Protein AF-A0A1I6INI8-F1 (afdb_monomer_lite)

InterPro domains:
  IPR036265 HIT-like superfamily [G3DSA:3.30.428.10] (242-374)
  IPR036265 HIT-like superfamily [SSF54197] (246-363)

Sequence (438 aa):
MTNEIIFDGGDMAGKSTIIKFLREFGFNIKDREPEFICKYMLTSYSQEDRVEKLKINFKTKLDGRLIIFIYNDDEAIINKRIKERKLDGTLSKFDDDAVMYNKMYRDTGENILKDNTIKNFYLYNTSGKFLFDNIINMIQIFTEYGIRTDKLIYTTSEDVNFEEIKANKILFETLVSGINLDKNKALKDAVKLVMRNEEFAKIPLVYNTISYYENMVIKYKYFIDYDFVDTIKNDITDFELNQLCPCRFCSQFVNESSELNEAGNVIIKKYKNFVLGVGIGQICDRYLILTPIRHISSFSMINTEEQEELKKIMNDLIKFNQSKFNSKTAFVEHGANFINNFSKTIEHAHLHVISTTFELDDFTLPFRKIEFNEIFNISGVYNLYFDEEKTLVHESNTKISQYWRKLIASTNGREWDWRKAKETKPDLEKIKNMYHEL

Secondary structure (DSSP, 8-state):
---PEEEEE-TTSSHHHHHHHHHHTT--EEE--IIIIITTSSTTS-HHHHHHHHHHHHHHTSTT-EEEEEE---HHHHHHHHHHHHHHT---TTTTTHHHHHHHHHHHHHHHHT-TT--SEEEEE-TT--HHHHHHHHHHHHHHTT---GGGG--S-S---HHHHHHHHHHHHHHH--SSS-HHHHHHHHHHHHHT-TTGGG-HHHHHHHHHHHHHHHHHGGG--HHHHHHHTTT--HHHHHHT---TTTHHHH-TT-SS-TT--EEEEE-SSEEEEEPSS-SSTT-EEEEESS--SSGGG--HHHHHHHHHHHHHHHHHHHHHH--EEEEEEEEESS--TT--S--S--EEEEEESS------S--EEE-GGGGGG--SEEEEEE-SS-EEEEEESS--TTHHHHHHHHHHT----HHHHTTT---HHHHHHHTTT-

Radius of gyration: 28.29 Å; chains: 1; bounding box: 63×51×77 Å

Foldseek 3Di:
DLQEEEEEEFPLLCRVVLVVVVVVLVRNYDDDDVPQQVVLLDPVHDLVRNLVSNLVCLVPVVDSHAYEYGAEQPPVSLVVVQVVCVVVVNDDPRSVCRNVSRVSSVSSLVSNVVPPVRDRYYYDYCYPHDSVVVNLVVVLSCVVSVNPSCSSLDDDDDDDDPVSSVLVVLLCCLSNVPPDDDNVVSVVVNVVVQVVDVVSCPDVSSVVVLVVVLVVCVVCVVVPPVVVVVVCVVPDDLQNVLVSDPFQLSQVLNDPPDCAGPQRWGWLDDDPFWTKTHGFQDLAPLKIKIFGNHFAQEPLADDPVVVVVVVVVQVVVQVLLCVLPVWFKKKKWWGFRDDDPPDPDRRGYMIIIDTHPDDDDPDPADKDWDDPNCSNVDHGTWIWMDTPPTTIIDHDNDRPPQSVLVSSNVVRVHDSPSVVSNVVPDPRVVSSVSSNVD

pLDDT: mean 71.2, std 21.76, range [26.22, 96.81]

Structure (mmCIF, N/CA/C/O backbone):
data_AF-A0A1I6INI8-F1
#
_entry.id   AF-A0A1I6INI8-F1
#
loop_
_atom_site.group_PDB
_atom_site.id
_atom_site.type_symbol
_atom_site.label_atom_id
_atom_site.label_alt_id
_atom_site.label_comp_id
_atom_site.label_asym_id
_atom_site.label_entity_id
_atom_site.label_seq_id
_atom_site.pdbx_PDB_ins_code
_atom_site.Cartn_x
_atom_site.Cartn_y
_atom_site.Cartn_z
_atom_site.occupancy
_atom_site.B_iso_or_equiv
_atom_site.auth_seq_id
_atom_site.auth_comp_id
_atom_site.auth_asym_id
_atom_site.auth_atom_id
_atom_site.pdbx_PDB_model_num
ATOM 1 N N . MET A 1 1 ? 10.113 12.873 -40.657 1.00 42.06 1 MET A N 1
ATOM 2 C CA . MET A 1 1 ? 10.409 11.450 -40.917 1.00 42.06 1 MET A CA 1
ATOM 3 C C . MET A 1 1 ? 9.967 10.680 -39.690 1.00 42.06 1 MET A C 1
ATOM 5 O O . MET A 1 1 ? 10.323 11.081 -38.590 1.00 42.06 1 MET A O 1
ATOM 9 N N . THR A 1 2 ? 9.108 9.677 -39.835 1.00 45.34 2 THR A N 1
ATOM 10 C CA . THR A 1 2 ? 8.761 8.785 -38.721 1.00 45.34 2 THR A CA 1
ATOM 11 C C . THR A 1 2 ? 9.936 7.841 -38.508 1.00 45.34 2 THR A C 1
ATOM 13 O O . THR A 1 2 ? 10.055 6.848 -39.221 1.00 45.34 2 THR A O 1
ATOM 16 N N . ASN A 1 3 ? 10.833 8.184 -37.585 1.00 66.25 3 ASN A N 1
ATOM 17 C CA . ASN A 1 3 ? 11.943 7.313 -37.212 1.00 66.25 3 ASN A CA 1
ATOM 18 C C . ASN A 1 3 ? 11.348 6.117 -36.460 1.00 66.25 3 ASN A C 1
ATOM 20 O O . ASN A 1 3 ? 10.934 6.251 -35.311 1.00 66.25 3 ASN A O 1
ATOM 24 N N . GLU A 1 4 ? 11.208 4.980 -37.144 1.00 83.12 4 GLU A N 1
ATOM 25 C CA . GLU A 1 4 ? 10.824 3.718 -36.510 1.00 83.12 4 GLU A CA 1
ATOM 26 C C . GLU A 1 4 ? 11.893 3.349 -35.475 1.00 83.12 4 GLU A C 1
ATOM 28 O O . GLU A 1 4 ? 13.092 3.361 -35.771 1.00 83.12 4 GLU A O 1
ATOM 33 N N . ILE A 1 5 ? 11.447 3.059 -34.255 1.00 89.38 5 ILE A N 1
ATOM 34 C CA . ILE A 1 5 ? 12.309 2.672 -33.143 1.00 89.38 5 ILE A CA 1
ATOM 35 C C . ILE A 1 5 ? 12.201 1.159 -32.990 1.00 89.38 5 ILE A C 1
ATOM 37 O O . ILE A 1 5 ? 11.104 0.628 -32.815 1.00 89.38 5 ILE A O 1
ATOM 41 N N . ILE A 1 6 ? 13.321 0.450 -33.039 1.00 91.75 6 ILE A N 1
ATOM 42 C CA . ILE A 1 6 ? 13.363 -1.001 -32.874 1.00 91.75 6 ILE A CA 1
ATOM 43 C C . ILE A 1 6 ? 13.864 -1.312 -31.472 1.00 91.75 6 ILE A C 1
ATOM 45 O O . ILE A 1 6 ? 15.001 -0.996 -31.128 1.00 91.75 6 ILE A O 1
ATOM 49 N N . PHE A 1 7 ? 13.019 -1.963 -30.678 1.00 92.19 7 PHE A N 1
ATOM 50 C CA . PHE A 1 7 ? 13.401 -2.517 -29.385 1.00 92.19 7 PHE A CA 1
ATOM 51 C C . PHE A 1 7 ? 13.638 -4.013 -29.543 1.00 92.19 7 PHE A C 1
ATOM 53 O O . PHE A 1 7 ? 12.692 -4.776 -29.766 1.00 92.19 7 PHE A O 1
ATOM 60 N N . ASP A 1 8 ? 14.887 -4.441 -29.387 1.00 92.81 8 ASP A N 1
ATOM 61 C CA . ASP A 1 8 ? 15.239 -5.858 -29.363 1.00 92.81 8 ASP A CA 1
ATOM 62 C C . ASP A 1 8 ? 16.002 -6.219 -28.087 1.00 92.81 8 ASP A C 1
ATOM 64 O O . ASP A 1 8 ? 16.570 -5.354 -27.426 1.00 92.81 8 ASP A O 1
ATOM 68 N N . GLY A 1 9 ? 15.944 -7.476 -27.666 1.00 90.19 9 GLY A N 1
ATOM 69 C CA . GLY A 1 9 ? 16.488 -7.865 -26.367 1.00 90.19 9 GLY A CA 1
ATOM 70 C C . GLY A 1 9 ? 16.128 -9.275 -25.934 1.00 90.19 9 GLY A C 1
ATOM 71 O O . GLY A 1 9 ? 15.238 -9.910 -26.507 1.00 90.19 9 GLY A O 1
ATOM 72 N N . GLY A 1 10 ? 16.819 -9.742 -24.894 1.00 83.75 10 GLY A N 1
ATOM 73 C CA . GLY A 1 10 ? 16.535 -11.023 -24.256 1.00 83.75 10 GLY A CA 1
ATOM 74 C C . GLY A 1 10 ? 15.187 -11.016 -23.535 1.00 83.75 10 GLY A C 1
ATOM 75 O O . GLY A 1 10 ? 14.689 -9.969 -23.102 1.00 83.75 10 GLY A O 1
ATOM 76 N N . ASP A 1 11 ? 14.593 -12.198 -23.372 1.00 82.88 11 ASP A N 1
ATOM 77 C CA . ASP A 1 11 ? 13.432 -12.343 -22.498 1.00 82.88 11 ASP A CA 1
ATOM 78 C C . ASP A 1 11 ? 13.808 -11.976 -21.055 1.00 82.88 11 ASP A C 1
ATOM 80 O O . ASP A 1 11 ? 14.976 -11.953 -20.673 1.00 82.88 11 ASP A O 1
ATOM 84 N N . MET A 1 12 ? 12.816 -11.594 -20.252 1.00 81.62 12 MET A N 1
ATOM 85 C CA . MET A 1 12 ? 13.011 -11.097 -18.881 1.00 81.62 12 MET A CA 1
ATOM 86 C C . MET A 1 12 ? 13.798 -9.786 -18.737 1.00 81.62 12 MET A C 1
ATOM 88 O O . MET A 1 12 ? 13.954 -9.321 -17.610 1.00 81.62 12 MET A O 1
ATOM 92 N N . ALA A 1 13 ? 14.167 -9.102 -19.825 1.00 82.88 13 ALA A N 1
ATOM 93 C CA . ALA A 1 13 ? 14.804 -7.782 -19.761 1.00 82.88 13 ALA A CA 1
ATOM 94 C C . ALA A 1 13 ? 13.829 -6.619 -19.459 1.00 82.88 13 ALA A C 1
ATOM 96 O O . ALA A 1 13 ? 14.227 -5.465 -19.381 1.00 82.88 13 ALA A O 1
ATOM 97 N N . GLY A 1 14 ? 12.525 -6.886 -19.302 1.00 77.62 14 GLY A N 1
ATOM 98 C CA . GLY A 1 14 ? 11.507 -5.847 -19.059 1.00 77.62 14 GLY A CA 1
ATOM 99 C C . GLY A 1 14 ? 11.036 -5.099 -20.314 1.00 77.62 14 GLY A C 1
ATOM 100 O O . GLY A 1 14 ? 10.293 -4.124 -20.210 1.00 77.62 14 GLY A O 1
ATOM 101 N N . LYS A 1 15 ? 11.419 -5.581 -21.503 1.00 86.06 15 LYS A N 1
ATOM 102 C CA . LYS A 1 15 ? 11.118 -4.968 -22.802 1.00 86.06 15 LYS A CA 1
ATOM 103 C C . LYS A 1 15 ? 9.624 -4.711 -23.033 1.00 86.06 15 LYS A C 1
ATOM 105 O O . LYS A 1 15 ? 9.250 -3.582 -23.326 1.00 86.06 15 LYS A O 1
ATOM 110 N N . SER A 1 16 ? 8.765 -5.722 -22.878 1.00 79.88 16 SER A N 1
ATOM 111 C CA . SER A 1 16 ? 7.329 -5.598 -23.188 1.00 79.88 16 SER A CA 1
ATOM 112 C C . SER A 1 16 ? 6.640 -4.495 -22.381 1.00 79.88 16 SER A C 1
ATOM 114 O O . SER A 1 16 ? 5.797 -3.779 -22.915 1.00 79.88 16 SER A O 1
ATOM 116 N N . THR A 1 17 ? 7.037 -4.313 -21.119 1.00 72.69 17 THR A N 1
ATOM 117 C CA . THR A 1 17 ? 6.508 -3.253 -20.254 1.00 72.69 17 THR A CA 1
ATOM 118 C C . THR A 1 17 ? 6.927 -1.868 -20.745 1.00 72.69 17 THR A C 1
ATOM 120 O O . THR A 1 17 ? 6.087 -0.976 -20.827 1.00 72.69 17 THR A O 1
ATOM 123 N N . ILE A 1 18 ? 8.198 -1.696 -21.127 1.00 73.50 18 ILE A N 1
ATOM 124 C CA . ILE A 1 18 ? 8.714 -0.422 -21.653 1.00 73.50 18 ILE A CA 1
ATOM 125 C C . ILE A 1 18 ? 8.051 -0.086 -22.996 1.00 73.50 18 ILE A C 1
ATOM 127 O O . ILE A 1 18 ? 7.588 1.034 -23.192 1.00 73.50 18 ILE A O 1
ATOM 131 N N . ILE A 1 19 ? 7.943 -1.062 -23.905 1.00 80.81 19 ILE A N 1
ATOM 132 C CA . ILE A 1 19 ? 7.302 -0.873 -25.215 1.00 80.81 19 ILE A CA 1
ATOM 133 C C . ILE A 1 19 ? 5.839 -0.473 -25.053 1.00 80.81 19 ILE A C 1
ATOM 135 O O . ILE A 1 19 ? 5.392 0.454 -25.726 1.00 80.81 19 ILE A O 1
ATOM 139 N N . LYS A 1 20 ? 5.090 -1.164 -24.182 1.00 74.06 20 LYS A N 1
ATOM 140 C CA . LYS A 1 20 ? 3.680 -0.846 -23.930 1.00 74.06 20 LYS A CA 1
ATOM 141 C C . LYS A 1 20 ? 3.530 0.611 -23.496 1.00 74.06 20 LYS A C 1
ATOM 143 O O . LYS A 1 20 ? 2.761 1.335 -24.115 1.00 74.06 20 LYS A O 1
ATOM 148 N N . PHE A 1 21 ? 4.317 1.029 -22.505 1.00 66.81 21 PHE A N 1
ATOM 149 C CA . PHE A 1 21 ? 4.297 2.398 -22.002 1.00 66.81 21 PHE A CA 1
ATOM 150 C C . PHE A 1 21 ? 4.592 3.406 -23.115 1.00 66.81 21 PHE A C 1
ATOM 152 O O . PHE A 1 21 ? 3.800 4.296 -23.379 1.00 66.81 21 PHE A O 1
ATOM 159 N N . LEU A 1 22 ? 5.700 3.245 -23.837 1.00 71.06 22 LEU A N 1
ATOM 160 C CA . LEU A 1 22 ? 6.084 4.203 -24.872 1.00 71.06 22 LEU A CA 1
ATOM 161 C C . LEU A 1 22 ? 5.078 4.246 -26.044 1.00 71.06 22 LEU A C 1
ATOM 163 O O . LEU A 1 22 ? 4.831 5.309 -26.610 1.00 71.06 22 LEU A O 1
ATOM 167 N N . ARG A 1 23 ? 4.432 3.128 -26.392 1.00 76.81 23 ARG A N 1
ATOM 168 C CA . ARG A 1 23 ? 3.356 3.127 -27.399 1.00 76.81 23 ARG A CA 1
ATOM 169 C C . ARG A 1 23 ? 2.138 3.941 -26.963 1.00 76.81 23 ARG A C 1
ATOM 171 O O . ARG A 1 23 ? 1.536 4.588 -27.816 1.00 76.81 23 ARG A O 1
ATOM 178 N N . GLU A 1 24 ? 1.799 3.948 -25.674 1.00 63.03 24 GLU A N 1
ATOM 179 C CA . GLU A 1 24 ? 0.714 4.787 -25.133 1.00 63.03 24 GLU A CA 1
ATOM 180 C C . GLU A 1 24 ? 1.002 6.289 -25.328 1.00 63.03 24 GLU A C 1
ATOM 182 O O . GLU A 1 24 ? 0.073 7.063 -25.528 1.00 63.03 24 GLU A O 1
ATOM 187 N N . PHE A 1 25 ? 2.277 6.690 -25.412 1.00 60.22 25 PHE A N 1
ATOM 188 C CA . PHE A 1 25 ? 2.709 8.060 -25.744 1.00 60.22 25 PHE A CA 1
ATOM 189 C C . PHE A 1 25 ? 2.901 8.310 -27.248 1.00 60.22 25 PHE A C 1
ATOM 191 O O . PHE A 1 25 ? 3.503 9.303 -27.660 1.00 60.22 25 PHE A O 1
ATOM 198 N N . GLY A 1 26 ? 2.413 7.403 -28.096 1.00 66.94 26 GLY A N 1
ATOM 199 C CA . GLY A 1 26 ? 2.443 7.567 -29.547 1.00 66.94 26 GLY A CA 1
ATOM 200 C C . GLY A 1 26 ? 3.814 7.343 -30.190 1.00 66.94 26 GLY A C 1
ATOM 201 O O . GLY A 1 26 ? 3.995 7.703 -31.359 1.00 66.94 26 GLY A O 1
ATOM 202 N N . PHE A 1 27 ? 4.777 6.744 -29.478 1.00 76.06 27 PHE A N 1
ATOM 203 C CA . PHE A 1 27 ? 6.040 6.328 -30.085 1.00 76.06 27 PHE A CA 1
ATOM 204 C C . PHE A 1 27 ? 5.822 5.134 -31.021 1.00 76.06 27 PHE A C 1
ATOM 206 O O . PHE A 1 27 ? 5.255 4.107 -30.642 1.00 76.06 27 PHE A O 1
ATOM 213 N N . ASN A 1 28 ? 6.325 5.251 -32.253 1.00 83.94 28 ASN A N 1
ATOM 214 C CA . ASN A 1 28 ? 6.287 4.167 -33.230 1.00 83.94 28 ASN A CA 1
ATOM 215 C C . ASN A 1 28 ? 7.400 3.148 -32.940 1.00 83.94 28 ASN A C 1
ATOM 217 O O . ASN A 1 28 ? 8.506 3.252 -33.477 1.00 83.94 28 ASN A O 1
ATOM 221 N N . ILE A 1 29 ? 7.104 2.197 -32.049 1.00 88.50 29 ILE A N 1
ATOM 222 C CA . ILE A 1 29 ? 8.055 1.174 -31.604 1.00 88.50 29 ILE A CA 1
ATOM 223 C C . ILE A 1 29 ? 7.705 -0.190 -32.181 1.00 88.50 29 ILE A C 1
ATOM 225 O O . ILE A 1 29 ? 6.628 -0.746 -31.916 1.00 88.50 29 ILE A O 1
ATOM 229 N N . LYS A 1 30 ? 8.674 -0.776 -32.878 1.00 90.25 30 LYS A N 1
ATOM 230 C CA . LYS A 1 30 ? 8.668 -2.162 -33.322 1.00 90.25 30 LYS A CA 1
ATOM 231 C C . LYS A 1 30 ? 9.272 -3.056 -32.232 1.00 90.25 30 LYS A C 1
ATOM 233 O O . LYS A 1 30 ? 10.404 -2.849 -31.799 1.00 90.25 30 LYS A O 1
ATOM 238 N N . ASP A 1 31 ? 8.490 -4.035 -31.775 1.00 89.94 31 ASP A N 1
ATOM 239 C CA . ASP A 1 31 ? 8.952 -5.062 -30.833 1.00 89.94 31 ASP A CA 1
ATOM 240 C C . ASP A 1 31 ? 9.613 -6.186 -31.631 1.00 89.94 31 ASP A C 1
ATOM 242 O O . ASP A 1 31 ? 8.910 -6.999 -32.232 1.00 89.94 31 ASP A O 1
ATOM 246 N N . ARG A 1 32 ? 10.951 -6.212 -31.615 1.00 88.81 32 ARG A N 1
ATOM 247 C CA . ARG A 1 32 ? 11.833 -7.101 -32.393 1.00 88.81 32 ARG A CA 1
ATOM 248 C C . ARG A 1 32 ? 11.925 -6.790 -33.886 1.00 88.81 32 ARG A C 1
ATOM 250 O O . ARG A 1 32 ? 10.972 -6.347 -34.523 1.00 88.81 32 ARG A O 1
ATOM 257 N N . GLU A 1 33 ? 13.072 -7.123 -34.472 1.00 91.12 33 GLU A N 1
ATOM 258 C CA . GLU A 1 33 ? 13.240 -7.205 -35.929 1.00 91.12 33 GLU A CA 1
ATOM 259 C C . GLU A 1 33 ? 13.587 -8.647 -36.335 1.00 91.12 33 GLU A C 1
ATOM 261 O O . GLU A 1 33 ? 14.763 -9.033 -36.309 1.00 91.12 33 GLU A O 1
ATOM 266 N N . PRO A 1 34 ? 12.580 -9.470 -36.692 1.00 87.69 34 PRO A N 1
ATOM 267 C CA . PRO A 1 34 ? 12.772 -10.896 -36.926 1.00 87.69 34 PRO A CA 1
ATOM 268 C C . PRO A 1 34 ? 13.793 -11.218 -38.019 1.00 87.69 34 PRO A C 1
ATOM 270 O O . PRO A 1 34 ? 14.633 -12.099 -37.839 1.00 87.69 34 PRO A O 1
ATOM 273 N N . GLU A 1 35 ? 13.749 -10.487 -39.133 1.00 86.50 35 GLU A N 1
ATOM 274 C CA . GLU A 1 35 ? 14.531 -10.805 -40.334 1.00 86.50 35 GLU A CA 1
ATOM 275 C C . GLU A 1 35 ? 16.010 -10.427 -40.209 1.00 86.50 35 GLU A C 1
ATOM 277 O O . GLU A 1 35 ? 16.880 -11.105 -40.767 1.00 86.50 35 GLU A O 1
ATOM 282 N N . PHE A 1 36 ? 16.300 -9.354 -39.467 1.00 87.75 36 PHE A N 1
ATOM 283 C CA . PHE A 1 36 ? 17.618 -8.720 -39.465 1.00 87.75 36 PHE A CA 1
ATOM 284 C C . PHE A 1 36 ? 18.320 -8.734 -38.111 1.00 87.75 36 PHE A C 1
ATOM 286 O O . PHE A 1 36 ? 19.546 -8.632 -38.111 1.00 87.75 36 PHE A O 1
ATOM 293 N N . ILE A 1 37 ? 17.591 -8.874 -36.995 1.00 90.31 37 ILE A N 1
ATOM 294 C CA . ILE A 1 37 ? 18.162 -8.936 -35.641 1.00 90.31 37 ILE A CA 1
ATOM 295 C C . ILE A 1 37 ? 17.931 -10.313 -35.022 1.00 90.31 37 ILE A C 1
ATOM 297 O O . ILE A 1 37 ? 18.894 -11.057 -34.831 1.00 90.31 37 ILE A O 1
ATOM 301 N N . CYS A 1 38 ? 16.677 -10.701 -34.767 1.00 88.19 38 CYS A N 1
ATOM 302 C CA . CYS A 1 38 ? 16.388 -11.951 -34.052 1.00 88.19 38 CYS A CA 1
ATOM 303 C C . CYS A 1 38 ? 16.938 -13.186 -34.770 1.00 88.19 38 CYS A C 1
ATOM 305 O O . CYS A 1 38 ? 17.418 -14.098 -34.105 1.00 88.19 38 CYS A O 1
ATOM 307 N N . LYS A 1 39 ? 16.923 -13.202 -36.112 1.00 89.56 39 LYS A N 1
ATOM 308 C CA . LYS A 1 39 ? 17.517 -14.275 -36.925 1.00 89.56 39 LYS A CA 1
ATOM 309 C C . LYS A 1 39 ? 18.958 -14.591 -36.527 1.00 89.56 39 LYS A C 1
ATOM 311 O O . LYS A 1 39 ? 19.336 -15.758 -36.507 1.00 89.56 39 LYS A O 1
ATOM 316 N N . TYR A 1 40 ? 19.757 -13.563 -36.250 1.00 91.19 40 TYR A N 1
ATOM 317 C CA . TYR A 1 40 ? 21.162 -13.735 -35.892 1.00 91.19 40 TYR A CA 1
ATOM 318 C C . TYR A 1 40 ? 21.344 -13.885 -34.385 1.00 91.19 40 TYR A C 1
ATOM 320 O O . TYR A 1 40 ? 22.305 -14.507 -33.965 1.00 91.19 40 TYR A O 1
ATOM 328 N N . MET A 1 41 ? 20.397 -13.438 -33.560 1.00 88.94 41 MET A N 1
ATOM 329 C CA . MET A 1 41 ? 20.401 -13.661 -32.110 1.00 88.94 41 MET A CA 1
ATOM 330 C C . MET A 1 41 ? 19.950 -15.084 -31.726 1.00 88.94 41 MET A C 1
ATOM 332 O O . MET A 1 41 ? 19.155 -15.269 -30.808 1.00 88.94 41 MET A O 1
ATOM 336 N N . LEU A 1 42 ? 20.481 -16.096 -32.418 1.00 87.31 42 LEU A N 1
ATOM 337 C CA . LEU A 1 42 ? 20.302 -17.523 -32.147 1.00 87.31 42 LEU A CA 1
ATOM 338 C C . LEU A 1 42 ? 21.647 -18.159 -31.775 1.00 87.31 42 LEU A C 1
ATOM 340 O O . LEU A 1 42 ? 22.689 -17.779 -32.305 1.00 87.31 42 LEU A O 1
ATOM 344 N N . THR A 1 43 ? 21.618 -19.182 -30.920 1.00 84.50 43 THR A N 1
ATOM 345 C CA . THR A 1 43 ? 22.818 -19.900 -30.447 1.00 84.50 43 THR A CA 1
ATOM 346 C C . THR A 1 43 ? 23.585 -20.632 -31.549 1.00 84.50 43 THR A C 1
ATOM 348 O O . THR A 1 43 ? 24.743 -20.986 -31.357 1.00 84.50 43 THR A O 1
ATOM 351 N N . SER A 1 44 ? 22.968 -20.834 -32.717 1.00 88.94 44 SER A N 1
ATOM 352 C CA . SER A 1 44 ? 23.610 -21.414 -33.899 1.00 88.94 44 SER A CA 1
ATOM 353 C C . SER A 1 44 ? 24.621 -20.484 -34.578 1.00 88.94 44 SER A C 1
ATOM 355 O O . SER A 1 44 ? 25.338 -20.938 -35.465 1.00 88.94 44 SER A O 1
ATOM 357 N N . TYR A 1 45 ? 24.664 -19.197 -34.214 1.00 91.19 45 TYR A N 1
ATOM 358 C CA . TYR A 1 45 ? 25.618 -18.228 -34.753 1.00 91.19 45 TYR A CA 1
ATOM 359 C C . TYR A 1 45 ? 26.697 -17.881 -33.720 1.00 91.19 45 TYR A C 1
ATOM 361 O O . TYR A 1 45 ? 26.394 -17.544 -32.568 1.00 91.19 45 TYR A O 1
ATOM 369 N N . SER A 1 46 ? 27.961 -17.901 -34.154 1.00 93.25 46 SER A N 1
ATOM 370 C CA . SER A 1 46 ? 29.089 -17.447 -33.333 1.00 93.25 46 SER A CA 1
ATOM 371 C C . SER A 1 46 ? 28.963 -15.958 -32.983 1.00 93.25 46 SER A C 1
ATOM 373 O O . SER A 1 46 ? 28.197 -15.215 -33.601 1.00 93.25 46 SER A O 1
ATOM 375 N N . GLN A 1 47 ? 29.693 -15.504 -31.964 1.00 92.31 47 GLN A N 1
ATOM 376 C CA . GLN A 1 47 ? 29.691 -14.093 -31.566 1.00 92.31 47 GLN A CA 1
ATOM 377 C C . GLN A 1 47 ? 30.185 -13.201 -32.715 1.00 92.31 47 GLN A C 1
ATOM 379 O O . GLN A 1 47 ? 29.600 -12.150 -32.982 1.00 92.31 47 GLN A O 1
ATOM 384 N N . GLU A 1 48 ? 31.225 -13.648 -33.413 1.00 92.62 48 GLU A N 1
ATOM 385 C CA . GLU A 1 48 ? 31.826 -12.985 -34.564 1.00 92.62 48 GLU A CA 1
ATOM 386 C C . GLU A 1 48 ? 30.828 -12.886 -35.724 1.00 92.62 48 GLU A C 1
ATOM 388 O O . GLU A 1 48 ? 30.573 -11.781 -36.211 1.00 92.62 48 GLU A O 1
ATOM 393 N N . ASP A 1 49 ? 30.185 -14.003 -36.090 1.00 93.19 49 ASP A N 1
ATOM 394 C CA . ASP A 1 49 ? 29.179 -14.033 -37.160 1.00 93.19 49 ASP A CA 1
ATOM 395 C C . ASP A 1 49 ? 27.999 -13.111 -36.841 1.00 93.19 49 ASP A C 1
ATOM 397 O O . ASP A 1 49 ? 27.525 -12.370 -37.707 1.00 93.19 49 ASP A O 1
ATOM 401 N N . ARG A 1 50 ? 27.524 -13.122 -35.586 1.00 94.12 50 ARG A N 1
ATOM 402 C CA . ARG A 1 50 ? 26.431 -12.249 -35.132 1.00 94.12 50 ARG A CA 1
ATOM 403 C C . ARG A 1 50 ? 26.777 -10.786 -35.339 1.00 94.12 50 ARG A C 1
ATOM 405 O O . ARG A 1 50 ? 26.007 -10.054 -35.961 1.00 94.12 50 ARG A O 1
ATOM 412 N N . VAL A 1 51 ? 27.936 -10.365 -34.844 1.00 93.69 51 VAL A N 1
ATOM 413 C CA . VAL A 1 51 ? 28.384 -8.973 -34.939 1.00 93.69 51 VAL A CA 1
ATOM 414 C C . VAL A 1 51 ? 28.569 -8.562 -36.398 1.00 93.69 51 VAL A C 1
ATOM 416 O O . VAL A 1 51 ? 28.092 -7.495 -36.782 1.00 93.69 51 VAL A O 1
ATOM 419 N N . GLU A 1 52 ? 29.206 -9.387 -37.230 1.00 94.25 52 GLU A N 1
ATOM 420 C CA . GLU A 1 52 ? 29.432 -9.070 -38.644 1.00 94.25 52 GLU A CA 1
ATOM 421 C C . GLU A 1 52 ? 28.108 -8.883 -39.402 1.00 94.25 52 GLU A C 1
ATOM 423 O O . GLU A 1 52 ? 27.891 -7.850 -40.046 1.00 94.25 52 GLU A O 1
ATOM 428 N N . LYS A 1 53 ? 27.181 -9.842 -39.281 1.00 94.06 53 LYS A N 1
ATOM 429 C CA . LYS A 1 53 ? 25.884 -9.785 -39.975 1.00 94.06 53 LYS A CA 1
ATOM 430 C C . LYS A 1 53 ? 25.031 -8.613 -39.496 1.00 94.06 53 LYS A C 1
ATOM 432 O O . LYS A 1 53 ? 24.417 -7.936 -40.324 1.00 94.06 53 LYS A O 1
ATOM 437 N N . LEU A 1 54 ? 25.018 -8.332 -38.192 1.00 93.56 54 LEU A N 1
ATOM 438 C CA . LEU A 1 54 ? 24.281 -7.196 -37.637 1.00 93.56 54 LEU A CA 1
ATOM 439 C C . LEU A 1 54 ? 24.869 -5.859 -38.090 1.00 93.56 54 LEU A C 1
ATOM 441 O O . LEU A 1 54 ? 24.108 -4.989 -38.504 1.00 93.56 54 LEU A O 1
ATOM 445 N N . LYS A 1 55 ? 26.200 -5.708 -38.117 1.00 92.81 55 LYS A N 1
ATOM 446 C CA . LYS A 1 55 ? 26.852 -4.491 -38.633 1.00 92.81 55 LYS A CA 1
ATOM 447 C C . LYS A 1 55 ? 26.473 -4.214 -40.088 1.00 92.81 55 LYS A C 1
ATOM 449 O O . LYS A 1 55 ? 26.174 -3.070 -40.428 1.00 92.81 55 LYS A O 1
ATOM 454 N N . ILE A 1 56 ? 26.439 -5.245 -40.936 1.00 92.19 56 ILE A N 1
ATOM 455 C CA . ILE A 1 56 ? 25.995 -5.114 -42.334 1.00 92.19 56 ILE A CA 1
ATOM 456 C C . ILE A 1 56 ? 24.532 -4.662 -42.390 1.00 92.19 56 ILE A C 1
ATOM 458 O O . ILE A 1 56 ? 24.213 -3.702 -43.095 1.00 92.19 56 ILE A O 1
ATOM 462 N N . ASN A 1 57 ? 23.640 -5.305 -41.632 1.00 91.75 57 ASN A N 1
ATOM 463 C CA . ASN A 1 57 ? 22.218 -4.954 -41.631 1.00 91.75 57 ASN A CA 1
ATOM 464 C C . ASN A 1 57 ? 21.967 -3.544 -41.085 1.00 91.75 57 ASN A C 1
ATOM 466 O O . ASN A 1 57 ? 21.128 -2.835 -41.635 1.00 91.75 57 ASN A O 1
ATOM 470 N N . PHE A 1 58 ? 22.711 -3.106 -40.068 1.00 89.19 58 PHE A N 1
ATOM 471 C CA . PHE A 1 58 ? 22.573 -1.769 -39.479 1.00 89.19 58 PHE A CA 1
ATOM 472 C C . PHE A 1 58 ? 22.941 -0.673 -40.478 1.00 89.19 58 PHE A C 1
ATOM 474 O O . PHE A 1 58 ? 22.267 0.347 -40.532 1.00 89.19 58 PHE A O 1
ATOM 481 N N . LYS A 1 59 ? 23.947 -0.917 -41.326 1.00 87.00 59 LYS A N 1
ATOM 482 C CA . LYS A 1 59 ? 24.386 0.035 -42.360 1.00 87.00 59 LYS A CA 1
ATOM 483 C C . LYS A 1 59 ? 23.541 0.010 -43.634 1.00 87.00 59 LYS A C 1
ATOM 485 O O . LYS A 1 59 ? 23.625 0.942 -44.421 1.00 87.00 59 LYS A O 1
ATOM 490 N N . THR A 1 60 ? 22.795 -1.067 -43.893 1.00 88.06 60 THR A N 1
ATOM 491 C CA . THR A 1 60 ? 22.148 -1.278 -45.206 1.00 88.06 60 THR A CA 1
ATOM 492 C C . THR A 1 60 ? 20.632 -1.423 -45.148 1.00 88.06 60 THR A C 1
ATOM 494 O O . THR A 1 60 ? 19.938 -0.915 -46.022 1.00 88.06 60 THR A O 1
ATOM 497 N N . LYS A 1 61 ? 20.100 -2.149 -44.162 1.00 87.44 61 LYS A N 1
ATOM 498 C CA . LYS A 1 61 ? 18.672 -2.502 -44.061 1.00 87.44 61 LYS A CA 1
ATOM 499 C C . LYS A 1 61 ? 17.948 -1.736 -42.961 1.00 87.44 61 LYS A C 1
ATOM 501 O O . LYS A 1 61 ? 16.747 -1.506 -43.078 1.00 87.44 61 LYS A O 1
ATOM 506 N N . LEU A 1 62 ? 18.674 -1.349 -41.916 1.00 83.81 62 LEU A N 1
ATOM 507 C CA . LEU A 1 62 ? 18.150 -0.645 -40.746 1.00 83.81 62 LEU A CA 1
ATOM 508 C C . LEU A 1 62 ? 18.699 0.784 -40.625 1.00 83.81 62 LEU A C 1
ATOM 510 O O . LEU A 1 62 ? 18.548 1.407 -39.578 1.00 83.81 62 LEU A O 1
ATOM 514 N N . ASP A 1 63 ? 19.307 1.307 -41.694 1.00 83.56 63 ASP A N 1
ATOM 515 C CA . ASP A 1 63 ? 19.822 2.674 -41.709 1.00 83.56 63 ASP A CA 1
ATOM 516 C C . ASP A 1 63 ? 18.698 3.694 -41.453 1.00 83.56 63 ASP A C 1
ATOM 518 O O . ASP A 1 63 ? 17.545 3.508 -41.855 1.00 83.56 63 ASP A O 1
ATOM 522 N N . GLY A 1 64 ? 19.030 4.749 -40.710 1.00 82.50 64 GLY A N 1
ATOM 523 C CA . GLY A 1 64 ? 18.086 5.772 -40.251 1.00 82.50 64 GLY A CA 1
ATOM 524 C C . GLY A 1 64 ? 17.126 5.352 -39.125 1.00 82.50 64 GLY A C 1
ATOM 525 O O . GLY A 1 64 ? 16.462 6.223 -38.557 1.00 82.50 64 GLY A O 1
ATOM 526 N N . ARG A 1 65 ? 17.060 4.068 -38.744 1.00 88.19 65 ARG A N 1
ATOM 527 C CA . ARG A 1 65 ? 16.238 3.598 -37.613 1.00 88.19 65 ARG A CA 1
ATOM 528 C C . ARG A 1 65 ? 17.007 3.697 -36.301 1.00 88.19 65 ARG A C 1
ATOM 530 O O . ARG A 1 65 ? 18.209 3.449 -36.273 1.00 88.19 65 ARG A O 1
ATOM 537 N N . LEU A 1 66 ? 16.302 4.013 -35.216 1.00 89.50 66 LEU A N 1
ATOM 538 C CA . LEU A 1 66 ? 16.875 3.952 -33.872 1.00 89.50 66 LEU A CA 1
ATOM 539 C C . LEU A 1 66 ? 16.753 2.523 -33.347 1.00 89.50 66 LEU A C 1
ATOM 541 O O . LEU A 1 66 ? 15.644 2.009 -33.211 1.00 89.50 66 LEU A O 1
ATOM 545 N N . ILE A 1 67 ? 17.877 1.888 -33.041 1.00 92.00 67 ILE A N 1
ATOM 546 C CA . ILE A 1 67 ? 17.928 0.500 -32.584 1.00 92.00 67 ILE A CA 1
ATOM 547 C C . ILE A 1 67 ? 18.367 0.484 -31.125 1.00 92.00 67 ILE A C 1
ATOM 549 O O . ILE A 1 67 ? 19.434 0.994 -30.790 1.00 92.00 67 ILE A O 1
ATOM 553 N N . ILE A 1 68 ? 17.561 -0.129 -30.263 1.00 92.44 68 ILE A N 1
ATOM 554 C CA . ILE A 1 68 ? 17.854 -0.258 -28.837 1.00 92.44 68 ILE A CA 1
ATOM 555 C C . ILE A 1 68 ? 17.921 -1.734 -28.474 1.00 92.44 68 ILE A C 1
ATOM 557 O O . ILE A 1 68 ? 16.920 -2.451 -28.541 1.00 92.44 68 ILE A O 1
ATOM 561 N N . PHE A 1 69 ? 19.112 -2.179 -28.078 1.00 94.44 69 PHE A N 1
ATOM 562 C CA . PHE A 1 69 ? 19.314 -3.480 -27.455 1.00 94.44 69 PHE A CA 1
ATOM 563 C C . PHE A 1 69 ? 19.100 -3.356 -25.958 1.00 94.44 69 PHE A C 1
ATOM 565 O O . PHE A 1 69 ? 19.851 -2.669 -25.271 1.00 94.44 69 PHE A O 1
ATOM 572 N N . ILE A 1 70 ? 18.087 -4.046 -25.452 1.00 92.56 70 ILE A N 1
ATOM 573 C CA . ILE A 1 70 ? 17.767 -4.092 -24.032 1.00 92.56 70 ILE A CA 1
ATOM 574 C C . ILE A 1 70 ? 18.222 -5.422 -23.455 1.00 92.56 70 ILE A C 1
ATOM 576 O O . ILE A 1 70 ? 17.894 -6.491 -23.974 1.00 92.56 70 ILE A O 1
ATOM 580 N N . TYR A 1 71 ? 18.944 -5.347 -22.344 1.00 93.19 71 TYR A N 1
ATOM 581 C CA . TYR A 1 71 ? 19.348 -6.516 -21.580 1.00 93.19 71 TYR A CA 1
ATOM 582 C C . TYR A 1 71 ? 19.233 -6.267 -20.075 1.00 93.19 71 TYR A C 1
ATOM 584 O O . TYR A 1 71 ? 19.047 -5.140 -19.601 1.00 93.19 71 TYR A O 1
ATOM 592 N N . ASN A 1 72 ? 19.304 -7.354 -19.323 1.00 87.69 72 ASN A N 1
ATOM 593 C CA . ASN A 1 72 ? 19.406 -7.371 -17.877 1.00 87.69 72 ASN A CA 1
ATOM 594 C C . ASN A 1 72 ? 20.541 -8.332 -17.508 1.00 87.69 72 ASN A C 1
ATOM 596 O O . ASN A 1 72 ? 20.508 -9.499 -17.881 1.00 87.69 72 ASN A O 1
ATOM 600 N N . ASP A 1 73 ? 21.585 -7.834 -16.863 1.00 89.38 73 ASP A N 1
ATOM 601 C CA . ASP A 1 73 ? 22.697 -8.645 -16.353 1.00 89.38 73 ASP A CA 1
ATOM 602 C C . ASP A 1 73 ? 22.533 -9.084 -14.887 1.00 89.38 73 ASP A C 1
ATOM 604 O O . ASP A 1 73 ? 23.408 -9.768 -14.358 1.00 89.38 73 ASP A O 1
ATOM 608 N N . ASP A 1 74 ? 21.410 -8.761 -14.240 1.00 86.69 74 ASP A N 1
ATOM 609 C CA . ASP A 1 74 ? 21.074 -9.264 -12.911 1.00 86.69 74 ASP A CA 1
ATOM 610 C C . ASP A 1 74 ? 20.429 -10.654 -13.019 1.00 86.69 74 ASP A C 1
ATOM 612 O O . ASP A 1 74 ? 19.208 -10.829 -13.138 1.00 86.69 74 ASP A O 1
ATOM 616 N N . GLU A 1 75 ? 21.282 -11.677 -12.966 1.00 87.88 75 GLU A N 1
ATOM 617 C CA . GLU A 1 75 ? 20.857 -13.076 -13.013 1.00 87.88 75 GLU A CA 1
ATOM 618 C C . GLU A 1 75 ? 19.873 -13.430 -11.890 1.00 87.88 75 GLU A C 1
ATOM 620 O O . GLU A 1 75 ? 18.985 -14.263 -12.091 1.00 87.88 75 GLU A O 1
ATOM 625 N N . ALA A 1 76 ? 19.981 -12.807 -10.712 1.00 80.44 76 ALA A N 1
ATOM 626 C CA . ALA A 1 76 ? 19.077 -13.079 -9.598 1.00 80.44 76 ALA A CA 1
ATOM 627 C C . ALA A 1 76 ? 17.660 -12.577 -9.909 1.00 80.44 76 ALA A C 1
ATOM 629 O O . ALA A 1 76 ? 16.684 -13.296 -9.668 1.00 80.44 76 ALA A O 1
ATOM 630 N N . ILE A 1 77 ? 17.538 -11.387 -10.503 1.00 78.88 77 ILE A N 1
ATOM 631 C CA . ILE A 1 77 ? 16.258 -10.838 -10.966 1.00 78.88 77 ILE A CA 1
ATOM 632 C C . ILE A 1 77 ? 15.677 -11.683 -12.101 1.00 78.88 77 ILE A C 1
ATOM 634 O O . ILE A 1 77 ? 14.480 -11.984 -12.074 1.00 78.88 77 ILE A O 1
ATOM 638 N N . ILE A 1 78 ? 16.492 -12.096 -13.075 1.00 84.12 78 ILE A N 1
ATOM 639 C CA . ILE A 1 78 ? 16.029 -12.957 -14.174 1.00 84.12 78 ILE A CA 1
ATOM 640 C C . ILE A 1 78 ? 15.495 -14.281 -13.619 1.00 84.12 78 ILE A C 1
ATOM 642 O O . ILE A 1 78 ? 14.352 -14.648 -13.890 1.00 84.12 78 ILE A O 1
ATOM 646 N N . ASN A 1 79 ? 16.269 -14.956 -12.767 1.00 82.94 79 ASN A N 1
ATOM 647 C CA . ASN A 1 79 ? 15.876 -16.225 -12.153 1.00 82.94 79 ASN A CA 1
ATOM 648 C C . ASN A 1 79 ? 14.627 -16.095 -11.275 1.00 82.94 79 ASN A C 1
ATOM 650 O O . ASN A 1 79 ? 13.791 -17.001 -11.240 1.00 82.94 79 ASN A O 1
ATOM 654 N N . LYS A 1 80 ? 14.464 -14.966 -10.578 1.00 81.81 80 LYS A N 1
ATOM 655 C CA . LYS A 1 80 ? 13.240 -14.668 -9.829 1.00 81.81 80 LYS A CA 1
ATOM 656 C C . LYS A 1 80 ? 12.027 -14.587 -10.761 1.00 81.81 80 LYS A C 1
ATOM 658 O O . LYS A 1 80 ? 11.027 -15.245 -10.489 1.00 81.81 80 LYS A O 1
ATOM 663 N N . ARG A 1 81 ? 12.128 -13.859 -11.877 1.00 78.69 81 ARG A N 1
ATOM 664 C CA . ARG A 1 81 ? 11.037 -13.721 -12.862 1.00 78.69 81 ARG A CA 1
ATOM 665 C C . ARG A 1 81 ? 10.680 -15.049 -13.534 1.00 78.69 81 ARG A C 1
ATOM 667 O O . ARG A 1 81 ? 9.503 -15.325 -13.744 1.00 78.69 81 ARG A O 1
ATOM 674 N N . ILE A 1 82 ? 11.672 -15.896 -13.819 1.00 81.19 82 ILE A N 1
ATOM 675 C CA . ILE A 1 82 ? 11.446 -17.261 -14.324 1.00 81.19 82 ILE A CA 1
ATOM 676 C C . ILE A 1 82 ? 10.641 -18.076 -13.303 1.00 81.19 82 ILE A C 1
ATOM 678 O O . ILE A 1 82 ? 9.647 -18.706 -13.658 1.00 81.19 82 ILE A O 1
ATOM 682 N N . LYS A 1 83 ? 11.021 -18.034 -12.017 1.00 79.31 83 LYS A N 1
ATOM 683 C CA . LYS A 1 83 ? 10.280 -18.724 -10.947 1.00 79.31 83 LYS A CA 1
ATOM 684 C C . LYS A 1 83 ? 8.844 -18.216 -10.820 1.00 79.31 83 LYS A C 1
ATOM 686 O O . LYS A 1 83 ? 7.942 -19.029 -10.658 1.00 79.31 83 LYS A O 1
ATOM 691 N N . GLU A 1 84 ? 8.629 -16.907 -10.917 1.00 76.50 84 GLU A N 1
ATOM 692 C CA . GLU A 1 84 ? 7.291 -16.300 -10.884 1.00 76.50 84 GLU A CA 1
ATOM 693 C C . GLU A 1 84 ? 6.417 -16.802 -12.047 1.00 76.50 84 GLU A C 1
ATOM 695 O O . GLU A 1 84 ? 5.311 -17.280 -11.801 1.00 76.50 84 GLU A O 1
ATOM 700 N N . ARG A 1 85 ? 6.944 -16.836 -13.281 1.00 75.12 85 ARG A N 1
ATOM 701 C CA . ARG A 1 85 ? 6.226 -17.409 -14.439 1.00 75.12 85 ARG A CA 1
ATOM 702 C C . ARG A 1 85 ? 6.003 -18.917 -14.358 1.00 75.12 85 ARG A C 1
ATOM 704 O O . ARG A 1 85 ? 5.077 -19.478 -14.939 1.00 75.12 85 ARG A O 1
ATOM 711 N N . LYS A 1 86 ? 6.867 -19.623 -13.631 1.00 77.75 86 LYS A N 1
ATOM 712 C CA . LYS A 1 86 ? 6.662 -21.048 -13.366 1.00 77.75 86 LYS A CA 1
ATOM 713 C C . LYS A 1 86 ? 5.452 -21.274 -12.462 1.00 77.75 86 LYS A C 1
ATOM 715 O O . LYS A 1 86 ? 4.752 -22.268 -12.629 1.00 77.75 86 LYS A O 1
ATOM 720 N N . LEU A 1 87 ? 5.218 -20.367 -11.514 1.00 70.50 87 LEU A N 1
ATOM 721 C CA . LEU A 1 87 ? 4.093 -20.431 -10.580 1.00 70.50 87 LEU A CA 1
ATOM 722 C C . LEU A 1 87 ? 2.764 -20.037 -11.236 1.00 70.50 87 LEU A C 1
ATOM 724 O O . LEU A 1 87 ? 1.734 -20.594 -10.868 1.00 70.50 87 LEU A O 1
ATOM 728 N N . ASP A 1 88 ? 2.777 -19.112 -12.198 1.00 71.12 88 ASP A N 1
ATOM 729 C CA . ASP A 1 88 ? 1.569 -18.667 -12.912 1.00 71.12 88 ASP A CA 1
ATOM 730 C C . ASP A 1 88 ? 1.215 -19.514 -14.155 1.00 71.12 88 ASP A C 1
ATOM 732 O O . ASP A 1 88 ? 0.158 -19.321 -14.756 1.00 71.12 88 ASP A O 1
ATOM 736 N N . GLY A 1 89 ? 2.070 -20.478 -14.521 1.00 71.88 89 GLY A N 1
ATOM 737 C CA . GLY A 1 89 ? 1.855 -21.388 -15.647 1.00 71.88 89 GLY A CA 1
ATOM 738 C C . GLY A 1 89 ? 2.119 -20.779 -17.029 1.00 71.88 89 GLY A C 1
ATOM 739 O O . GLY A 1 89 ? 1.758 -21.397 -18.029 1.00 71.88 89 GLY A O 1
ATOM 740 N N . THR A 1 90 ? 2.747 -19.601 -17.116 1.00 71.25 90 THR A N 1
ATOM 741 C CA . THR A 1 90 ? 3.006 -18.882 -18.383 1.00 71.25 90 THR A CA 1
ATOM 742 C C . THR A 1 90 ? 4.412 -19.092 -18.956 1.00 71.25 90 THR A C 1
ATOM 744 O O . THR A 1 90 ? 4.831 -18.369 -19.862 1.00 71.25 90 THR A O 1
ATOM 747 N N . LEU A 1 91 ? 5.150 -20.081 -18.444 1.00 73.88 91 LEU A N 1
ATOM 748 C CA . LEU A 1 91 ? 6.533 -20.349 -18.837 1.00 73.88 91 LEU A CA 1
ATOM 749 C C . LEU A 1 91 ? 6.661 -20.713 -20.328 1.00 73.88 91 LEU A C 1
ATOM 751 O O . LEU A 1 91 ? 5.958 -21.590 -20.836 1.00 73.88 91 LEU A O 1
ATOM 755 N N . SER A 1 92 ? 7.608 -20.082 -21.017 1.00 74.56 92 SER A N 1
ATOM 756 C CA . SER A 1 92 ? 7.986 -20.395 -22.395 1.00 74.56 92 SER A CA 1
ATOM 757 C C . SER A 1 92 ? 9.312 -21.160 -22.458 1.00 74.56 92 SER A C 1
ATOM 759 O O . SER A 1 92 ? 10.143 -21.066 -21.560 1.00 74.56 92 SER A O 1
ATOM 761 N N . LYS A 1 93 ? 9.561 -21.864 -23.571 1.00 68.44 93 LYS A N 1
ATOM 762 C CA . LYS A 1 93 ? 10.832 -22.574 -23.816 1.00 68.44 93 LYS A CA 1
ATOM 763 C C . LYS A 1 93 ? 12.059 -21.640 -23.819 1.00 68.44 93 LYS A C 1
ATOM 765 O O . LYS A 1 93 ? 13.168 -22.107 -23.611 1.00 68.44 93 LYS A O 1
ATOM 770 N N . PHE A 1 94 ? 11.864 -20.342 -24.057 1.00 67.69 94 PHE A N 1
ATOM 771 C CA . PHE A 1 94 ? 12.938 -19.344 -24.073 1.00 67.69 94 PHE A CA 1
ATOM 772 C C . PHE A 1 94 ? 13.242 -18.761 -22.686 1.00 67.69 94 PHE A C 1
ATOM 774 O O . PHE A 1 94 ? 14.283 -18.130 -22.511 1.00 67.69 94 PHE A O 1
ATOM 781 N N . ASP A 1 95 ? 12.372 -18.990 -21.694 1.00 75.00 95 ASP A N 1
ATOM 782 C CA . ASP A 1 95 ? 12.567 -18.464 -20.341 1.00 75.00 95 ASP A CA 1
ATOM 783 C C . ASP A 1 95 ? 13.730 -19.168 -19.625 1.00 75.00 95 ASP A C 1
ATOM 785 O O . ASP A 1 95 ? 14.482 -18.508 -18.912 1.00 75.00 95 ASP A O 1
ATOM 789 N N . ASP A 1 96 ? 13.937 -20.466 -19.875 1.00 74.94 96 ASP A N 1
ATOM 790 C CA . ASP A 1 96 ? 15.055 -21.239 -19.306 1.00 74.94 96 ASP A CA 1
ATOM 791 C C . ASP A 1 96 ? 16.424 -20.746 -19.812 1.00 74.94 96 ASP A C 1
ATOM 793 O O . ASP A 1 96 ? 17.424 -20.806 -19.096 1.00 74.94 96 ASP A O 1
ATOM 797 N N . ASP A 1 97 ? 16.449 -20.171 -21.016 1.00 86.69 97 ASP A N 1
ATOM 798 C CA . ASP A 1 97 ? 17.648 -19.639 -21.661 1.00 86.69 97 ASP A CA 1
ATOM 799 C C . ASP A 1 97 ? 17.792 -18.113 -21.482 1.00 86.69 97 ASP A C 1
ATOM 801 O O . ASP A 1 97 ? 18.718 -17.498 -22.025 1.00 86.69 97 ASP A O 1
ATOM 805 N N . ALA A 1 98 ? 16.902 -17.460 -20.722 1.00 87.69 98 ALA A N 1
ATOM 806 C CA . ALA A 1 98 ? 16.832 -15.999 -20.647 1.00 87.69 98 ALA A CA 1
ATOM 807 C C . ALA A 1 98 ? 18.143 -15.358 -20.160 1.00 87.69 98 ALA A C 1
ATOM 809 O O . ALA A 1 98 ? 18.555 -14.327 -20.696 1.00 87.69 98 ALA A O 1
ATOM 810 N N . VAL A 1 99 ? 18.838 -15.971 -19.195 1.00 87.88 99 VAL A N 1
ATOM 811 C CA . VAL A 1 99 ? 20.151 -15.492 -18.715 1.00 87.88 99 VAL A CA 1
ATOM 812 C C . VAL A 1 99 ? 21.178 -15.483 -19.851 1.00 87.88 99 VAL A C 1
ATOM 814 O O . VAL A 1 99 ? 21.842 -14.472 -20.093 1.00 87.88 99 VAL A O 1
ATOM 817 N N . MET A 1 100 ? 21.261 -16.584 -20.602 1.00 91.50 100 MET A N 1
ATOM 818 C CA . MET A 1 100 ? 22.163 -16.712 -21.745 1.00 91.50 100 MET A CA 1
ATOM 819 C C . MET A 1 100 ? 21.829 -15.679 -22.824 1.00 91.50 100 MET A C 1
ATOM 821 O O . MET A 1 100 ? 22.730 -14.993 -23.307 1.00 91.50 100 MET A O 1
ATOM 825 N N . TYR A 1 101 ? 20.552 -15.519 -23.181 1.00 91.62 101 TYR A N 1
ATOM 826 C CA . TYR A 1 101 ? 20.142 -14.543 -24.190 1.00 91.62 101 TYR A CA 1
ATOM 827 C C . TYR A 1 101 ? 20.456 -13.103 -23.763 1.00 91.62 101 TYR A C 1
ATOM 829 O O . TYR A 1 101 ? 20.983 -12.346 -24.574 1.00 91.62 101 TYR A O 1
ATOM 837 N N . ASN A 1 102 ? 20.221 -12.713 -22.507 1.00 92.88 102 ASN A N 1
ATOM 838 C CA . ASN A 1 102 ? 20.574 -11.368 -22.032 1.00 92.88 102 ASN A CA 1
ATOM 839 C C . ASN A 1 102 ? 22.080 -11.092 -22.131 1.00 92.88 102 ASN A C 1
ATOM 841 O O . ASN A 1 102 ? 22.481 -10.043 -22.641 1.00 92.88 102 ASN A O 1
ATOM 845 N N . LYS A 1 103 ? 22.915 -12.058 -21.732 1.00 92.88 103 LYS A N 1
ATOM 846 C CA . LYS A 1 103 ? 24.370 -11.981 -21.917 1.00 92.88 103 LYS A CA 1
ATOM 847 C C . LYS A 1 103 ? 24.745 -11.863 -23.396 1.00 92.88 103 LYS A C 1
ATOM 849 O O . LYS A 1 103 ? 25.563 -11.029 -23.767 1.00 92.88 103 LYS A O 1
ATOM 854 N N . MET A 1 104 ? 24.092 -12.642 -24.252 1.00 93.50 104 MET A N 1
ATOM 855 C CA . MET A 1 104 ? 24.319 -12.623 -25.693 1.00 93.50 1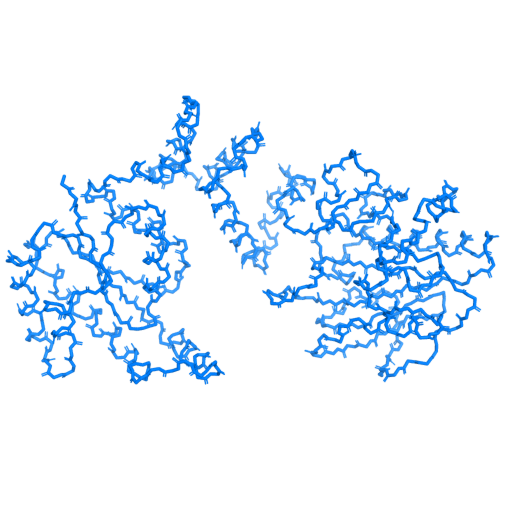04 MET A CA 1
ATOM 856 C C . MET A 1 104 ? 23.998 -11.253 -26.314 1.00 93.50 104 MET A C 1
ATOM 858 O O . MET A 1 104 ? 24.765 -10.768 -27.149 1.00 93.50 104 MET A O 1
ATOM 862 N N . TYR A 1 105 ? 22.906 -10.603 -25.896 1.00 94.56 105 TYR A N 1
ATOM 863 C CA . TYR A 1 105 ? 22.553 -9.239 -26.316 1.00 94.56 105 TYR A CA 1
ATOM 864 C C . TYR A 1 105 ? 23.577 -8.205 -25.845 1.00 94.56 105 TYR A C 1
ATOM 866 O O . TYR A 1 105 ? 23.998 -7.377 -26.656 1.00 94.56 105 TYR A O 1
ATOM 874 N N . ARG A 1 106 ? 24.023 -8.286 -24.585 1.00 95.06 106 ARG A N 1
ATOM 875 C CA . ARG A 1 106 ? 25.079 -7.420 -24.042 1.00 95.06 106 ARG A CA 1
ATOM 876 C C . ARG A 1 106 ? 26.365 -7.537 -24.851 1.00 95.06 106 ARG A C 1
ATOM 878 O O . ARG A 1 106 ? 26.805 -6.558 -25.447 1.00 95.06 106 ARG A O 1
ATOM 885 N N . ASP A 1 107 ? 26.916 -8.744 -24.933 1.00 94.81 107 ASP A N 1
ATOM 886 C CA . ASP A 1 107 ? 28.221 -8.980 -25.548 1.00 94.81 107 ASP A CA 1
ATOM 887 C C . ASP A 1 107 ? 28.188 -8.595 -27.044 1.00 94.81 107 ASP A C 1
ATOM 889 O O . ASP A 1 107 ? 29.152 -8.061 -27.599 1.00 94.81 107 ASP A O 1
ATOM 893 N N . THR A 1 108 ? 27.061 -8.832 -27.732 1.00 95.38 108 THR A N 1
ATOM 894 C CA . THR A 1 108 ? 26.873 -8.407 -29.134 1.00 95.38 108 THR A CA 1
ATOM 895 C C . THR A 1 108 ? 26.822 -6.890 -29.256 1.00 95.38 108 THR A C 1
ATOM 897 O O . THR A 1 108 ? 27.533 -6.321 -30.087 1.00 95.38 108 THR A O 1
ATOM 900 N N . GLY A 1 109 ? 26.019 -6.227 -28.422 1.00 94.06 109 GLY A N 1
ATOM 901 C CA . GLY A 1 109 ? 25.878 -4.776 -28.437 1.00 94.06 109 GLY A CA 1
ATOM 902 C C . GLY A 1 109 ? 27.189 -4.053 -28.141 1.00 94.06 109 GLY A C 1
ATOM 903 O O . GLY A 1 109 ? 27.534 -3.111 -28.850 1.00 94.06 109 GLY A O 1
ATOM 904 N N . GLU A 1 110 ? 27.973 -4.533 -27.175 1.00 94.31 110 GLU A N 1
ATOM 905 C CA . GLU A 1 110 ? 29.288 -3.964 -26.848 1.00 94.31 110 GLU A CA 1
ATOM 906 C C . GLU A 1 110 ? 30.247 -4.023 -28.045 1.00 94.31 110 GLU A C 1
ATOM 908 O O . GLU A 1 110 ? 31.004 -3.088 -28.296 1.00 94.31 110 GLU A O 1
ATOM 913 N N . ASN A 1 111 ? 30.202 -5.099 -28.835 1.00 94.81 111 ASN A N 1
ATOM 914 C CA . ASN A 1 111 ? 31.034 -5.233 -30.034 1.00 94.81 111 ASN A CA 1
ATOM 915 C C . ASN A 1 111 ? 30.528 -4.416 -31.232 1.00 94.81 111 ASN A C 1
ATOM 917 O O . ASN A 1 111 ? 31.324 -4.036 -32.100 1.00 94.81 111 ASN A O 1
ATOM 921 N N . ILE A 1 112 ? 29.226 -4.135 -31.289 1.00 93.06 112 ILE A N 1
ATOM 922 C CA . ILE A 1 112 ? 28.647 -3.200 -32.257 1.00 93.06 112 ILE A CA 1
ATOM 923 C C . ILE A 1 112 ? 29.077 -1.769 -31.925 1.00 93.06 112 ILE A C 1
ATOM 925 O O . ILE A 1 112 ? 29.541 -1.078 -32.826 1.00 93.06 112 ILE A O 1
ATOM 929 N N . LEU A 1 113 ? 29.028 -1.364 -30.650 1.00 90.50 113 LEU A N 1
ATOM 930 C CA . LEU A 1 113 ? 29.427 -0.022 -30.195 1.00 90.50 113 LEU A CA 1
ATOM 931 C C . LEU A 1 113 ? 30.900 0.317 -30.468 1.00 90.50 113 LEU A C 1
ATOM 933 O O . LEU A 1 113 ? 31.246 1.488 -30.566 1.00 90.50 113 LEU A O 1
ATOM 937 N N . LYS A 1 114 ? 31.770 -0.686 -30.645 1.00 91.44 114 LYS A N 1
ATOM 938 C CA . LYS A 1 114 ? 33.164 -0.475 -31.085 1.00 91.44 114 LYS A CA 1
ATOM 939 C C . LYS A 1 114 ? 33.274 0.044 -32.527 1.00 91.44 114 LYS A C 1
ATOM 941 O O . LYS A 1 114 ? 34.342 0.501 -32.924 1.00 91.44 114 LYS A O 1
ATOM 946 N N . ASP A 1 115 ? 32.222 -0.075 -33.338 1.00 88.25 115 ASP A N 1
ATOM 947 C CA . ASP A 1 115 ? 32.177 0.445 -34.706 1.00 88.25 115 ASP A CA 1
ATOM 948 C C . ASP A 1 115 ? 31.497 1.821 -34.741 1.00 88.25 115 ASP A C 1
ATOM 950 O O . ASP A 1 115 ? 30.279 1.936 -34.866 1.00 88.25 115 ASP A O 1
ATOM 954 N N . ASN A 1 116 ? 32.316 2.875 -34.713 1.00 85.00 116 ASN A N 1
ATOM 955 C CA . ASN A 1 116 ? 31.874 4.276 -34.713 1.00 85.00 116 ASN A CA 1
ATOM 956 C C . ASN A 1 116 ? 31.083 4.697 -35.968 1.00 85.00 116 ASN A C 1
ATOM 958 O O . ASN A 1 116 ? 30.579 5.820 -36.034 1.00 85.00 116 ASN A O 1
ATOM 962 N N . THR A 1 117 ? 30.993 3.845 -36.995 1.00 84.56 117 THR A N 1
ATOM 963 C CA . THR A 1 117 ? 30.171 4.130 -38.180 1.00 84.56 117 THR A CA 1
ATOM 964 C C . THR A 1 117 ? 28.683 3.851 -37.950 1.00 84.56 117 THR A C 1
ATOM 966 O O . THR A 1 117 ? 27.854 4.318 -38.728 1.00 84.56 117 THR A O 1
ATOM 969 N N . ILE A 1 118 ? 28.324 3.141 -36.876 1.00 85.06 118 ILE A N 1
ATOM 970 C CA . ILE A 1 118 ? 26.938 2.864 -36.486 1.00 85.06 118 ILE A CA 1
ATOM 971 C C . ILE A 1 118 ? 26.510 3.914 -35.462 1.00 85.06 118 ILE A C 1
ATOM 973 O O . ILE A 1 118 ? 26.875 3.845 -34.295 1.00 85.06 118 ILE A O 1
ATOM 977 N N . LYS A 1 119 ? 25.734 4.903 -35.910 1.00 79.94 119 LYS A N 1
ATOM 978 C CA . LYS A 1 119 ? 25.368 6.071 -35.089 1.00 79.94 119 LYS A CA 1
ATOM 979 C C . LYS A 1 119 ? 24.037 5.936 -34.350 1.00 79.94 119 LYS A C 1
ATOM 981 O O . LYS A 1 119 ? 23.783 6.676 -33.412 1.00 79.94 119 LYS A O 1
ATOM 986 N N . ASN A 1 120 ? 23.200 4.988 -34.765 1.00 86.19 120 ASN A N 1
ATOM 987 C CA . ASN A 1 120 ? 21.789 4.931 -34.378 1.00 86.19 120 ASN A CA 1
ATOM 988 C C . ASN A 1 120 ? 21.491 3.701 -33.509 1.00 86.19 120 ASN A C 1
ATOM 990 O O . ASN A 1 120 ? 20.427 3.090 -33.612 1.00 86.19 120 ASN A O 1
ATOM 994 N N . PHE A 1 121 ? 22.469 3.294 -32.701 1.00 90.00 121 PHE A N 1
ATOM 995 C CA . PHE A 1 121 ? 22.414 2.090 -31.883 1.00 90.00 121 PHE A CA 1
ATOM 996 C C . PHE A 1 121 ? 22.691 2.420 -30.421 1.00 90.00 121 PHE A C 1
ATOM 998 O O . PHE A 1 121 ? 23.701 3.044 -30.105 1.00 90.00 121 PHE A O 1
ATOM 1005 N N . TYR A 1 122 ? 21.824 1.938 -29.536 1.00 91.06 122 TYR A N 1
ATOM 1006 C CA . TYR A 1 122 ? 21.980 2.062 -28.095 1.00 91.06 122 TYR A CA 1
ATOM 1007 C C . TYR A 1 122 ? 21.941 0.686 -27.445 1.00 91.06 122 TYR A C 1
ATOM 1009 O O . TYR A 1 122 ? 21.074 -0.141 -27.733 1.00 91.06 122 TYR A O 1
ATOM 1017 N N . LEU A 1 123 ? 22.873 0.464 -26.525 1.00 91.75 123 LEU A N 1
ATOM 1018 C CA . LEU A 1 123 ? 22.875 -0.694 -25.648 1.00 91.75 123 LEU A CA 1
ATOM 1019 C C . LEU A 1 123 ? 22.405 -0.258 -24.262 1.00 91.75 123 LEU A C 1
ATOM 1021 O O . LEU A 1 123 ? 22.994 0.635 -23.655 1.00 91.75 123 LEU A O 1
ATOM 1025 N N . TYR A 1 124 ? 21.346 -0.886 -23.762 1.00 90.25 124 TYR A N 1
ATOM 1026 C CA . TYR A 1 124 ? 20.674 -0.461 -22.548 1.00 90.25 124 TYR A CA 1
ATOM 1027 C C . TYR A 1 124 ? 20.533 -1.582 -21.519 1.00 90.25 124 TYR A C 1
ATOM 1029 O O . TYR A 1 124 ? 19.795 -2.549 -21.716 1.00 90.25 124 TYR A O 1
ATOM 1037 N N . ASN A 1 125 ? 21.209 -1.402 -20.382 1.00 87.06 125 ASN A N 1
ATOM 1038 C CA . ASN A 1 125 ? 21.073 -2.267 -19.218 1.00 87.06 125 ASN A CA 1
ATOM 1039 C C . ASN A 1 125 ? 19.910 -1.817 -18.328 1.00 87.06 125 ASN A C 1
ATOM 1041 O O . ASN A 1 125 ? 19.871 -0.656 -17.905 1.00 87.06 125 ASN A O 1
ATOM 1045 N N . THR A 1 126 ? 19.022 -2.746 -17.996 1.00 82.81 126 THR A N 1
ATOM 1046 C CA . THR A 1 126 ? 17.879 -2.548 -17.088 1.00 82.81 126 THR A CA 1
ATOM 1047 C C . THR A 1 126 ? 18.141 -3.014 -15.654 1.00 82.81 126 THR A C 1
ATOM 1049 O O . THR A 1 126 ? 17.280 -2.834 -14.792 1.00 82.81 126 THR A O 1
ATOM 1052 N N . SER A 1 127 ? 19.290 -3.627 -15.373 1.00 78.62 127 SER A N 1
ATOM 1053 C CA . SER A 1 127 ? 19.625 -4.137 -14.041 1.00 78.62 127 SER A CA 1
ATOM 1054 C C . SER A 1 127 ? 19.708 -3.041 -12.999 1.00 78.62 127 SER A C 1
ATOM 1056 O O . SER A 1 127 ? 20.233 -1.960 -13.260 1.00 78.62 127 SER A O 1
ATOM 1058 N N . GLY A 1 128 ? 19.176 -3.324 -11.808 1.00 63.72 128 GLY A N 1
ATOM 1059 C CA . GLY A 1 128 ? 19.138 -2.370 -10.699 1.00 63.72 128 GLY A CA 1
ATOM 1060 C C . GLY A 1 128 ? 18.308 -1.106 -10.960 1.00 63.72 128 GLY A C 1
ATOM 1061 O O . GLY A 1 128 ? 18.267 -0.235 -10.097 1.00 63.72 128 GLY A O 1
ATOM 1062 N N . LYS A 1 129 ? 17.642 -0.990 -12.119 1.00 59.25 129 LYS A N 1
ATOM 1063 C CA . LYS A 1 129 ? 16.876 0.196 -12.516 1.00 59.25 129 LYS A CA 1
ATOM 1064 C C . LYS A 1 129 ? 15.381 -0.037 -12.404 1.00 59.25 129 LYS A C 1
ATOM 1066 O O . LYS A 1 129 ? 14.860 -1.097 -12.772 1.00 59.25 129 LYS A O 1
ATOM 1071 N N . PHE A 1 130 ? 14.666 0.987 -11.952 1.00 51.91 130 PHE A N 1
ATOM 1072 C CA . PHE A 1 130 ? 13.211 0.961 -11.938 1.00 51.91 130 PHE A CA 1
ATOM 1073 C C . PHE A 1 130 ? 12.661 1.210 -13.337 1.00 51.91 130 PHE A C 1
ATOM 1075 O O . PHE A 1 130 ? 13.345 1.696 -14.236 1.00 51.91 130 PHE A O 1
ATOM 1082 N N . LEU A 1 131 ? 11.386 0.871 -13.526 1.00 52.56 131 LEU A N 1
ATOM 1083 C CA . LEU A 1 131 ? 10.714 1.082 -14.801 1.00 52.56 131 LEU A CA 1
ATOM 1084 C C . LEU A 1 131 ? 10.749 2.562 -15.225 1.00 52.56 131 LEU A C 1
ATOM 1086 O O . LEU A 1 131 ? 10.967 2.812 -16.405 1.00 52.56 131 LEU A O 1
ATOM 1090 N N . PHE A 1 132 ? 10.630 3.525 -14.295 1.00 51.09 132 PHE A N 1
ATOM 1091 C CA . PHE A 1 132 ? 10.828 4.947 -14.621 1.00 51.09 132 PHE A CA 1
ATOM 1092 C C . PHE A 1 132 ? 12.204 5.221 -15.153 1.00 51.0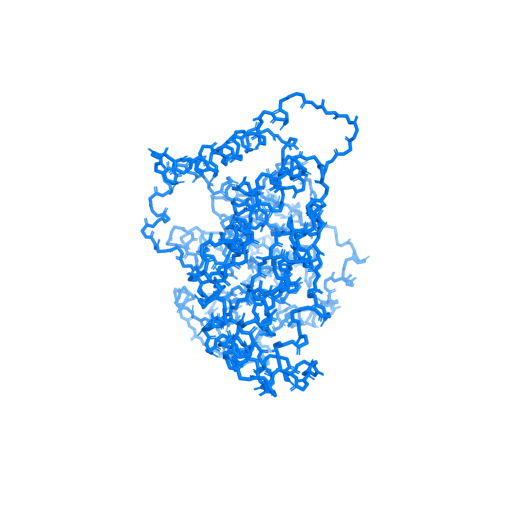9 132 PHE A C 1
ATOM 1094 O O . PHE A 1 132 ? 12.324 5.914 -16.147 1.00 51.09 132 PHE A O 1
ATOM 1101 N N . ASP A 1 133 ? 13.235 4.749 -14.450 1.00 54.75 133 ASP A N 1
ATOM 1102 C CA . ASP A 1 133 ? 14.600 5.112 -14.792 1.00 54.75 133 ASP A CA 1
ATOM 1103 C C . ASP A 1 133 ? 14.864 4.606 -16.203 1.00 54.75 133 ASP A C 1
ATOM 1105 O O . ASP A 1 133 ? 15.443 5.306 -17.027 1.00 54.75 133 ASP A O 1
ATOM 1109 N N . ASN A 1 134 ? 14.324 3.428 -16.518 1.00 62.31 134 ASN A N 1
ATOM 1110 C CA . ASN A 1 134 ? 14.294 2.895 -17.866 1.00 62.31 134 ASN A CA 1
ATOM 1111 C C . ASN A 1 134 ? 13.557 3.824 -18.843 1.00 62.31 134 ASN A C 1
ATOM 1113 O O . ASN A 1 134 ? 14.126 4.177 -19.869 1.00 62.31 134 ASN A O 1
ATOM 1117 N N . ILE A 1 135 ? 12.349 4.287 -18.526 1.00 61.31 135 ILE A N 1
ATOM 1118 C CA . ILE A 1 135 ? 11.561 5.198 -19.375 1.00 61.31 135 ILE A CA 1
ATOM 1119 C C . ILE A 1 135 ? 12.242 6.562 -19.578 1.00 61.31 135 ILE A C 1
ATOM 1121 O O . ILE A 1 135 ? 12.361 7.014 -20.713 1.00 61.31 135 ILE A O 1
ATOM 1125 N N . ILE A 1 136 ? 12.711 7.215 -18.516 1.00 60.00 136 ILE A N 1
ATOM 1126 C CA . ILE A 1 136 ? 13.366 8.528 -18.563 1.00 60.00 136 ILE A CA 1
ATOM 1127 C C . ILE A 1 136 ? 14.642 8.450 -19.394 1.00 60.00 136 ILE A C 1
ATOM 1129 O O . ILE A 1 136 ? 14.843 9.276 -20.283 1.00 60.00 136 ILE A O 1
ATOM 1133 N N . ASN A 1 137 ? 15.459 7.418 -19.177 1.00 65.38 137 ASN A N 1
ATOM 1134 C CA . ASN A 1 137 ? 16.650 7.205 -19.992 1.00 65.38 137 ASN A CA 1
ATOM 1135 C C . ASN A 1 137 ? 16.285 6.959 -21.468 1.00 65.38 137 ASN A C 1
ATOM 1137 O O . ASN A 1 137 ? 16.969 7.464 -22.351 1.00 65.38 137 ASN A O 1
ATOM 1141 N N . MET A 1 138 ? 15.194 6.239 -21.763 1.00 73.19 138 MET A N 1
ATOM 1142 C CA . MET A 1 138 ? 14.724 6.071 -23.148 1.00 73.19 138 MET A CA 1
ATOM 1143 C C . MET A 1 138 ? 14.298 7.399 -23.779 1.00 73.19 138 MET A C 1
ATOM 1145 O O . MET A 1 138 ? 14.631 7.666 -24.929 1.00 73.19 138 MET A O 1
ATOM 1149 N N . ILE A 1 139 ? 13.608 8.262 -23.033 1.00 65.62 139 ILE A N 1
ATOM 1150 C CA . ILE A 1 139 ? 13.195 9.588 -23.514 1.00 65.62 139 ILE A CA 1
ATOM 1151 C C . ILE A 1 139 ? 14.413 10.487 -23.773 1.00 65.62 139 ILE A C 1
ATOM 1153 O O . ILE A 1 139 ? 14.425 11.232 -24.756 1.00 65.62 139 ILE A O 1
ATOM 1157 N N . GLN A 1 140 ? 15.452 10.400 -22.938 1.00 66.19 140 GLN A N 1
ATOM 1158 C CA . GLN A 1 140 ? 16.722 11.096 -23.170 1.00 66.19 140 GLN A CA 1
ATOM 1159 C C . GLN A 1 140 ? 17.379 10.620 -24.468 1.00 66.19 140 GLN A C 1
ATOM 1161 O O . GLN A 1 140 ? 17.665 11.445 -25.333 1.00 66.19 140 GLN A O 1
ATOM 1166 N N . ILE A 1 141 ? 17.491 9.303 -24.662 1.00 71.62 141 ILE A N 1
ATOM 1167 C CA . ILE A 1 141 ? 18.000 8.696 -25.903 1.00 71.62 141 ILE A CA 1
ATOM 1168 C C . ILE A 1 141 ? 17.202 9.182 -27.126 1.00 71.62 141 ILE A C 1
ATOM 1170 O O . ILE A 1 141 ? 17.771 9.539 -28.156 1.00 71.62 141 ILE A O 1
ATOM 1174 N N . PHE A 1 142 ? 15.873 9.243 -27.024 1.00 75.25 142 PHE A N 1
ATOM 1175 C CA . PHE A 1 142 ? 15.014 9.726 -28.110 1.00 75.25 142 PHE A CA 1
ATOM 1176 C C . PHE A 1 142 ? 15.269 11.201 -28.427 1.00 75.25 142 PHE A C 1
ATOM 1178 O O . PHE A 1 142 ? 15.320 11.577 -29.599 1.00 75.25 142 PHE A O 1
ATOM 1185 N N . THR A 1 143 ? 15.475 12.017 -27.395 1.00 66.88 143 THR A N 1
ATOM 1186 C CA . THR A 1 143 ? 15.768 13.448 -27.528 1.00 66.88 143 THR A CA 1
ATOM 1187 C C . THR A 1 143 ? 17.130 13.676 -28.187 1.00 66.88 143 THR A C 1
ATOM 1189 O O . THR A 1 143 ? 17.219 14.466 -29.125 1.00 66.88 143 THR A O 1
ATOM 1192 N N . GLU A 1 144 ? 18.168 12.943 -27.771 1.00 72.06 144 GLU A N 1
ATOM 1193 C CA . GLU A 1 144 ? 19.496 12.958 -28.409 1.00 72.06 144 GLU A CA 1
ATOM 1194 C C . GLU A 1 144 ? 19.425 12.590 -29.893 1.00 72.06 144 GLU A C 1
ATOM 1196 O O . GLU A 1 144 ? 20.112 13.178 -30.728 1.00 72.06 144 GLU A O 1
ATOM 1201 N N . TYR A 1 145 ? 18.540 11.654 -30.235 1.00 72.62 145 TYR A N 1
ATOM 1202 C CA . TYR A 1 145 ? 18.319 11.203 -31.603 1.00 72.62 145 TYR A CA 1
ATOM 1203 C C . TYR A 1 145 ? 17.406 12.135 -32.427 1.00 72.62 145 TYR A C 1
ATOM 1205 O O . TYR A 1 145 ? 17.046 11.831 -33.568 1.00 72.62 145 TYR A O 1
ATOM 1213 N N . GLY A 1 146 ? 16.984 13.272 -31.863 1.00 66.62 146 GLY A N 1
ATOM 1214 C CA . GLY A 1 146 ? 16.085 14.217 -32.527 1.00 66.62 146 GLY A CA 1
ATOM 1215 C C . GLY A 1 146 ? 14.683 13.655 -32.782 1.00 66.62 146 GLY A C 1
ATOM 1216 O O . GLY A 1 146 ? 13.942 14.190 -33.614 1.00 66.62 146 GLY A O 1
ATOM 1217 N N . ILE A 1 147 ? 14.299 12.575 -32.091 1.00 69.50 147 ILE A N 1
ATOM 1218 C CA . ILE A 1 147 ? 12.919 12.096 -32.084 1.00 69.50 147 ILE A CA 1
ATOM 1219 C C . ILE A 1 147 ? 12.106 13.115 -31.308 1.00 69.50 147 ILE A C 1
ATOM 1221 O O . ILE A 1 147 ? 12.391 13.440 -30.158 1.00 69.50 147 ILE A O 1
ATOM 1225 N N . ARG A 1 148 ? 11.073 13.620 -31.972 1.00 61.22 148 ARG A N 1
ATOM 1226 C CA . ARG A 1 148 ? 10.128 14.571 -31.408 1.00 61.22 148 ARG A CA 1
ATOM 1227 C C . ARG A 1 148 ? 9.405 13.945 -30.211 1.00 61.22 148 ARG A C 1
ATOM 1229 O O . ARG A 1 148 ? 8.513 13.115 -30.369 1.00 61.22 148 ARG A O 1
ATOM 1236 N N . THR A 1 149 ? 9.844 14.327 -29.017 1.00 54.19 149 THR A N 1
ATOM 1237 C CA . THR A 1 149 ? 9.238 13.987 -27.723 1.00 54.19 149 THR A CA 1
ATOM 1238 C C . THR A 1 149 ? 8.141 14.978 -27.334 1.00 54.19 149 THR A C 1
ATOM 1240 O O . THR A 1 149 ? 7.463 14.775 -26.337 1.00 54.19 149 THR A O 1
ATOM 1243 N N . ASP A 1 150 ? 7.889 16.002 -28.155 1.00 47.44 150 ASP A N 1
ATOM 1244 C CA . ASP A 1 150 ? 6.772 16.940 -28.013 1.00 47.44 150 ASP A CA 1
ATOM 1245 C C . ASP A 1 150 ? 5.404 16.237 -28.008 1.00 47.44 150 ASP A C 1
ATOM 1247 O O . ASP A 1 150 ? 4.468 16.748 -27.414 1.00 47.44 150 ASP A O 1
ATOM 1251 N N . LYS A 1 151 ? 5.269 15.026 -28.563 1.00 41.81 151 LYS A N 1
ATOM 1252 C CA . LYS A 1 151 ? 4.046 14.215 -28.413 1.00 41.81 151 LYS A CA 1
ATOM 1253 C C . LYS A 1 151 ? 3.808 13.650 -27.006 1.00 41.81 151 LYS A C 1
ATOM 1255 O O . LYS A 1 151 ? 2.660 13.364 -26.692 1.00 41.81 151 LYS A O 1
ATOM 1260 N N . LEU A 1 152 ? 4.822 13.577 -26.133 1.00 42.25 152 LEU A N 1
ATOM 1261 C CA . LEU A 1 152 ? 4.592 13.366 -24.691 1.00 42.25 152 LEU A CA 1
ATOM 1262 C C . LEU A 1 152 ? 3.841 14.550 -24.057 1.00 42.25 152 LEU A C 1
ATOM 1264 O O . LEU A 1 152 ? 3.250 14.387 -22.996 1.00 42.25 152 LEU A O 1
ATOM 1268 N N . ILE A 1 153 ? 3.860 15.723 -24.704 1.00 36.41 153 ILE A N 1
ATOM 1269 C CA . ILE A 1 153 ? 3.208 16.964 -24.255 1.00 36.41 153 ILE A CA 1
ATOM 1270 C C . ILE A 1 153 ? 1.760 17.058 -24.782 1.00 36.41 153 ILE A C 1
ATOM 1272 O O . ILE A 1 153 ? 0.971 17.833 -24.253 1.00 36.41 153 ILE A O 1
ATOM 1276 N N . TYR A 1 154 ? 1.375 16.255 -25.781 1.00 31.12 154 TYR A N 1
ATOM 1277 C CA . TYR A 1 154 ? 0.083 16.358 -26.470 1.00 31.12 154 TYR A CA 1
ATOM 1278 C C . TYR A 1 154 ? -0.658 15.018 -26.515 1.00 31.12 154 TYR A C 1
ATOM 1280 O O . TYR A 1 154 ? -0.743 14.379 -27.563 1.00 31.12 154 TYR A O 1
ATOM 1288 N N . THR A 1 155 ? -1.249 14.616 -25.391 1.00 30.59 155 THR A N 1
ATOM 1289 C CA . THR A 1 155 ? -2.365 13.656 -25.386 1.00 30.59 155 THR A CA 1
ATOM 1290 C C . THR A 1 155 ? -3.404 14.029 -24.329 1.00 30.59 155 THR A C 1
ATOM 1292 O O . THR A 1 155 ? -3.646 13.262 -23.403 1.00 30.59 155 THR A O 1
ATOM 1295 N N . THR A 1 156 ? -4.036 15.189 -24.487 1.00 30.05 156 THR A N 1
ATOM 1296 C CA . THR A 1 156 ? -5.439 15.422 -24.107 1.00 30.05 156 THR A CA 1
ATOM 1297 C C . THR A 1 156 ? -6.056 16.385 -25.128 1.00 30.05 156 THR A C 1
ATOM 1299 O O . THR A 1 156 ? -5.363 17.170 -25.766 1.00 30.05 156 THR A O 1
ATOM 1302 N N . SER A 1 157 ? -7.341 16.189 -25.388 1.00 28.34 157 SER A N 1
ATOM 1303 C CA . SER A 1 157 ? -8.151 16.677 -26.511 1.00 28.34 157 SER A CA 1
ATOM 1304 C C . SER A 1 157 ? -8.161 18.193 -26.773 1.00 28.34 157 SER A C 1
ATOM 1306 O O . SER A 1 157 ? -8.174 18.974 -25.836 1.00 28.34 157 SER A O 1
ATOM 1308 N N . GLU A 1 158 ? -8.246 18.528 -28.068 1.00 28.41 158 GLU A N 1
ATOM 1309 C CA . GLU A 1 158 ? -8.675 19.728 -28.835 1.00 28.41 158 GLU A CA 1
ATOM 1310 C C . GLU A 1 158 ? -8.937 21.133 -28.232 1.00 28.41 158 GLU A C 1
ATOM 1312 O O . GLU A 1 158 ? -9.078 22.054 -29.029 1.00 28.41 158 GLU A O 1
ATOM 1317 N N . ASP A 1 159 ? -8.875 21.396 -26.929 1.00 33.78 159 ASP A N 1
ATOM 1318 C CA . ASP A 1 159 ? -9.013 22.755 -26.372 1.00 33.78 159 ASP A CA 1
ATOM 1319 C C . ASP A 1 159 ? -7.800 23.093 -25.494 1.00 33.78 159 ASP A C 1
ATOM 1321 O O . ASP A 1 159 ? -7.785 22.823 -24.297 1.00 33.78 159 ASP A O 1
ATOM 1325 N N . VAL A 1 160 ? -6.737 23.653 -26.086 1.00 37.78 160 VAL A N 1
ATOM 1326 C CA . VAL A 1 160 ? -5.462 23.842 -25.368 1.00 37.78 160 VAL A CA 1
ATOM 1327 C C . VAL A 1 160 ? -5.314 25.253 -24.796 1.00 37.78 160 VAL A C 1
ATOM 1329 O O . VAL A 1 160 ? -5.248 26.248 -25.522 1.00 37.78 160 VAL A O 1
ATOM 1332 N N . ASN A 1 161 ? -5.172 25.309 -23.470 1.00 36.97 161 ASN A N 1
ATOM 1333 C CA . ASN A 1 161 ? -4.798 26.480 -22.685 1.00 36.97 161 ASN A CA 1
ATOM 1334 C C . ASN A 1 161 ? -3.270 26.701 -22.748 1.00 36.97 161 ASN A C 1
ATOM 1336 O O . ASN A 1 161 ? -2.478 25.815 -22.431 1.00 36.97 161 ASN A O 1
ATOM 1340 N N . PHE A 1 162 ? -2.833 27.902 -23.140 1.00 32.72 162 PHE A N 1
ATOM 1341 C CA . PHE A 1 162 ? -1.415 28.259 -23.317 1.00 32.72 162 PHE A CA 1
ATOM 1342 C C . PHE A 1 162 ? -0.545 28.072 -22.053 1.00 32.72 162 PHE A C 1
ATOM 1344 O O . PHE A 1 162 ? 0.668 27.879 -22.169 1.00 32.72 162 PHE A O 1
ATOM 1351 N N . GLU A 1 163 ? -1.135 28.094 -20.854 1.00 36.25 163 GLU A N 1
ATOM 1352 C CA . GLU A 1 163 ? -0.418 27.863 -19.589 1.00 36.25 163 GLU A CA 1
ATOM 1353 C C . GLU A 1 163 ? -0.102 26.370 -19.339 1.00 36.25 163 GLU A C 1
ATOM 1355 O O . GLU A 1 163 ? 0.913 26.042 -18.720 1.00 36.25 163 GLU A O 1
ATOM 1360 N N . GLU A 1 164 ? -0.885 25.450 -19.913 1.00 37.69 164 GLU A N 1
ATOM 1361 C CA . GLU A 1 164 ? -0.685 23.992 -19.832 1.00 37.69 164 GLU A CA 1
ATOM 1362 C C . GLU A 1 164 ? 0.556 23.546 -20.631 1.00 37.69 164 GLU A C 1
ATOM 1364 O O . GLU A 1 164 ? 1.371 22.735 -20.178 1.00 37.69 164 GLU A O 1
ATOM 1369 N N . ILE A 1 165 ? 0.778 24.185 -21.785 1.00 36.34 165 ILE A N 1
ATOM 1370 C CA . ILE A 1 165 ? 1.977 24.018 -22.623 1.00 36.34 165 ILE A CA 1
ATOM 1371 C C . ILE A 1 165 ? 3.233 24.505 -21.881 1.00 36.34 165 ILE A C 1
ATOM 1373 O O . ILE A 1 165 ? 4.309 23.912 -21.999 1.00 36.34 165 ILE A O 1
ATOM 1377 N N . LYS A 1 166 ? 3.110 25.581 -21.098 1.00 38.38 166 LYS A N 1
ATOM 1378 C CA . LYS A 1 166 ? 4.224 26.210 -20.378 1.00 38.38 166 LYS A CA 1
ATOM 1379 C C . LYS A 1 166 ? 4.679 25.367 -19.185 1.00 38.38 166 LYS A C 1
ATOM 1381 O O . LYS A 1 166 ? 5.881 25.211 -18.984 1.00 38.38 166 LYS A O 1
ATOM 1386 N N . ALA A 1 167 ? 3.746 24.765 -18.448 1.00 41.78 167 ALA A N 1
ATOM 1387 C CA . ALA A 1 167 ? 4.044 23.896 -17.308 1.00 41.78 167 ALA A CA 1
ATOM 1388 C C . ALA A 1 167 ? 4.695 22.564 -17.724 1.00 41.78 167 ALA A C 1
ATOM 1390 O O . ALA A 1 167 ? 5.706 22.172 -17.141 1.00 41.78 167 ALA A O 1
ATOM 1391 N N . ASN A 1 168 ? 4.186 21.907 -18.774 1.00 41.81 168 ASN A N 1
ATOM 1392 C CA . ASN A 1 168 ? 4.789 20.678 -19.307 1.00 41.81 168 ASN A CA 1
ATOM 1393 C C . ASN A 1 168 ? 6.188 20.928 -19.882 1.00 41.81 168 ASN A C 1
ATOM 1395 O O . ASN A 1 168 ? 7.093 20.116 -19.691 1.00 41.81 168 ASN A O 1
ATOM 1399 N N . LYS A 1 169 ? 6.393 22.085 -20.524 1.00 39.75 169 LYS A N 1
ATOM 1400 C CA . LYS A 1 169 ? 7.709 22.523 -20.992 1.00 39.75 169 LYS A CA 1
ATOM 1401 C C . LYS A 1 169 ? 8.674 22.774 -19.831 1.00 39.75 169 LYS A C 1
ATOM 1403 O O . LYS A 1 169 ? 9.789 22.282 -19.900 1.00 39.75 169 LYS A O 1
ATOM 1408 N N . ILE A 1 170 ? 8.251 23.441 -18.754 1.00 41.72 170 ILE A N 1
ATOM 1409 C CA . ILE A 1 170 ? 9.095 23.670 -17.566 1.00 41.72 170 ILE A CA 1
ATOM 1410 C C . ILE A 1 170 ? 9.432 22.349 -16.870 1.00 41.72 170 ILE A C 1
ATOM 1412 O O . ILE A 1 170 ? 10.589 22.137 -16.527 1.00 41.72 170 ILE A O 1
ATOM 1416 N N . LEU A 1 171 ? 8.477 21.433 -16.695 1.00 46.62 171 LEU A N 1
ATOM 1417 C CA . LEU A 1 171 ? 8.723 20.130 -16.067 1.00 46.62 171 LEU A CA 1
ATOM 1418 C C . LEU A 1 171 ? 9.707 19.288 -16.895 1.00 46.62 171 LEU A C 1
ATOM 1420 O O . LEU A 1 171 ? 10.654 18.719 -16.354 1.00 46.62 171 LEU A O 1
ATOM 1424 N N . PHE A 1 172 ? 9.526 19.270 -18.216 1.00 40.19 172 PHE A N 1
ATOM 1425 C CA . PHE A 1 172 ? 10.407 18.581 -19.154 1.00 40.19 172 PHE A CA 1
ATOM 1426 C C . PHE A 1 172 ? 11.794 19.237 -19.235 1.00 40.19 172 PHE A C 1
ATOM 1428 O O . PHE A 1 172 ? 12.796 18.542 -19.122 1.00 40.19 172 PHE A O 1
ATOM 1435 N N . GLU A 1 173 ? 11.885 20.565 -19.333 1.00 40.72 173 GLU A N 1
ATOM 1436 C CA . GLU A 1 173 ? 13.148 21.315 -19.281 1.00 40.72 173 GLU A CA 1
ATOM 1437 C C . GLU A 1 173 ? 13.857 21.125 -17.933 1.00 40.72 173 GLU A C 1
ATOM 1439 O O . GLU A 1 173 ? 15.073 20.983 -17.906 1.00 40.72 173 GLU A O 1
ATOM 1444 N N . THR A 1 174 ? 13.135 21.017 -16.818 1.00 42.81 174 THR A N 1
ATOM 1445 C CA . THR A 1 174 ? 13.715 20.743 -15.489 1.00 42.81 174 THR A CA 1
ATOM 1446 C C . THR A 1 174 ? 14.275 19.319 -15.383 1.00 42.81 174 THR A C 1
ATOM 1448 O O . THR A 1 174 ? 15.327 19.110 -14.782 1.00 42.81 174 THR A O 1
ATOM 1451 N N . LEU A 1 175 ? 13.612 18.336 -16.000 1.00 41.47 175 LEU A N 1
ATOM 1452 C CA . LEU A 1 175 ? 14.024 16.927 -15.982 1.00 41.47 175 LEU A CA 1
ATOM 1453 C C . LEU A 1 175 ? 15.127 16.608 -17.006 1.00 41.47 175 LEU A C 1
ATOM 1455 O O . LEU A 1 175 ? 15.989 15.769 -16.742 1.00 41.47 175 LEU A O 1
ATOM 1459 N N . VAL A 1 176 ? 15.109 17.272 -18.165 1.00 33.38 176 VAL A N 1
ATOM 1460 C CA . VAL A 1 176 ? 16.069 17.078 -19.263 1.00 33.38 176 VAL A CA 1
ATOM 1461 C C . VAL A 1 176 ? 17.308 17.953 -19.097 1.00 33.38 176 VAL A C 1
ATOM 1463 O O . VAL A 1 176 ? 18.391 17.527 -19.490 1.00 33.38 176 VAL A O 1
ATOM 1466 N N . SER A 1 177 ? 17.198 19.148 -18.501 1.00 36.59 177 SER A N 1
ATOM 1467 C CA . SER A 1 177 ? 18.332 20.077 -18.460 1.00 36.59 177 SER A CA 1
ATOM 1468 C C . SER A 1 177 ? 19.512 19.575 -17.655 1.00 36.59 177 SER A C 1
ATOM 1470 O O . SER A 1 177 ? 20.600 19.994 -17.999 1.00 36.59 177 SER A O 1
ATOM 1472 N N . GLY A 1 178 ? 19.368 18.706 -16.645 1.00 37.56 178 GLY A N 1
ATOM 1473 C CA . GLY A 1 178 ? 20.506 18.042 -15.984 1.00 37.56 178 GLY A CA 1
ATOM 1474 C C . GLY A 1 178 ? 21.666 18.950 -15.526 1.00 37.56 178 GLY A C 1
ATOM 1475 O O . GLY A 1 178 ? 22.733 18.444 -15.185 1.00 37.56 178 GLY A O 1
ATOM 1476 N N . ILE A 1 179 ? 21.497 20.274 -15.513 1.00 34.88 179 ILE A N 1
ATOM 1477 C CA . ILE A 1 179 ? 22.580 21.244 -15.381 1.00 34.88 179 ILE A CA 1
ATOM 1478 C C . ILE A 1 179 ? 22.329 22.026 -14.091 1.00 34.88 179 ILE A C 1
ATOM 1480 O O . ILE A 1 179 ? 21.540 22.963 -14.026 1.00 34.88 179 ILE A O 1
ATOM 1484 N N . ASN A 1 180 ? 23.063 21.612 -13.057 1.00 34.44 180 ASN A N 1
ATOM 1485 C CA . ASN A 1 180 ? 23.460 22.415 -11.897 1.00 34.44 180 ASN A CA 1
ATOM 1486 C C . ASN A 1 180 ? 22.417 22.873 -10.866 1.00 34.44 180 ASN A C 1
ATOM 1488 O O . ASN A 1 180 ? 22.732 23.740 -10.050 1.00 34.44 180 ASN A O 1
ATOM 1492 N N . LEU A 1 181 ? 21.238 22.263 -10.789 1.00 35.44 181 LEU A N 1
ATOM 1493 C CA . LEU A 1 181 ? 20.371 22.445 -9.622 1.00 35.44 181 LEU A CA 1
ATOM 1494 C C . LEU A 1 181 ? 20.214 21.134 -8.865 1.00 35.44 181 LEU A C 1
ATOM 1496 O O . LEU A 1 181 ? 19.960 20.085 -9.455 1.00 35.44 181 LEU A O 1
ATOM 1500 N N . ASP A 1 182 ? 20.406 21.226 -7.548 1.00 44.59 182 ASP A N 1
ATOM 1501 C CA . ASP A 1 182 ? 20.130 20.182 -6.569 1.00 44.59 182 ASP A CA 1
ATOM 1502 C C . ASP A 1 182 ? 18.819 19.479 -6.946 1.00 44.59 182 ASP A C 1
ATOM 1504 O O . ASP A 1 182 ? 17.744 20.091 -6.916 1.00 44.59 182 ASP A O 1
ATOM 1508 N N . LYS A 1 183 ? 18.925 18.214 -7.380 1.00 40.91 183 LYS A N 1
ATOM 1509 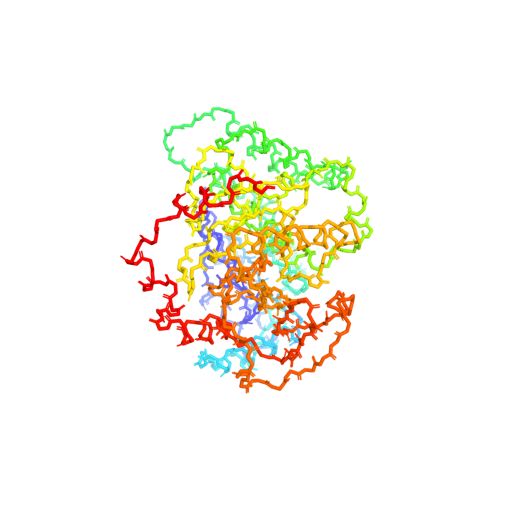C CA . LYS A 1 183 ? 17.817 17.425 -7.945 1.00 40.91 183 LYS A CA 1
ATOM 1510 C C . LYS A 1 183 ? 16.587 17.438 -7.032 1.00 40.91 183 LYS A C 1
ATOM 1512 O O . LYS A 1 183 ? 15.460 17.384 -7.517 1.00 40.91 183 LYS A O 1
ATOM 1517 N N . ASN A 1 184 ? 16.802 17.584 -5.726 1.00 39.97 184 ASN A N 1
ATOM 1518 C CA . ASN A 1 184 ? 15.747 17.661 -4.725 1.00 39.97 184 ASN A CA 1
ATOM 1519 C C . ASN A 1 184 ? 14.986 18.991 -4.751 1.00 39.97 184 ASN A C 1
ATOM 1521 O O . ASN A 1 184 ? 13.778 19.002 -4.538 1.00 39.97 184 ASN A O 1
ATOM 1525 N N . LYS A 1 185 ? 15.650 20.114 -5.036 1.00 43.38 185 LYS A N 1
ATOM 1526 C CA . LYS A 1 185 ? 15.012 21.436 -5.118 1.00 43.38 185 LYS A CA 1
ATOM 1527 C C . LYS A 1 185 ? 14.178 21.580 -6.389 1.00 43.38 185 LYS A C 1
ATOM 1529 O O . LYS A 1 185 ? 13.030 21.997 -6.321 1.00 43.38 185 LYS A O 1
ATOM 1534 N N . ALA A 1 186 ? 14.727 21.147 -7.520 1.00 42.28 186 ALA A N 1
ATOM 1535 C CA . ALA A 1 186 ? 14.032 21.147 -8.804 1.00 42.28 186 ALA A CA 1
ATOM 1536 C C . ALA A 1 186 ? 12.756 20.280 -8.775 1.00 42.28 186 ALA A C 1
ATOM 1538 O O . ALA A 1 186 ? 11.701 20.700 -9.248 1.00 42.28 186 ALA A O 1
ATOM 1539 N N . LEU A 1 187 ? 12.829 19.103 -8.142 1.00 43.59 187 LEU A N 1
ATOM 1540 C CA . LEU A 1 187 ? 11.674 18.230 -7.931 1.00 43.59 187 LEU A CA 1
ATOM 1541 C C . LEU A 1 187 ? 10.650 18.847 -6.959 1.00 43.59 187 LEU A C 1
ATOM 1543 O O . LEU A 1 187 ? 9.451 18.797 -7.224 1.00 43.59 187 LEU A O 1
ATOM 1547 N N . LYS A 1 188 ? 11.109 19.479 -5.868 1.00 45.50 188 LYS A N 1
ATOM 1548 C CA . LYS A 1 188 ? 10.249 20.206 -4.913 1.00 45.50 188 LYS A CA 1
ATOM 1549 C C . LYS A 1 188 ? 9.488 21.355 -5.579 1.00 45.50 188 LYS A C 1
ATOM 1551 O O . LYS A 1 188 ? 8.295 21.515 -5.328 1.00 45.50 188 LYS A O 1
ATOM 1556 N N . ASP A 1 189 ? 10.152 22.135 -6.423 1.00 45.78 189 ASP A N 1
ATOM 1557 C CA . ASP A 1 189 ? 9.547 23.288 -7.094 1.00 45.78 189 ASP A CA 1
ATOM 1558 C C . ASP A 1 189 ? 8.547 22.847 -8.177 1.00 45.78 189 ASP A C 1
ATOM 1560 O O . ASP A 1 189 ? 7.468 23.430 -8.293 1.00 45.78 189 ASP A O 1
ATOM 1564 N N . ALA A 1 190 ? 8.843 21.757 -8.892 1.00 44.34 190 ALA A N 1
ATOM 1565 C CA . ALA A 1 190 ? 7.930 21.136 -9.850 1.00 44.34 190 ALA A CA 1
ATOM 1566 C C . ALA A 1 190 ? 6.648 20.597 -9.189 1.00 44.34 190 ALA A C 1
ATOM 1568 O O . ALA A 1 190 ? 5.545 20.879 -9.657 1.00 44.34 190 ALA A O 1
ATOM 1569 N N . VAL A 1 191 ? 6.779 19.874 -8.071 1.00 44.72 191 VAL A N 1
ATOM 1570 C CA . VAL A 1 191 ? 5.631 19.360 -7.306 1.00 44.72 191 VAL A CA 1
ATOM 1571 C C . VAL A 1 191 ? 4.788 20.516 -6.760 1.00 44.72 191 VAL A C 1
ATOM 1573 O O . VAL A 1 191 ? 3.575 20.524 -6.952 1.00 44.72 191 VAL A O 1
ATOM 1576 N N . LYS A 1 192 ? 5.410 21.549 -6.173 1.00 45.31 192 LYS A N 1
ATOM 1577 C CA . LYS A 1 192 ? 4.702 22.748 -5.679 1.00 45.31 192 LYS A CA 1
ATOM 1578 C C . LYS A 1 192 ? 3.942 23.498 -6.777 1.00 45.31 192 LYS A C 1
ATOM 1580 O O . LYS A 1 192 ? 2.883 24.055 -6.498 1.00 45.31 192 LYS A O 1
ATOM 1585 N N . LEU A 1 193 ? 4.468 23.537 -8.001 1.00 41.75 193 LEU A N 1
ATOM 1586 C CA . LEU A 1 193 ? 3.819 24.199 -9.135 1.00 41.75 193 LEU A CA 1
ATOM 1587 C C . LEU A 1 193 ? 2.576 23.428 -9.608 1.00 41.75 193 LEU A C 1
ATOM 1589 O O . LEU A 1 193 ? 1.544 24.042 -9.866 1.00 41.75 193 LEU A O 1
ATOM 1593 N N . VAL A 1 194 ? 2.661 22.095 -9.654 1.00 41.50 194 VAL A N 1
ATOM 1594 C CA . VAL A 1 194 ? 1.544 21.199 -10.001 1.00 41.50 194 VAL A CA 1
ATOM 1595 C C . VAL A 1 194 ? 0.455 21.208 -8.920 1.00 41.50 194 VAL A C 1
ATOM 1597 O O . VAL A 1 194 ? -0.729 21.218 -9.239 1.00 41.50 194 VAL A O 1
ATOM 1600 N N . MET A 1 195 ? 0.841 21.272 -7.642 1.00 39.19 195 MET A N 1
ATOM 1601 C CA . MET A 1 195 ? -0.081 21.254 -6.495 1.00 39.19 195 MET A CA 1
ATOM 1602 C C . MET A 1 195 ? -0.913 22.535 -6.330 1.00 39.19 195 MET A C 1
ATOM 1604 O O . MET A 1 195 ? -1.938 22.514 -5.658 1.00 39.19 195 MET A O 1
ATOM 1608 N N . ARG A 1 196 ? -0.503 23.664 -6.921 1.00 40.22 196 ARG A N 1
ATOM 1609 C CA . ARG A 1 196 ? -1.205 24.956 -6.771 1.00 40.22 196 ARG A CA 1
ATOM 1610 C C . ARG A 1 196 ? -2.390 25.144 -7.714 1.00 40.22 196 ARG A C 1
ATOM 1612 O O . ARG A 1 196 ? -2.983 26.220 -7.717 1.00 40.22 196 ARG A O 1
ATOM 1619 N N . ASN A 1 197 ? -2.688 24.166 -8.561 1.00 38.25 197 ASN A N 1
ATOM 1620 C CA . ASN A 1 197 ? -3.558 24.401 -9.699 1.00 38.25 197 ASN A CA 1
ATOM 1621 C C . ASN A 1 197 ? -4.378 23.128 -9.988 1.00 38.25 197 ASN A C 1
ATOM 1623 O O . ASN A 1 197 ? -3.895 22.187 -10.610 1.00 38.25 197 ASN A O 1
ATOM 1627 N N . GLU A 1 198 ? -5.608 23.078 -9.456 1.00 38.94 198 GLU A N 1
ATOM 1628 C CA . GLU A 1 198 ? -6.473 21.879 -9.355 1.00 38.94 198 GLU A CA 1
ATOM 1629 C C . GLU A 1 198 ? -6.768 21.180 -10.695 1.00 38.94 198 GLU A C 1
ATOM 1631 O O . GLU A 1 198 ? -7.042 19.980 -10.739 1.00 38.94 198 GLU A O 1
ATOM 1636 N N . GLU A 1 199 ? -6.680 21.905 -11.807 1.00 35.69 199 GLU A N 1
ATOM 1637 C CA . GLU A 1 199 ? -6.858 21.363 -13.158 1.00 35.69 199 GLU A CA 1
ATOM 1638 C C . GLU A 1 199 ? -5.686 20.455 -13.586 1.00 35.69 199 GLU A C 1
ATOM 1640 O O . GLU A 1 199 ? -5.882 19.502 -14.340 1.00 35.69 199 GLU A O 1
ATOM 1645 N N . PHE A 1 200 ? -4.479 20.665 -13.045 1.00 37.66 200 PHE A N 1
ATOM 1646 C CA . PHE A 1 200 ? -3.275 19.909 -13.418 1.00 37.66 200 PHE A CA 1
ATOM 1647 C C . PHE A 1 200 ? -3.260 18.474 -12.875 1.00 37.66 200 PHE A C 1
ATOM 1649 O O . PHE A 1 200 ? -2.653 17.596 -13.490 1.00 37.66 200 PHE A O 1
ATOM 1656 N N . ALA A 1 201 ? -3.969 18.198 -11.774 1.00 38.41 201 ALA A N 1
ATOM 1657 C CA . ALA A 1 201 ? -4.100 16.853 -11.199 1.00 38.41 201 ALA A CA 1
ATOM 1658 C C . ALA A 1 201 ? -4.899 15.882 -12.095 1.00 38.41 201 ALA A C 1
ATOM 1660 O O . ALA A 1 201 ? -4.848 14.668 -11.897 1.00 38.41 201 ALA A O 1
ATOM 1661 N N . LYS A 1 202 ? -5.625 16.405 -13.093 1.00 34.69 202 LYS A N 1
ATOM 1662 C CA . LYS A 1 202 ? -6.456 15.628 -14.026 1.00 34.69 202 LYS A CA 1
ATOM 1663 C C . LYS A 1 202 ? -5.713 15.217 -15.307 1.00 34.69 202 LYS A C 1
ATOM 1665 O O . LYS A 1 202 ? -6.247 14.435 -16.091 1.00 34.69 202 LYS A O 1
ATOM 1670 N N . ILE A 1 203 ? -4.498 15.721 -15.537 1.00 35.19 203 ILE A N 1
ATOM 1671 C CA . ILE A 1 203 ? -3.726 15.470 -16.764 1.00 35.19 203 ILE A CA 1
ATOM 1672 C C . ILE A 1 203 ? -3.088 14.072 -16.685 1.00 35.19 203 ILE A C 1
ATOM 1674 O O . ILE A 1 203 ? -2.296 13.849 -15.779 1.00 35.19 203 ILE A O 1
ATOM 1678 N N . PRO A 1 204 ? -3.316 13.131 -17.623 1.00 36.44 204 PRO A N 1
ATOM 1679 C CA . PRO A 1 204 ? -2.842 11.743 -17.531 1.00 36.44 204 PRO A CA 1
ATOM 1680 C C . PRO A 1 204 ? -1.327 11.569 -17.381 1.00 36.44 204 PRO A C 1
ATOM 1682 O O . PRO A 1 204 ? -0.894 10.619 -16.742 1.00 36.44 204 PRO A O 1
ATOM 1685 N N . LEU A 1 205 ? -0.502 12.467 -17.935 1.00 35.53 205 LEU A N 1
ATOM 1686 C CA . LEU A 1 205 ? 0.954 12.443 -17.740 1.00 35.53 205 LEU A CA 1
ATOM 1687 C C . LEU A 1 205 ? 1.327 12.869 -16.317 1.00 35.53 205 LEU A C 1
ATOM 1689 O O . LEU A 1 205 ? 2.184 12.242 -15.707 1.00 35.53 205 LEU A O 1
ATOM 1693 N N . VAL A 1 206 ? 0.664 13.890 -15.773 1.00 37.06 206 VAL A N 1
ATOM 1694 C CA . VAL A 1 206 ? 0.841 14.342 -14.389 1.00 37.06 206 VAL A CA 1
ATOM 1695 C C . VAL A 1 206 ? 0.228 13.334 -13.431 1.00 37.06 206 VAL A C 1
ATOM 1697 O O . VAL A 1 206 ? 0.861 13.022 -12.451 1.00 37.06 206 VAL A O 1
ATOM 1700 N N . TYR A 1 207 ? -0.908 12.721 -13.745 1.00 35.19 207 TYR A N 1
ATOM 1701 C CA . TYR A 1 207 ? -1.528 11.654 -12.969 1.00 35.19 207 TYR A CA 1
ATOM 1702 C C . TYR A 1 207 ? -0.738 10.353 -13.049 1.00 35.19 207 TYR A C 1
ATOM 1704 O O . TYR A 1 207 ? -0.653 9.664 -12.056 1.00 35.19 207 TYR A O 1
ATOM 1712 N N . ASN A 1 208 ? -0.099 10.008 -14.170 1.00 35.47 208 ASN A N 1
ATOM 1713 C CA . ASN A 1 208 ? 0.793 8.849 -14.248 1.00 35.47 208 ASN A CA 1
ATOM 1714 C C . ASN A 1 208 ? 2.177 9.153 -13.684 1.00 35.47 208 ASN A C 1
ATOM 1716 O O . ASN A 1 208 ? 2.815 8.239 -13.198 1.00 35.47 208 ASN A O 1
ATOM 1720 N N . THR A 1 209 ? 2.648 10.400 -13.707 1.00 36.78 209 THR A N 1
ATOM 1721 C CA . THR A 1 209 ? 3.902 10.811 -13.057 1.00 36.78 209 THR A CA 1
ATOM 1722 C C . THR A 1 209 ? 3.691 10.965 -11.561 1.00 36.78 209 THR A C 1
ATOM 1724 O O . THR A 1 209 ? 4.522 10.496 -10.812 1.00 36.78 209 THR A O 1
ATOM 1727 N N . ILE A 1 210 ? 2.563 11.507 -11.109 1.00 38.34 210 ILE A N 1
ATOM 1728 C CA . ILE A 1 210 ? 2.107 11.515 -9.718 1.00 38.34 210 ILE A CA 1
ATOM 1729 C C . ILE A 1 210 ? 1.752 10.104 -9.302 1.00 38.34 210 ILE A C 1
ATOM 1731 O O . ILE A 1 210 ? 2.200 9.736 -8.253 1.00 38.34 210 ILE A O 1
ATOM 1735 N N . SER A 1 211 ? 1.089 9.264 -10.095 1.00 35.50 211 SER A N 1
ATOM 1736 C CA . SER A 1 211 ? 0.818 7.860 -9.747 1.00 35.50 211 SER A CA 1
ATOM 1737 C C . SER A 1 211 ? 2.088 7.016 -9.789 1.00 35.50 211 SER A C 1
ATOM 1739 O O . SER A 1 211 ? 2.235 6.065 -9.032 1.00 35.50 211 SER A O 1
ATOM 1741 N N . TYR A 1 212 ? 3.063 7.360 -10.632 1.00 35.56 212 TYR A N 1
ATOM 1742 C CA . TYR A 1 212 ? 4.371 6.717 -10.659 1.00 35.56 212 TYR A CA 1
ATOM 1743 C C . TYR A 1 212 ? 5.258 7.210 -9.519 1.00 35.56 212 TYR A C 1
ATOM 1745 O O . TYR A 1 212 ? 5.905 6.380 -8.905 1.00 35.56 212 TYR A O 1
ATOM 1753 N N . TYR A 1 213 ? 5.275 8.504 -9.188 1.00 36.41 213 TYR A N 1
ATOM 1754 C CA . TYR A 1 213 ? 5.915 9.062 -7.995 1.00 36.41 213 TYR A CA 1
ATOM 1755 C C . TYR A 1 213 ? 5.128 8.730 -6.741 1.00 36.41 213 TYR A C 1
ATOM 1757 O O . TYR A 1 213 ? 5.741 8.667 -5.707 1.00 36.41 213 TYR A O 1
ATOM 1765 N N . GLU A 1 214 ? 3.839 8.441 -6.793 1.00 35.50 214 GLU A N 1
ATOM 1766 C CA . GLU A 1 214 ? 3.044 7.845 -5.729 1.00 35.50 214 GLU A CA 1
ATOM 1767 C C . GLU A 1 214 ? 3.500 6.416 -5.645 1.00 35.50 214 GLU A C 1
ATOM 1769 O O . GLU A 1 214 ? 3.837 6.018 -4.567 1.00 35.50 214 GLU A O 1
ATOM 1774 N N . ASN A 1 215 ? 3.672 5.670 -6.735 1.00 31.89 215 ASN A N 1
ATOM 1775 C CA . ASN A 1 215 ? 4.265 4.338 -6.712 1.00 31.89 215 ASN A CA 1
ATOM 1776 C C . ASN A 1 215 ? 5.759 4.347 -6.363 1.00 31.89 215 ASN A C 1
ATOM 1778 O O . ASN A 1 215 ? 6.247 3.334 -5.899 1.00 31.89 215 ASN A O 1
ATOM 1782 N N . MET A 1 216 ? 6.501 5.441 -6.531 1.00 30.36 216 MET A N 1
ATOM 1783 C CA . MET A 1 216 ? 7.915 5.573 -6.170 1.00 30.36 216 MET A CA 1
ATOM 1784 C C . MET A 1 216 ? 8.032 6.058 -4.732 1.00 30.36 216 MET A C 1
ATOM 1786 O O . MET A 1 216 ? 8.804 5.504 -3.980 1.00 30.36 216 MET A O 1
ATOM 1790 N N . VAL A 1 217 ? 7.187 6.987 -4.303 1.00 32.00 217 VAL A N 1
ATOM 1791 C CA . VAL A 1 217 ? 6.930 7.366 -2.916 1.00 32.00 217 VAL A CA 1
ATOM 1792 C C . VAL A 1 217 ? 6.218 6.232 -2.200 1.00 32.00 217 VAL A C 1
ATOM 1794 O O . VAL A 1 217 ? 6.349 6.191 -1.016 1.00 32.00 217 VAL A O 1
ATOM 1797 N N . ILE A 1 218 ? 5.549 5.265 -2.822 1.00 31.08 218 ILE A N 1
ATOM 1798 C CA . ILE A 1 218 ? 4.928 4.084 -2.187 1.00 31.08 218 ILE A CA 1
ATOM 1799 C C . ILE A 1 218 ? 5.942 2.941 -2.217 1.00 31.08 218 ILE A C 1
ATOM 1801 O O . ILE A 1 218 ? 6.090 2.237 -1.238 1.00 31.08 218 ILE A O 1
ATOM 1805 N N . LYS A 1 219 ? 6.738 2.769 -3.273 1.00 27.28 219 LYS A N 1
ATOM 1806 C CA . LYS A 1 219 ? 7.782 1.729 -3.334 1.00 27.28 219 LYS A CA 1
ATOM 1807 C C . LYS A 1 219 ? 9.056 2.119 -2.574 1.00 27.28 219 LYS A C 1
ATOM 1809 O O . LYS A 1 219 ? 9.779 1.229 -2.144 1.00 27.28 219 LYS A O 1
ATOM 1814 N N . TYR A 1 220 ? 9.280 3.416 -2.351 1.00 29.19 220 TYR A N 1
ATOM 1815 C CA . TYR A 1 220 ? 10.322 3.985 -1.494 1.00 29.19 220 TYR A CA 1
ATOM 1816 C C . TYR A 1 220 ? 9.799 4.697 -0.233 1.00 29.19 220 TYR A C 1
ATOM 1818 O O . TYR A 1 220 ? 10.642 4.997 0.601 1.00 29.19 220 TYR A O 1
ATOM 1826 N N . LYS A 1 221 ? 8.480 4.876 0.027 1.00 30.22 221 LYS A N 1
ATOM 1827 C CA . LYS A 1 221 ? 7.979 5.335 1.366 1.00 30.22 221 LYS A CA 1
ATOM 1828 C C . LYS A 1 221 ? 8.463 4.420 2.468 1.00 30.22 221 LYS A C 1
ATOM 1830 O O . LYS A 1 221 ? 8.642 4.860 3.593 1.00 30.22 221 LYS A O 1
ATOM 1835 N N . TYR A 1 222 ? 8.645 3.148 2.136 1.00 33.97 222 TYR A N 1
ATOM 1836 C CA . TYR A 1 222 ? 8.968 2.106 3.100 1.00 33.97 222 TYR A CA 1
ATOM 1837 C C . TYR A 1 222 ? 10.478 1.877 3.261 1.00 33.97 222 TYR A C 1
ATOM 1839 O O . TYR A 1 222 ? 10.871 1.007 4.028 1.00 33.97 222 TYR A O 1
ATOM 1847 N N . PHE A 1 223 ? 11.304 2.679 2.574 1.00 26.22 223 PHE A N 1
ATOM 1848 C CA . PHE A 1 223 ? 12.749 2.843 2.789 1.00 26.22 223 PHE A CA 1
ATOM 1849 C C . PHE A 1 223 ? 13.141 4.330 2.719 1.00 26.22 223 PHE A C 1
ATOM 1851 O O . PHE A 1 223 ? 14.245 4.674 2.295 1.00 26.22 223 PHE A O 1
ATOM 1858 N N . ILE A 1 224 ? 12.241 5.234 3.127 1.00 30.73 224 ILE A N 1
ATOM 1859 C CA . ILE A 1 224 ? 12.698 6.565 3.508 1.00 30.73 224 ILE A CA 1
ATOM 1860 C C . ILE A 1 224 ? 13.472 6.337 4.797 1.00 30.73 224 ILE A C 1
ATOM 1862 O O . ILE A 1 224 ? 12.880 6.082 5.844 1.00 30.73 224 ILE A O 1
ATOM 1866 N N . ASP A 1 225 ? 14.795 6.337 4.668 1.00 29.80 225 ASP A N 1
ATOM 1867 C CA . ASP A 1 225 ? 15.715 6.541 5.773 1.00 29.80 225 ASP A CA 1
ATOM 1868 C C . ASP A 1 225 ? 15.095 7.603 6.687 1.00 29.80 225 ASP A C 1
ATOM 1870 O O . ASP A 1 225 ? 14.713 8.669 6.195 1.00 29.80 225 ASP A O 1
ATOM 1874 N N . TYR A 1 226 ? 14.870 7.291 7.966 1.00 33.56 226 TYR A N 1
ATOM 1875 C CA . TYR A 1 226 ? 14.131 8.172 8.885 1.00 33.56 226 TYR A CA 1
ATOM 1876 C C . TYR A 1 226 ? 14.712 9.606 8.882 1.00 33.56 226 TYR A C 1
ATOM 1878 O O . TYR A 1 226 ? 13.967 10.576 9.042 1.00 33.56 226 TYR A O 1
ATOM 1886 N N . ASP A 1 227 ? 15.992 9.739 8.524 1.00 32.50 227 ASP A N 1
ATOM 1887 C CA . ASP A 1 227 ? 16.706 10.989 8.271 1.00 32.50 227 ASP A CA 1
ATOM 1888 C C . ASP A 1 227 ? 16.082 11.876 7.165 1.00 32.50 227 ASP A C 1
ATOM 1890 O O . ASP A 1 227 ? 16.044 13.099 7.303 1.00 32.50 227 ASP A O 1
ATOM 1894 N N . PHE A 1 228 ? 15.523 11.326 6.078 1.00 33.91 228 PHE A N 1
ATOM 1895 C CA . PHE A 1 228 ? 14.893 12.121 5.004 1.00 33.91 228 PHE A CA 1
ATOM 1896 C C . PHE A 1 228 ? 13.468 12.575 5.359 1.00 33.91 228 PHE A C 1
ATOM 1898 O O . PHE A 1 228 ? 13.072 13.674 4.969 1.00 33.91 228 PHE A O 1
ATOM 1905 N N . VAL A 1 229 ? 12.711 11.801 6.152 1.00 33.47 229 VAL A N 1
ATOM 1906 C CA . VAL A 1 229 ? 11.405 12.246 6.688 1.00 33.47 229 VAL A CA 1
ATOM 1907 C C . VAL A 1 229 ? 11.597 13.405 7.665 1.00 33.47 229 VAL A C 1
ATOM 1909 O O . VAL A 1 229 ? 10.885 14.406 7.569 1.00 33.47 229 VAL A O 1
ATOM 1912 N N . ASP A 1 230 ? 12.581 13.319 8.560 1.00 36.97 230 ASP A N 1
ATOM 1913 C CA . ASP A 1 230 ? 12.869 14.399 9.509 1.00 36.97 230 ASP A CA 1
ATOM 1914 C C . ASP A 1 230 ? 13.433 15.654 8.815 1.00 36.97 230 ASP A C 1
ATOM 1916 O O . ASP A 1 230 ? 13.207 16.772 9.279 1.00 36.97 230 ASP A O 1
ATOM 1920 N N . THR A 1 231 ? 14.038 15.503 7.631 1.00 36.47 231 THR A N 1
ATOM 1921 C CA . THR A 1 231 ? 14.470 16.632 6.788 1.00 36.47 231 THR A CA 1
ATOM 1922 C C . THR A 1 231 ? 13.301 17.360 6.093 1.00 36.47 231 THR A C 1
ATOM 1924 O O . THR A 1 231 ? 13.442 18.529 5.735 1.00 36.47 231 THR A O 1
ATOM 1927 N N . ILE A 1 232 ? 12.140 16.715 5.889 1.00 34.09 232 ILE A N 1
ATOM 1928 C CA . ILE A 1 232 ? 11.000 17.283 5.125 1.00 34.09 232 ILE A CA 1
ATOM 1929 C C . ILE A 1 232 ? 9.800 17.648 6.012 1.00 34.09 232 ILE A C 1
ATOM 1931 O O . ILE A 1 232 ? 9.005 18.504 5.625 1.00 34.09 232 ILE A O 1
ATOM 1935 N N . LYS A 1 233 ? 9.687 17.084 7.223 1.00 37.19 233 LYS A N 1
ATOM 1936 C CA . LYS A 1 233 ? 8.635 17.420 8.209 1.00 37.19 233 LYS A CA 1
ATOM 1937 C C . LYS A 1 233 ? 8.519 18.913 8.534 1.00 37.19 233 LYS A C 1
ATOM 1939 O O . LYS A 1 233 ? 7.466 19.350 8.980 1.00 37.19 233 LYS A O 1
ATOM 1944 N N . ASN A 1 234 ? 9.574 19.693 8.305 1.00 39.62 234 ASN A N 1
ATOM 1945 C CA . ASN A 1 234 ? 9.544 21.138 8.524 1.00 39.62 234 ASN A CA 1
ATOM 1946 C C . ASN A 1 234 ? 8.788 21.916 7.425 1.00 39.62 234 ASN A C 1
ATOM 1948 O O . ASN A 1 234 ? 8.449 23.073 7.654 1.00 39.62 234 ASN A O 1
ATOM 1952 N N . ASP A 1 235 ? 8.495 21.298 6.269 1.00 35.41 235 ASP A N 1
ATOM 1953 C CA . ASP A 1 235 ? 8.035 22.001 5.059 1.00 35.41 235 ASP A CA 1
ATOM 1954 C C . ASP A 1 235 ? 6.734 21.455 4.422 1.00 35.41 235 ASP A C 1
ATOM 1956 O O . ASP A 1 235 ? 6.246 22.071 3.471 1.00 35.41 235 ASP A O 1
ATOM 1960 N N . ILE A 1 236 ? 6.190 20.310 4.872 1.00 38.28 236 ILE A N 1
ATOM 1961 C CA . ILE A 1 236 ? 4.958 19.686 4.331 1.00 38.28 236 ILE A CA 1
ATOM 1962 C C . ILE A 1 236 ? 4.100 19.137 5.480 1.00 38.28 236 ILE A C 1
ATOM 1964 O O . ILE A 1 236 ? 4.597 18.427 6.353 1.00 38.28 236 ILE A O 1
ATOM 1968 N N . THR A 1 237 ? 2.806 19.443 5.466 1.00 46.72 237 THR A N 1
ATOM 1969 C CA . THR A 1 237 ? 1.819 19.029 6.474 1.00 46.72 237 THR A CA 1
ATOM 1970 C C . THR A 1 237 ? 1.244 17.629 6.203 1.00 46.72 237 THR A C 1
ATOM 1972 O O . THR A 1 237 ? 1.167 17.177 5.058 1.00 46.72 237 THR A O 1
ATOM 1975 N N . ASP A 1 238 ? 0.746 16.947 7.244 1.00 46.00 238 ASP A N 1
ATOM 1976 C CA . ASP A 1 238 ? 0.008 15.674 7.098 1.00 46.00 238 ASP A CA 1
ATOM 1977 C C . ASP A 1 238 ? -1.228 15.809 6.189 1.00 46.00 238 ASP A C 1
ATOM 1979 O O . ASP A 1 238 ? -1.633 14.861 5.515 1.00 46.00 238 ASP A O 1
ATOM 1983 N N . PHE A 1 239 ? -1.807 17.010 6.130 1.00 45.53 239 PHE A N 1
ATOM 1984 C CA . PHE A 1 239 ? -2.908 17.350 5.233 1.00 45.53 239 PHE A CA 1
ATOM 1985 C C . PHE A 1 239 ? -2.499 17.247 3.756 1.00 45.53 239 PHE A C 1
ATOM 1987 O O . PHE A 1 239 ? -3.184 16.585 2.976 1.00 45.53 239 PHE A O 1
ATOM 1994 N N . GLU A 1 240 ? -1.358 17.828 3.379 1.00 43.72 240 GLU A N 1
ATOM 1995 C CA . GLU A 1 240 ? -0.820 17.769 2.012 1.00 43.72 240 GLU A CA 1
ATOM 1996 C C . GLU A 1 240 ? -0.423 16.338 1.616 1.00 43.72 240 GLU A C 1
ATOM 1998 O O . GLU A 1 240 ? -0.650 15.918 0.481 1.00 43.72 240 GLU A O 1
ATOM 2003 N N . LEU A 1 241 ? 0.087 15.541 2.562 1.00 47.19 241 LEU A N 1
ATOM 2004 C CA . LEU A 1 241 ? 0.382 14.119 2.341 1.00 47.19 241 LEU A CA 1
ATOM 2005 C C . LEU A 1 241 ? -0.879 13.269 2.118 1.00 47.19 241 LEU A C 1
ATOM 2007 O O . LEU A 1 241 ? -0.831 12.289 1.369 1.00 47.19 241 LEU A O 1
ATOM 2011 N N . ASN A 1 242 ? -1.996 13.628 2.752 1.00 44.00 242 ASN A N 1
ATOM 2012 C CA . ASN A 1 242 ? -3.262 12.905 2.642 1.00 44.00 242 ASN A CA 1
ATOM 2013 C C . ASN A 1 242 ? -3.991 13.147 1.310 1.00 44.00 242 ASN A C 1
ATOM 2015 O O . ASN A 1 242 ? -4.699 12.247 0.859 1.00 44.00 242 ASN A O 1
ATOM 2019 N N . GLN A 1 243 ? -3.781 14.292 0.645 1.00 44.09 243 GLN A N 1
ATOM 2020 C CA . GLN A 1 243 ? -4.348 14.565 -0.691 1.00 44.09 243 GLN A CA 1
ATOM 2021 C C . GLN A 1 243 ? -3.785 13.650 -1.789 1.00 44.09 243 GLN A C 1
ATOM 2023 O O . GLN A 1 243 ? -4.445 13.410 -2.795 1.00 44.09 243 GLN A O 1
ATOM 2028 N N . LEU A 1 244 ? -2.581 13.114 -1.577 1.00 42.16 244 LEU A N 1
ATOM 2029 C CA . LEU A 1 244 ? -1.836 12.272 -2.519 1.00 42.16 244 LEU A CA 1
ATOM 2030 C C . LEU A 1 244 ? -2.032 10.765 -2.267 1.00 42.16 244 LEU A C 1
ATOM 2032 O O . LEU A 1 244 ? -1.279 9.936 -2.774 1.00 42.16 244 LEU A O 1
ATOM 2036 N N . CYS A 1 245 ? -2.966 10.380 -1.392 1.00 47.88 245 CYS A N 1
ATOM 2037 C CA . CYS A 1 245 ? -3.146 8.989 -0.998 1.00 47.88 245 CYS A CA 1
ATOM 2038 C C . CYS A 1 245 ? -4.435 8.408 -1.605 1.00 47.88 245 CYS A C 1
ATOM 2040 O O . CYS A 1 245 ? -5.520 8.838 -1.213 1.00 47.88 245 CYS A O 1
ATOM 2042 N N . PRO A 1 246 ? -4.373 7.353 -2.451 1.00 51.88 246 PRO A N 1
ATOM 2043 C CA . PRO A 1 246 ? -5.561 6.700 -3.025 1.00 51.88 246 PRO A CA 1
ATOM 2044 C C . PRO A 1 246 ? -6.384 5.901 -1.989 1.00 51.88 246 PRO A C 1
ATOM 2046 O O . PRO A 1 246 ? -7.259 5.101 -2.330 1.00 51.88 246 PRO A O 1
ATOM 2049 N N . CYS A 1 247 ? -6.096 6.080 -0.698 1.00 65.25 247 CYS A N 1
ATOM 2050 C CA . CYS A 1 247 ? -6.794 5.445 0.401 1.00 65.25 247 CYS A CA 1
ATOM 2051 C C . CYS A 1 247 ? -8.129 6.139 0.686 1.00 65.25 247 CYS A C 1
ATOM 2053 O O . CYS A 1 247 ? -8.177 7.334 0.963 1.00 65.25 247 CYS A O 1
ATOM 2055 N N . ARG A 1 248 ? -9.203 5.343 0.752 1.00 66.06 248 ARG A N 1
ATOM 2056 C CA . ARG A 1 248 ? -10.567 5.818 1.048 1.00 66.06 248 ARG A CA 1
ATOM 2057 C C . ARG A 1 248 ? -10.729 6.504 2.410 1.00 66.06 248 ARG A C 1
ATOM 2059 O O . ARG A 1 248 ? -11.676 7.257 2.590 1.00 66.06 248 ARG A O 1
ATOM 2066 N N . PHE A 1 249 ? -9.852 6.214 3.375 1.00 71.62 249 PHE A N 1
ATOM 2067 C CA . PHE A 1 249 ? -9.813 6.948 4.644 1.00 71.62 249 PHE A CA 1
ATOM 2068 C C . PHE A 1 249 ? -8.991 8.238 4.532 1.00 71.62 249 PHE A C 1
ATOM 2070 O O . PHE A 1 249 ? -9.357 9.230 5.138 1.00 71.62 249 PHE A O 1
ATOM 2077 N N . CYS A 1 250 ? -7.927 8.285 3.729 1.00 70.12 250 CYS A N 1
ATOM 2078 C CA . CYS A 1 250 ? -7.175 9.532 3.545 1.00 70.12 250 CYS A CA 1
ATOM 2079 C C . CYS A 1 250 ? -7.996 10.578 2.785 1.00 70.12 250 CYS A C 1
ATOM 2081 O O . CYS A 1 250 ? -8.037 11.735 3.199 1.00 70.12 250 CYS A O 1
ATOM 2083 N N . SER A 1 251 ? -8.742 10.162 1.753 1.00 62.66 251 SER A N 1
ATOM 2084 C CA . SER A 1 251 ? -9.664 11.052 1.036 1.00 62.66 251 SER A CA 1
ATOM 2085 C C . SER A 1 251 ? -10.797 11.593 1.925 1.00 62.66 251 SER A C 1
ATOM 2087 O O . SER A 1 251 ? -11.293 12.691 1.679 1.00 62.66 251 SER A O 1
ATOM 2089 N N . GLN A 1 252 ? -11.154 10.891 3.013 1.00 60.53 252 GLN A N 1
ATOM 2090 C CA . GLN A 1 252 ? -12.117 11.357 4.024 1.00 60.53 252 GLN A CA 1
ATOM 2091 C C . GLN A 1 252 ? -11.622 12.591 4.804 1.00 60.53 252 GLN A C 1
ATOM 2093 O O . GLN A 1 252 ? -12.445 13.325 5.351 1.00 60.53 252 GLN A O 1
ATOM 2098 N N . PHE A 1 253 ? -10.310 12.834 4.888 1.00 59.53 253 PHE A N 1
ATOM 2099 C CA . PHE A 1 253 ? -9.749 13.923 5.702 1.00 59.53 253 PHE A CA 1
ATOM 2100 C C . PHE A 1 253 ? -9.531 15.225 4.927 1.00 59.53 253 PHE A C 1
ATOM 2102 O O . PHE A 1 253 ? -9.406 16.277 5.549 1.00 59.53 253 PHE A O 1
ATOM 2109 N N . VAL A 1 254 ? -9.508 15.147 3.594 1.00 48.81 254 VAL A N 1
ATOM 2110 C CA . VAL A 1 254 ? -9.129 16.242 2.687 1.00 48.81 254 VAL A CA 1
ATOM 2111 C C . VAL A 1 254 ? -10.314 17.138 2.317 1.00 48.81 254 VAL A C 1
ATOM 2113 O O . VAL A 1 254 ? -10.141 18.344 2.185 1.00 48.81 254 VAL A O 1
ATOM 2116 N N . ASN A 1 255 ? -11.524 16.579 2.217 1.00 46.22 255 ASN A N 1
ATOM 2117 C CA . ASN A 1 255 ? -12.729 17.337 1.876 1.00 46.22 255 ASN A CA 1
ATOM 2118 C C . ASN A 1 255 ? -13.611 17.537 3.114 1.00 46.22 255 ASN A C 1
ATOM 2120 O O . ASN A 1 255 ? -14.289 16.618 3.568 1.00 46.22 255 ASN A O 1
ATOM 2124 N N . GLU A 1 256 ? -13.637 18.757 3.651 1.00 45.31 256 GLU A N 1
ATOM 2125 C CA . GLU A 1 256 ? -14.480 19.141 4.797 1.00 45.31 256 GLU A CA 1
ATOM 2126 C C . GLU A 1 256 ? -15.991 19.181 4.480 1.00 45.31 256 GLU A C 1
ATOM 2128 O O . GLU A 1 256 ? -16.799 19.442 5.366 1.00 45.31 256 GLU A O 1
ATOM 2133 N N . SER A 1 257 ? -16.394 18.915 3.232 1.00 39.34 257 SER A N 1
ATOM 2134 C CA . SER A 1 257 ? -17.685 19.334 2.675 1.00 39.34 257 SER A CA 1
ATOM 2135 C C . SER A 1 257 ? -18.733 18.236 2.433 1.00 39.34 257 SER A C 1
ATOM 2137 O O . SER A 1 257 ? -19.752 18.529 1.812 1.00 39.34 257 SER A O 1
ATOM 2139 N N . SER A 1 258 ? -18.563 16.992 2.905 1.00 41.53 258 SER A N 1
ATOM 2140 C CA . SER A 1 258 ? -19.583 15.944 2.682 1.00 41.53 258 SER A CA 1
ATOM 2141 C C . SER A 1 258 ? -20.000 15.189 3.948 1.00 41.53 258 SER A C 1
ATOM 2143 O O . SER A 1 258 ? -19.172 14.641 4.671 1.00 41.53 258 SER A O 1
ATOM 2145 N N . GLU A 1 259 ? -21.316 15.137 4.185 1.00 48.69 259 GLU A N 1
ATOM 2146 C CA . GLU A 1 259 ? -21.968 14.369 5.260 1.00 48.69 259 GLU A CA 1
ATOM 2147 C C . GLU A 1 259 ? -21.846 12.842 5.061 1.00 48.69 259 GLU A C 1
ATOM 2149 O O . GLU A 1 259 ? -21.996 12.080 6.013 1.00 48.69 259 GLU A O 1
ATOM 2154 N N . LEU A 1 260 ? -21.505 12.384 3.848 1.00 47.06 260 LEU A N 1
ATOM 2155 C CA . LEU A 1 260 ? -21.220 10.989 3.495 1.00 47.06 260 LEU A CA 1
ATOM 2156 C C . LEU A 1 260 ? -20.010 10.929 2.551 1.00 47.06 260 LEU A C 1
ATOM 2158 O O . LEU A 1 260 ? -19.993 11.618 1.534 1.00 47.06 260 LEU A O 1
ATOM 2162 N N . ASN A 1 261 ? -19.023 10.082 2.860 1.00 51.50 261 ASN A N 1
ATOM 2163 C CA . ASN A 1 261 ? -17.774 9.980 2.088 1.00 51.50 261 ASN A CA 1
ATOM 2164 C C . ASN A 1 261 ? -17.762 8.822 1.055 1.00 51.50 261 ASN A C 1
ATOM 2166 O O . ASN A 1 261 ? -18.706 8.042 0.959 1.00 51.50 261 ASN A O 1
ATOM 2170 N N . GLU A 1 262 ? -16.668 8.653 0.299 1.00 47.16 262 GLU A N 1
ATOM 2171 C CA . GLU A 1 262 ? -16.497 7.547 -0.671 1.00 47.16 262 GLU A CA 1
ATOM 2172 C C . GLU A 1 262 ? -16.386 6.146 -0.026 1.00 47.16 262 GLU A C 1
ATOM 2174 O O . GLU A 1 262 ? -16.702 5.129 -0.655 1.00 47.16 262 GLU A O 1
ATOM 2179 N N . ALA A 1 263 ? -15.962 6.060 1.242 1.00 51.94 263 ALA A N 1
ATOM 2180 C CA . ALA A 1 263 ? -16.086 4.843 2.058 1.00 51.94 263 ALA A CA 1
ATOM 2181 C C . ALA A 1 263 ? -17.527 4.639 2.589 1.00 51.94 263 ALA A C 1
ATOM 2183 O O . ALA A 1 263 ? -17.889 3.530 2.990 1.00 51.94 263 ALA A O 1
ATOM 2184 N N . GLY A 1 264 ? -18.336 5.698 2.521 1.00 60.38 264 GLY A N 1
ATOM 2185 C CA . GLY A 1 264 ? -19.687 5.900 3.023 1.00 60.38 264 GLY A CA 1
ATOM 2186 C C . GLY A 1 264 ? -19.829 6.099 4.537 1.00 60.38 264 GLY A C 1
ATOM 2187 O O . GLY A 1 264 ? -20.922 5.906 5.066 1.00 60.38 264 GLY A O 1
ATOM 2188 N N . ASN A 1 265 ? -18.754 6.461 5.240 1.00 71.62 265 ASN A N 1
ATOM 2189 C CA . ASN A 1 265 ? -18.794 6.732 6.680 1.00 71.62 265 ASN A CA 1
ATOM 2190 C C . ASN A 1 265 ? -19.310 8.150 6.972 1.00 71.62 265 ASN A C 1
ATOM 2192 O O . ASN A 1 265 ? -19.080 9.070 6.184 1.00 71.62 265 ASN A O 1
ATOM 2196 N N . VAL A 1 266 ? -19.926 8.322 8.144 1.00 78.88 266 VAL A N 1
ATOM 2197 C CA . VAL A 1 266 ? -20.359 9.623 8.684 1.00 78.88 266 VAL A CA 1
ATOM 2198 C C . VAL A 1 266 ? -19.422 10.026 9.820 1.00 78.88 266 VAL A C 1
ATOM 2200 O O . VAL A 1 266 ? -19.228 9.255 10.760 1.00 78.88 266 VAL A O 1
ATOM 2203 N N . ILE A 1 267 ? -18.821 11.214 9.750 1.00 83.88 267 ILE A N 1
ATOM 2204 C CA . ILE A 1 267 ? -17.913 11.702 10.800 1.00 83.88 267 ILE A CA 1
ATOM 2205 C C . ILE A 1 267 ? -18.729 12.140 12.021 1.00 83.88 267 ILE A C 1
ATOM 2207 O O . ILE A 1 267 ? -19.682 12.907 11.892 1.00 83.88 267 ILE A O 1
ATOM 2211 N N . ILE A 1 268 ? -18.330 11.662 13.203 1.00 86.81 268 ILE A N 1
ATOM 2212 C CA . ILE A 1 268 ? -18.864 12.111 14.496 1.00 86.81 268 ILE A CA 1
ATOM 2213 C C . ILE A 1 268 ? -17.981 13.229 15.041 1.00 86.81 268 ILE A C 1
ATOM 2215 O O . ILE A 1 268 ? -18.471 14.303 15.373 1.00 86.81 268 ILE A O 1
ATOM 2219 N N . LYS A 1 269 ? -16.670 12.977 15.132 1.00 87.94 269 LYS A N 1
ATOM 2220 C CA . LYS A 1 269 ? -15.722 13.877 15.794 1.00 87.94 269 LYS A CA 1
ATOM 2221 C C . LYS A 1 269 ? -14.336 13.766 15.174 1.00 87.94 269 LYS A C 1
ATOM 2223 O O . LYS A 1 269 ? -13.867 12.664 14.886 1.00 87.94 269 LYS A O 1
ATOM 2228 N N . LYS A 1 270 ? -13.678 14.910 14.984 1.00 87.44 270 LYS A N 1
ATOM 2229 C CA . LYS A 1 270 ? -12.254 14.992 14.638 1.00 87.44 270 LYS A CA 1
ATOM 2230 C C . LYS A 1 270 ? -11.469 15.365 15.896 1.00 87.44 270 LYS A C 1
ATOM 2232 O O . LYS A 1 270 ? -11.822 16.319 16.585 1.00 87.44 270 LYS A O 1
ATOM 2237 N N . TYR A 1 271 ? -10.437 14.590 16.183 1.00 89.81 271 TYR A N 1
ATOM 2238 C CA . TYR A 1 271 ? -9.437 14.841 17.215 1.00 89.81 271 TYR A CA 1
ATOM 2239 C C . TYR A 1 271 ? -8.166 15.409 16.565 1.00 89.81 271 TYR A C 1
ATOM 2241 O O . TYR A 1 271 ? -8.164 15.670 15.359 1.00 89.81 271 TYR A O 1
ATOM 2249 N N . LYS A 1 272 ? -7.086 15.606 17.333 1.00 88.69 272 LYS A N 1
ATOM 2250 C CA . LYS A 1 272 ? -5.832 16.140 16.788 1.00 88.69 272 LYS A CA 1
ATOM 2251 C C . LYS A 1 272 ? -5.212 15.169 15.787 1.00 88.69 272 LYS A C 1
ATOM 2253 O O . LYS A 1 272 ? -4.859 15.598 14.695 1.00 88.69 272 LYS A O 1
ATOM 2258 N N . ASN A 1 273 ? -5.114 13.887 16.143 1.00 88.19 273 ASN A N 1
ATOM 2259 C CA . ASN A 1 273 ? -4.491 12.868 15.294 1.00 88.19 273 ASN A CA 1
ATOM 2260 C C . ASN A 1 273 ? -5.453 11.757 14.845 1.00 88.19 273 ASN A C 1
ATOM 2262 O O . ASN A 1 273 ? -5.035 10.848 14.132 1.00 88.19 273 ASN A O 1
ATOM 2266 N N . PHE A 1 274 ? -6.736 11.811 15.220 1.00 91.38 274 PHE A N 1
ATOM 2267 C CA . PHE A 1 274 ? -7.716 10.761 14.914 1.00 91.38 274 PHE A CA 1
ATOM 2268 C C . PHE A 1 274 ? -9.059 11.311 14.437 1.00 91.38 274 PHE A C 1
ATOM 2270 O O . PHE A 1 274 ? -9.437 12.445 14.722 1.00 91.38 274 PHE A O 1
ATOM 2277 N N . VAL A 1 275 ? -9.833 10.463 13.768 1.00 89.38 275 VAL A N 1
ATOM 2278 C CA . VAL A 1 275 ? -11.225 10.719 13.395 1.00 89.38 275 VAL A CA 1
ATOM 2279 C C . VAL A 1 275 ? -12.089 9.561 13.862 1.00 89.38 275 VAL A C 1
ATOM 2281 O O . VAL A 1 275 ? -11.802 8.400 13.570 1.00 89.38 275 VAL A O 1
ATOM 2284 N N . LEU A 1 276 ? -13.168 9.894 14.564 1.00 90.69 276 LEU A N 1
ATOM 2285 C CA . LEU A 1 276 ? -14.214 8.964 14.960 1.00 90.69 276 LEU A CA 1
ATOM 2286 C C . LEU A 1 276 ? -15.407 9.122 14.018 1.00 90.69 276 LEU A C 1
ATOM 2288 O O . LEU A 1 276 ? -15.912 10.230 13.808 1.00 90.69 276 LEU A O 1
ATOM 2292 N N . GLY A 1 277 ? -15.882 8.012 13.467 1.00 88.06 277 GLY A N 1
ATOM 2293 C CA . GLY A 1 277 ? -17.031 8.006 12.573 1.00 88.06 277 GLY A CA 1
ATOM 2294 C C . GLY A 1 277 ? -17.873 6.745 12.674 1.00 88.06 277 GLY A C 1
ATOM 2295 O O . GLY A 1 277 ? -17.477 5.738 13.258 1.00 88.06 277 GLY A O 1
ATOM 2296 N N . VAL A 1 278 ? -19.051 6.803 12.068 1.00 84.12 278 VAL A N 1
ATOM 2297 C CA . VAL A 1 278 ? -19.945 5.661 11.901 1.00 84.12 278 VAL A CA 1
ATOM 2298 C C . VAL A 1 278 ? -19.602 4.971 10.587 1.00 84.12 278 VAL A C 1
ATOM 2300 O O . VAL A 1 278 ? -19.709 5.573 9.518 1.00 84.12 278 VAL A O 1
ATOM 2303 N N . GLY A 1 279 ? -19.170 3.711 10.668 1.00 73.94 279 GLY A N 1
ATOM 2304 C CA . GLY A 1 279 ? -18.785 2.922 9.501 1.00 73.94 279 GLY A CA 1
ATOM 2305 C C . GLY A 1 279 ? -19.973 2.323 8.742 1.00 73.94 279 GLY A C 1
ATOM 2306 O O . GLY A 1 279 ? -20.962 1.916 9.356 1.00 73.94 279 GLY A O 1
ATOM 2307 N N . ILE A 1 280 ? -19.853 2.167 7.419 1.00 70.81 280 ILE A N 1
ATOM 2308 C CA . ILE A 1 280 ? -20.778 1.314 6.654 1.00 70.81 280 ILE A CA 1
ATOM 2309 C C . ILE A 1 280 ? -20.647 -0.159 7.060 1.00 70.81 280 ILE A C 1
ATOM 2311 O O . ILE A 1 280 ? -19.556 -0.666 7.322 1.00 70.81 280 ILE A O 1
ATOM 2315 N N . GLY A 1 281 ? -21.771 -0.882 7.011 1.00 72.25 281 GLY A N 1
ATOM 2316 C CA . GLY A 1 281 ? -21.802 -2.326 7.219 1.00 72.25 281 GLY A CA 1
ATOM 2317 C C . GLY A 1 281 ? -21.702 -2.658 8.699 1.00 72.25 281 GLY A C 1
ATOM 2318 O O . GLY A 1 281 ? -20.828 -3.425 9.109 1.00 72.25 281 GLY A O 1
ATOM 2319 N N . GLN A 1 282 ? -22.570 -2.027 9.490 1.00 77.88 282 GLN A N 1
ATOM 2320 C CA . GLN A 1 282 ? -22.639 -2.218 10.928 1.00 77.88 282 GLN A CA 1
ATOM 2321 C C . GLN A 1 282 ? -22.977 -3.659 11.297 1.00 77.88 282 GLN A C 1
ATOM 2323 O O . GLN A 1 282 ? -23.990 -4.210 10.875 1.00 77.88 282 GLN A O 1
ATOM 2328 N N . ILE A 1 283 ? -22.130 -4.237 12.136 1.00 79.56 283 ILE A N 1
ATOM 2329 C CA . ILE A 1 283 ? -22.214 -5.627 12.604 1.00 79.56 283 ILE A CA 1
ATOM 2330 C C . ILE A 1 283 ? -22.808 -5.749 14.010 1.00 79.56 283 ILE A C 1
ATOM 2332 O O . ILE A 1 283 ? -23.124 -6.849 14.446 1.00 79.56 283 ILE A O 1
ATOM 2336 N N . CYS A 1 284 ? -23.008 -4.623 14.688 1.00 80.81 284 CYS A N 1
ATOM 2337 C CA . CYS A 1 284 ? -23.726 -4.496 15.949 1.00 80.81 284 CYS A CA 1
ATOM 2338 C C . CYS A 1 284 ? -24.334 -3.090 16.032 1.00 80.81 284 CYS A C 1
ATOM 2340 O O . CYS A 1 284 ? -24.037 -2.227 15.197 1.00 80.81 284 CYS A O 1
ATOM 2342 N N . ASP A 1 285 ? -25.190 -2.856 17.024 1.00 78.94 285 ASP A N 1
ATOM 2343 C CA . ASP A 1 285 ? -25.614 -1.493 17.340 1.00 78.94 285 ASP A CA 1
ATOM 2344 C C . ASP A 1 285 ? -24.419 -0.654 17.786 1.00 78.94 285 ASP A C 1
ATOM 2346 O O . ASP A 1 285 ? -23.476 -1.175 18.382 1.00 78.94 285 ASP A O 1
ATOM 2350 N N . ARG A 1 286 ? -24.464 0.654 17.496 1.00 85.75 286 ARG A N 1
ATOM 2351 C CA . ARG A 1 286 ? -23.454 1.620 17.964 1.00 85.75 286 ARG A CA 1
ATOM 2352 C C . ARG A 1 286 ? -22.016 1.236 17.571 1.00 85.75 286 ARG A C 1
ATOM 2354 O O . ARG A 1 286 ? -21.067 1.448 18.318 1.00 85.75 286 ARG A O 1
ATOM 2361 N N . TYR A 1 287 ? -21.865 0.662 16.381 1.00 87.69 287 TYR A N 1
ATOM 2362 C CA . TYR A 1 287 ? -20.572 0.320 15.805 1.00 87.69 287 TYR A CA 1
ATOM 2363 C C . TYR A 1 287 ? -19.880 1.568 15.246 1.00 87.69 287 TYR A C 1
ATOM 2365 O O . TYR A 1 287 ? -20.377 2.184 14.292 1.00 87.69 287 TYR A O 1
ATOM 2373 N N . LEU A 1 288 ? -18.729 1.925 15.816 1.00 90.75 288 LEU A N 1
ATOM 2374 C CA . LEU A 1 288 ? -17.926 3.066 15.375 1.00 90.75 288 LEU A CA 1
ATOM 2375 C C . LEU A 1 288 ? -16.592 2.606 14.787 1.00 90.75 288 LEU A C 1
ATOM 2377 O O . LEU A 1 288 ? -16.138 1.478 14.985 1.00 90.75 288 LEU A O 1
ATOM 2381 N N . ILE A 1 289 ? -15.964 3.514 14.054 1.00 90.56 289 ILE A N 1
ATOM 2382 C CA . ILE A 1 289 ? -14.634 3.364 13.485 1.00 90.56 289 ILE A CA 1
ATOM 2383 C C . ILE A 1 289 ? -13.785 4.537 13.965 1.00 90.56 289 ILE A C 1
ATOM 2385 O O . ILE A 1 289 ? -14.166 5.692 13.770 1.00 90.56 289 ILE A O 1
ATOM 2389 N N . LEU A 1 290 ? -12.642 4.230 14.574 1.00 92.75 290 LEU A N 1
ATOM 2390 C CA . LEU A 1 290 ? -11.615 5.201 14.932 1.00 92.75 290 LEU A CA 1
ATOM 2391 C C . LEU A 1 290 ? -10.406 5.009 14.012 1.00 92.75 290 LEU A C 1
ATOM 2393 O O . LEU A 1 290 ? -9.840 3.917 13.941 1.00 92.75 290 LEU A O 1
ATOM 2397 N N . THR A 1 291 ? -10.008 6.066 13.315 1.00 90.81 291 THR A N 1
ATOM 2398 C CA . THR A 1 291 ? -8.962 6.025 12.283 1.00 90.81 291 THR A CA 1
ATOM 2399 C C . THR A 1 291 ? -7.952 7.145 12.537 1.00 90.81 291 THR A C 1
ATOM 2401 O O . THR A 1 291 ? -8.383 8.268 12.804 1.00 90.81 291 THR A O 1
ATOM 2404 N N . PRO A 1 292 ? -6.633 6.889 12.483 1.00 88.12 292 PRO A N 1
ATOM 2405 C CA . PRO A 1 292 ? -5.640 7.954 12.540 1.00 88.12 292 PRO A CA 1
ATOM 2406 C C . PRO A 1 292 ? -5.750 8.859 11.305 1.00 88.12 292 PRO A C 1
ATOM 2408 O O . PRO A 1 292 ? -6.134 8.426 10.224 1.00 88.12 292 PRO A O 1
ATOM 2411 N N . ILE A 1 293 ? -5.436 10.142 11.455 1.00 81.75 293 ILE A N 1
ATOM 2412 C CA . ILE A 1 293 ? -5.406 11.082 10.324 1.00 81.75 293 ILE A CA 1
ATOM 2413 C C . ILE A 1 293 ? -4.211 10.758 9.427 1.00 81.75 293 ILE A C 1
ATOM 2415 O O . ILE A 1 293 ? -4.314 10.775 8.199 1.00 81.75 293 ILE A O 1
ATOM 2419 N N . ARG A 1 294 ? -3.072 10.444 10.046 1.00 78.25 294 ARG A N 1
ATOM 2420 C CA . ARG A 1 294 ? -1.855 10.034 9.358 1.00 78.25 294 ARG A CA 1
ATOM 2421 C C . ARG A 1 294 ? -2.003 8.612 8.830 1.00 78.25 294 ARG A C 1
ATOM 2423 O O . ARG A 1 294 ? -2.350 7.694 9.567 1.00 78.25 294 ARG A O 1
ATOM 2430 N N . HIS A 1 295 ? -1.671 8.418 7.557 1.00 78.56 295 HIS A N 1
ATOM 2431 C CA . HIS A 1 295 ? -1.728 7.104 6.927 1.00 78.56 295 HIS A CA 1
ATOM 2432 C C . HIS A 1 295 ? -0.707 6.130 7.537 1.00 78.56 295 HIS A C 1
ATOM 2434 O O . HIS A 1 295 ? 0.496 6.226 7.282 1.00 78.56 295 HIS A O 1
ATOM 2440 N N . ILE A 1 296 ? -1.206 5.148 8.281 1.00 78.56 296 ILE A N 1
ATOM 2441 C CA . ILE A 1 296 ? -0.455 4.000 8.806 1.00 78.56 296 ILE A CA 1
ATOM 2442 C C . ILE A 1 296 ? -1.251 2.717 8.578 1.00 78.56 296 ILE A C 1
ATOM 2444 O O . ILE A 1 296 ? -2.470 2.770 8.437 1.00 78.56 296 ILE A O 1
ATOM 2448 N N . SER A 1 297 ? -0.590 1.559 8.532 1.00 81.31 297 SER A N 1
ATOM 2449 C CA . SER A 1 297 ? -1.256 0.286 8.221 1.00 81.31 297 SER A CA 1
ATOM 2450 C C . SER A 1 297 ? -1.829 -0.439 9.442 1.00 81.31 297 SER A C 1
ATOM 2452 O O . SER A 1 297 ? -2.665 -1.328 9.277 1.00 81.31 297 SER A O 1
ATOM 2454 N N . SER A 1 298 ? -1.409 -0.067 10.653 1.00 87.44 298 SER A N 1
ATOM 2455 C CA . SER A 1 298 ? -1.885 -0.656 11.905 1.00 87.44 298 SER A CA 1
ATOM 2456 C C . SER A 1 298 ? -1.718 0.293 13.099 1.00 87.44 298 SER A C 1
ATOM 2458 O O . SER A 1 298 ? -0.888 1.209 13.070 1.00 87.44 298 SER A O 1
ATOM 2460 N N . PHE A 1 299 ? -2.471 0.061 14.174 1.00 92.19 299 PHE A N 1
ATOM 2461 C CA . PHE A 1 299 ? -2.333 0.800 15.431 1.00 92.19 299 PHE A CA 1
ATOM 2462 C C . PHE A 1 299 ? -1.041 0.491 16.190 1.00 92.19 299 PHE A C 1
ATOM 2464 O O . PHE A 1 299 ? -0.684 1.253 17.080 1.00 92.19 299 PHE A O 1
ATOM 2471 N N . SER A 1 300 ? -0.278 -0.545 15.833 1.00 89.81 300 SER A N 1
ATOM 2472 C CA . SER A 1 300 ? 1.066 -0.717 16.395 1.00 89.81 300 SER A CA 1
ATOM 2473 C C . SER A 1 300 ? 2.063 0.340 15.888 1.00 89.81 300 SER A C 1
ATOM 2475 O O . SER A 1 300 ? 3.154 0.445 16.433 1.00 89.81 300 SER A O 1
ATOM 2477 N N . MET A 1 301 ? 1.724 1.112 14.844 1.00 85.31 301 MET A N 1
ATOM 2478 C CA . MET A 1 301 ? 2.608 2.106 14.205 1.00 85.31 301 MET A CA 1
ATOM 2479 C C . MET A 1 301 ? 2.352 3.561 14.637 1.00 85.31 301 MET A C 1
ATOM 2481 O O . MET A 1 301 ? 2.892 4.497 14.028 1.00 85.31 301 MET A O 1
ATOM 2485 N N . ILE A 1 302 ? 1.501 3.782 15.641 1.00 86.88 302 ILE A N 1
ATOM 2486 C CA . ILE A 1 302 ? 1.250 5.129 16.161 1.00 86.88 302 ILE A CA 1
ATOM 2487 C C . ILE A 1 302 ? 2.411 5.614 17.044 1.00 86.88 302 ILE A C 1
ATOM 2489 O O . ILE A 1 302 ? 3.025 4.842 17.786 1.00 86.88 302 ILE A O 1
ATOM 2493 N N . ASN A 1 303 ? 2.713 6.907 16.972 1.00 86.44 303 ASN A N 1
ATOM 2494 C CA . ASN A 1 303 ? 3.751 7.559 17.767 1.00 86.44 303 ASN A CA 1
ATOM 2495 C C . ASN A 1 303 ? 3.280 7.832 19.210 1.00 86.44 303 ASN A C 1
ATOM 2497 O O . ASN A 1 303 ? 2.099 7.715 19.520 1.00 86.44 303 ASN A O 1
ATOM 2501 N N . THR A 1 304 ? 4.190 8.227 20.102 1.00 88.44 304 THR A N 1
ATOM 2502 C CA . THR A 1 304 ? 3.882 8.449 21.528 1.00 88.44 304 THR A CA 1
ATOM 2503 C C . THR A 1 304 ? 2.750 9.453 21.767 1.00 88.44 304 THR A C 1
ATOM 2505 O O . THR A 1 304 ? 1.912 9.231 22.637 1.00 88.44 304 THR A O 1
ATOM 2508 N N . GLU A 1 305 ? 2.682 10.532 20.986 1.00 91.44 305 GLU A N 1
ATOM 2509 C CA . GLU A 1 305 ? 1.613 11.529 21.106 1.00 91.44 305 GLU A CA 1
ATOM 2510 C C . GLU A 1 305 ? 0.250 10.937 20.711 1.00 91.44 305 GLU A C 1
ATOM 2512 O O . GLU A 1 305 ? -0.738 11.078 21.437 1.00 91.44 305 GLU A O 1
ATOM 2517 N N . GLU A 1 306 ? 0.210 10.208 19.597 1.00 91.31 306 GLU A N 1
ATOM 2518 C CA . GLU A 1 306 ? -0.967 9.473 19.134 1.00 91.31 306 GLU A CA 1
ATOM 2519 C C . GLU A 1 306 ? -1.394 8.399 20.158 1.00 91.31 306 GLU A C 1
ATOM 2521 O O . GLU A 1 306 ? -2.587 8.195 20.370 1.00 91.31 306 GLU A O 1
ATOM 2526 N N . GLN A 1 307 ? -0.454 7.743 20.852 1.00 94.31 307 GLN A N 1
ATOM 2527 C CA . GLN A 1 307 ? -0.759 6.771 21.916 1.00 94.31 307 GLN A CA 1
ATOM 2528 C C . GLN A 1 307 ? -1.445 7.425 23.121 1.00 94.31 307 GLN A C 1
ATOM 2530 O O . GLN A 1 307 ? -2.397 6.867 23.676 1.00 94.31 307 GLN A O 1
ATOM 2535 N N . GLU A 1 308 ? -0.968 8.592 23.555 1.00 95.31 308 GLU A N 1
ATOM 2536 C CA . GLU A 1 308 ? -1.575 9.337 24.661 1.00 95.31 308 GLU A CA 1
ATOM 2537 C C . GLU A 1 308 ? -2.975 9.840 24.307 1.00 95.31 308 GLU A C 1
ATOM 2539 O O . GLU A 1 308 ? -3.893 9.753 25.129 1.00 95.31 308 GLU A O 1
ATOM 2544 N N . GLU A 1 309 ? -3.155 10.347 23.087 1.00 96.81 309 GLU A N 1
ATOM 2545 C CA . GLU A 1 309 ? -4.462 10.772 22.597 1.00 96.81 309 GLU A CA 1
ATOM 2546 C C . GLU A 1 309 ? -5.422 9.585 22.455 1.00 96.81 309 GLU A C 1
ATOM 2548 O O . GLU A 1 309 ? -6.552 9.663 22.936 1.00 96.81 309 GLU A O 1
ATOM 2553 N N . LEU A 1 310 ? -4.965 8.454 21.909 1.00 95.88 310 LEU A N 1
ATOM 2554 C CA . LEU A 1 310 ? -5.761 7.230 21.811 1.00 95.88 310 LEU A CA 1
ATOM 2555 C C . LEU A 1 310 ? -6.279 6.779 23.180 1.00 95.88 310 LEU A C 1
ATOM 2557 O O . LEU A 1 310 ? -7.468 6.500 23.319 1.00 95.88 310 LEU A O 1
ATOM 2561 N N . LYS A 1 311 ? -5.423 6.762 24.211 1.00 94.75 311 LYS A N 1
ATOM 2562 C CA . LYS A 1 311 ? -5.830 6.405 25.582 1.00 94.75 311 LYS A CA 1
ATOM 2563 C C . LYS A 1 311 ? -6.932 7.323 26.115 1.00 94.75 311 LYS A C 1
ATOM 2565 O O . LYS A 1 311 ? -7.849 6.849 26.783 1.00 94.75 311 LYS A O 1
ATOM 2570 N N . LYS A 1 312 ? -6.863 8.628 25.827 1.00 96.00 312 LYS A N 1
ATOM 2571 C CA . LYS A 1 312 ? -7.909 9.592 26.215 1.00 96.00 312 LYS A CA 1
ATOM 2572 C C . LYS A 1 312 ? -9.218 9.293 25.487 1.00 96.00 312 LYS A C 1
ATOM 2574 O O . LYS A 1 312 ? -10.232 9.096 26.148 1.00 96.00 312 LYS A O 1
ATOM 2579 N N . ILE A 1 313 ? -9.165 9.142 24.161 1.00 96.06 313 ILE A N 1
ATOM 2580 C CA . ILE A 1 313 ? -10.333 8.819 23.326 1.00 96.06 313 ILE A CA 1
ATOM 2581 C C . ILE A 1 313 ? -11.004 7.526 23.802 1.00 96.06 313 ILE A C 1
ATOM 2583 O O . ILE A 1 313 ? -12.224 7.479 23.951 1.00 96.06 313 ILE A O 1
ATOM 2587 N N . MET A 1 314 ? -10.220 6.481 24.074 1.00 95.12 314 MET A N 1
ATOM 2588 C CA . MET A 1 314 ? -10.735 5.208 24.575 1.00 95.12 314 MET A CA 1
ATOM 2589 C C . MET A 1 314 ? -11.458 5.369 25.912 1.00 95.12 314 MET A C 1
ATOM 2591 O O . MET A 1 314 ? -12.580 4.890 26.056 1.00 95.12 314 MET A O 1
ATOM 2595 N N . ASN A 1 315 ? -10.841 6.060 26.873 1.00 95.06 315 ASN A N 1
ATOM 2596 C CA . ASN A 1 315 ? -11.436 6.293 28.188 1.00 95.06 315 ASN A CA 1
ATOM 2597 C C . ASN A 1 315 ? -12.736 7.101 28.100 1.00 95.06 315 ASN A C 1
ATOM 2599 O O . ASN A 1 315 ? -13.685 6.811 28.831 1.00 95.06 315 ASN A O 1
ATOM 2603 N N . ASP A 1 316 ? -12.791 8.092 27.212 1.00 95.31 316 ASP A N 1
ATOM 2604 C CA . ASP A 1 316 ? -13.991 8.898 26.991 1.00 95.31 316 ASP A CA 1
ATOM 2605 C C . ASP A 1 316 ? -15.113 8.051 26.380 1.00 95.31 316 ASP A C 1
ATOM 2607 O O . ASP A 1 316 ? -16.238 8.071 26.878 1.00 95.31 316 ASP A O 1
ATOM 2611 N N . LEU A 1 317 ? -14.799 7.228 25.374 1.00 95.38 317 LEU A N 1
ATOM 2612 C CA . LEU A 1 317 ? -15.750 6.297 24.758 1.00 95.38 317 LEU A CA 1
ATOM 2613 C C . LEU A 1 317 ? -16.281 5.263 25.754 1.00 95.38 317 LEU A C 1
ATOM 2615 O O . LEU A 1 317 ? -17.486 5.014 25.784 1.00 95.38 317 LEU A O 1
ATOM 2619 N N . ILE A 1 318 ? -15.405 4.693 26.585 1.00 94.56 318 ILE A N 1
ATOM 2620 C CA . ILE A 1 318 ? -15.770 3.749 27.647 1.00 94.56 318 ILE A CA 1
ATOM 2621 C C . ILE A 1 318 ? -16.766 4.400 28.613 1.00 94.56 318 ILE A C 1
ATOM 2623 O O . ILE A 1 318 ? -17.876 3.898 28.800 1.00 94.56 318 ILE A O 1
ATOM 2627 N N . LYS A 1 319 ? -16.414 5.562 29.178 1.00 94.94 319 LYS A N 1
ATOM 2628 C CA . LYS A 1 319 ? -17.268 6.279 30.140 1.00 94.94 319 LYS A CA 1
ATOM 2629 C C . LYS A 1 319 ? -18.592 6.709 29.522 1.00 94.94 319 LYS A C 1
ATOM 2631 O O . LYS A 1 319 ? -19.638 6.595 30.166 1.00 94.94 319 LYS A O 1
ATOM 2636 N N . PHE A 1 320 ? -18.564 7.201 28.287 1.00 94.94 320 PHE A N 1
ATOM 2637 C CA . PHE A 1 320 ? -19.762 7.616 27.569 1.00 94.94 320 PHE A CA 1
ATOM 2638 C C . PHE A 1 320 ? -20.700 6.433 27.321 1.00 94.94 320 PHE A C 1
ATOM 2640 O O . PHE A 1 320 ? -21.875 6.494 27.674 1.00 94.94 320 PHE A O 1
ATOM 2647 N N . ASN A 1 321 ? -20.188 5.322 26.787 1.00 93.50 321 ASN A N 1
ATOM 2648 C CA . ASN A 1 321 ? -21.004 4.141 26.512 1.00 93.50 321 ASN A CA 1
ATOM 2649 C C . ASN A 1 321 ? -21.579 3.521 27.791 1.00 93.50 321 ASN A C 1
ATOM 2651 O O . ASN A 1 321 ? -22.748 3.124 27.807 1.00 93.50 321 ASN A O 1
ATOM 2655 N N . GLN A 1 322 ? -20.798 3.495 28.871 1.00 92.62 322 GLN A N 1
ATOM 2656 C CA . GLN A 1 322 ? -21.262 2.996 30.159 1.00 92.62 322 GLN A CA 1
ATOM 2657 C C . GLN A 1 322 ? -22.344 3.905 30.760 1.00 92.62 322 GLN A C 1
ATOM 2659 O O . GLN A 1 322 ? -23.378 3.416 31.206 1.00 92.62 322 GLN A O 1
ATOM 2664 N N . SER A 1 323 ? -22.156 5.227 30.742 1.00 93.62 323 SER A N 1
ATOM 2665 C CA . SER A 1 323 ? -23.121 6.172 31.326 1.00 93.62 323 SER A CA 1
ATOM 2666 C C . SER A 1 323 ? -24.402 6.327 30.503 1.00 93.62 323 SER A C 1
ATOM 2668 O O . SER A 1 323 ? -25.494 6.360 31.069 1.00 93.62 323 SER A O 1
ATOM 2670 N N . LYS A 1 324 ? -24.292 6.409 29.173 1.00 93.00 324 LYS A N 1
ATOM 2671 C CA . LYS A 1 324 ? -25.427 6.670 28.280 1.00 93.00 324 LYS A CA 1
ATOM 2672 C C . LYS A 1 324 ? -26.203 5.405 27.924 1.00 93.00 324 LYS A C 1
ATOM 2674 O O . LYS A 1 324 ? -27.421 5.465 27.768 1.00 93.00 324 LYS A O 1
ATOM 2679 N N . PHE A 1 325 ? -25.512 4.274 27.775 1.00 90.44 325 PHE A N 1
ATOM 2680 C CA . PHE A 1 325 ? -26.098 3.039 27.243 1.00 90.44 325 PHE A CA 1
ATOM 2681 C C . PHE A 1 325 ? -25.961 1.831 28.173 1.00 90.44 325 PHE A C 1
ATOM 2683 O O . PHE A 1 325 ? -26.402 0.749 27.786 1.00 90.44 325 PHE A O 1
ATOM 2690 N N . ASN A 1 326 ? -25.348 1.978 29.357 1.00 91.19 326 ASN A N 1
ATOM 2691 C CA . ASN A 1 326 ? -25.047 0.865 30.265 1.00 91.19 326 ASN A CA 1
ATOM 2692 C C . ASN A 1 326 ? -24.405 -0.325 29.522 1.00 91.19 326 ASN A C 1
ATOM 2694 O O . ASN A 1 326 ? -24.836 -1.470 29.653 1.00 91.19 326 ASN A O 1
ATOM 2698 N N . SER A 1 327 ? -23.453 -0.019 28.638 1.00 89.88 327 SER A N 1
ATOM 2699 C CA . SER A 1 327 ? -22.821 -0.975 27.727 1.00 89.88 327 SER A CA 1
ATOM 2700 C C . SER A 1 327 ? -21.306 -0.947 27.894 1.00 89.88 327 SER A C 1
ATOM 2702 O O . SER A 1 327 ? -20.716 0.133 27.977 1.00 89.88 327 SER A O 1
ATOM 2704 N N . LYS A 1 328 ? -20.683 -2.127 27.827 1.00 90.25 328 LYS A N 1
ATOM 2705 C CA . LYS A 1 328 ? -19.228 -2.268 27.738 1.00 90.25 328 LYS A CA 1
ATOM 2706 C C . LYS A 1 328 ? -18.728 -1.763 26.387 1.00 90.25 328 LYS A C 1
ATOM 2708 O O . LYS A 1 328 ? -19.467 -1.752 25.394 1.00 90.25 328 LYS A O 1
ATOM 2713 N N . THR A 1 329 ? -17.458 -1.369 26.351 1.00 93.00 329 THR A N 1
ATOM 2714 C CA . THR A 1 329 ? -16.775 -0.968 25.116 1.00 93.00 329 THR A CA 1
ATOM 2715 C C . THR A 1 329 ? -15.596 -1.887 24.849 1.00 93.00 329 THR A C 1
ATOM 2717 O O . THR A 1 329 ? -14.716 -2.026 25.692 1.00 93.00 329 THR A O 1
ATOM 2720 N N . ALA A 1 330 ? -15.573 -2.478 23.659 1.00 92.56 330 ALA A N 1
ATOM 2721 C CA . ALA A 1 330 ? -14.453 -3.264 23.168 1.00 92.56 330 ALA A CA 1
ATOM 2722 C C . ALA A 1 330 ? -13.895 -2.646 21.886 1.00 92.56 330 ALA A C 1
ATOM 2724 O O . ALA A 1 330 ? -14.621 -2.054 21.081 1.00 92.56 330 ALA A O 1
ATOM 2725 N N . PHE A 1 331 ? -12.599 -2.821 21.689 1.00 94.25 331 PHE A N 1
ATOM 2726 C CA . PHE A 1 331 ? -11.862 -2.329 20.541 1.00 94.25 331 PHE A CA 1
ATOM 2727 C C . PHE A 1 331 ? -11.198 -3.504 19.850 1.00 94.25 331 PHE A C 1
ATOM 2729 O O . PHE A 1 331 ? -10.560 -4.334 20.501 1.00 94.25 331 PHE A O 1
ATOM 2736 N N . VAL A 1 332 ? -11.342 -3.579 18.530 1.00 93.56 332 VAL A N 1
ATOM 2737 C CA . VAL A 1 332 ? -10.735 -4.659 17.756 1.00 93.56 332 VAL A CA 1
ATOM 2738 C C . VAL A 1 332 ? -10.113 -4.167 16.460 1.00 93.56 332 VAL A C 1
ATOM 2740 O O . VAL A 1 332 ? -10.622 -3.256 15.807 1.00 93.56 332 VAL A O 1
ATOM 2743 N N . GLU A 1 333 ? -9.014 -4.799 16.063 1.00 92.38 333 GLU A N 1
ATOM 2744 C CA . GLU A 1 333 ? -8.288 -4.479 14.834 1.00 92.38 333 GLU A CA 1
ATOM 2745 C C . GLU A 1 333 ? -7.770 -5.748 14.146 1.00 92.38 333 GLU A C 1
ATOM 2747 O O . GLU A 1 333 ? -7.366 -6.725 14.787 1.00 92.38 333 GLU A O 1
ATOM 2752 N N . HIS A 1 334 ? -7.762 -5.706 12.814 1.00 88.62 334 HIS A N 1
ATOM 2753 C CA . HIS A 1 334 ? -6.956 -6.582 11.967 1.00 88.62 334 HIS A CA 1
ATOM 2754 C C . HIS A 1 334 ? -5.712 -5.826 11.492 1.00 88.62 334 HIS A C 1
ATOM 2756 O O . HIS A 1 334 ? -5.747 -5.183 10.440 1.00 88.62 334 HIS A O 1
ATOM 2762 N N . GLY A 1 335 ? -4.634 -5.886 12.270 1.00 83.38 335 GLY A N 1
ATOM 2763 C CA . GLY A 1 335 ? -3.419 -5.123 12.013 1.00 83.38 335 GLY A CA 1
ATOM 2764 C C . GLY A 1 335 ? -2.451 -5.871 11.104 1.00 83.38 335 GLY A C 1
ATOM 2765 O O . GLY A 1 335 ? -2.342 -7.098 11.156 1.00 83.38 335 GLY A O 1
ATOM 2766 N N . ALA A 1 336 ? -1.741 -5.137 10.253 1.00 77.75 336 ALA A N 1
ATOM 2767 C CA . ALA A 1 336 ? -0.609 -5.662 9.502 1.00 77.75 336 ALA A CA 1
ATOM 2768 C C . ALA A 1 336 ? 0.465 -4.583 9.352 1.00 77.75 336 ALA A C 1
ATOM 2770 O O . ALA A 1 336 ? 0.196 -3.503 8.829 1.00 77.75 336 ALA A O 1
ATOM 2771 N N . ASN A 1 337 ? 1.697 -4.900 9.746 1.00 64.31 337 ASN A N 1
ATOM 2772 C CA . ASN A 1 337 ? 2.841 -3.979 9.681 1.00 64.31 337 ASN A CA 1
ATOM 2773 C C . ASN A 1 337 ? 3.579 -4.064 8.342 1.00 64.31 337 ASN A C 1
ATOM 2775 O O . ASN A 1 337 ? 4.787 -3.863 8.257 1.00 64.31 337 ASN A O 1
ATOM 2779 N N . PHE A 1 338 ? 2.851 -4.419 7.290 1.00 59.44 338 PHE A N 1
ATOM 2780 C CA . PHE A 1 338 ? 3.330 -4.388 5.924 1.00 59.44 338 PHE A CA 1
ATOM 2781 C C . PHE A 1 338 ? 2.168 -4.061 5.003 1.00 59.44 338 PHE A C 1
ATOM 2783 O O . PHE A 1 338 ? 1.034 -4.509 5.199 1.00 59.44 338 PHE A O 1
ATOM 2790 N N . ILE A 1 339 ? 2.471 -3.283 3.975 1.00 46.06 339 ILE A N 1
ATOM 2791 C CA . ILE A 1 339 ? 1.508 -2.927 2.945 1.00 46.06 339 ILE A CA 1
ATOM 2792 C C . ILE A 1 339 ? 1.514 -4.021 1.899 1.00 46.06 339 ILE A C 1
ATOM 2794 O O . ILE A 1 339 ? 2.556 -4.419 1.378 1.00 46.06 339 ILE A O 1
ATOM 2798 N N . ASN A 1 340 ? 0.334 -4.583 1.673 1.00 39.62 340 ASN A N 1
ATOM 2799 C CA . ASN A 1 340 ? 0.179 -5.792 0.899 1.00 39.62 340 ASN A CA 1
ATOM 2800 C C . ASN A 1 340 ? -0.477 -5.430 -0.432 1.00 39.62 340 ASN A C 1
ATOM 2802 O O . ASN A 1 340 ? -1.688 -5.564 -0.555 1.00 39.62 340 ASN A O 1
ATOM 2806 N N . ASN A 1 341 ? 0.342 -5.050 -1.424 1.00 33.78 341 ASN A N 1
ATOM 2807 C CA . ASN A 1 341 ? -0.007 -4.575 -2.784 1.00 33.78 341 ASN A CA 1
ATOM 2808 C C . ASN A 1 341 ? -1.014 -5.427 -3.603 1.00 33.78 341 ASN A C 1
ATOM 2810 O O . ASN A 1 341 ? -1.245 -5.160 -4.780 1.00 33.78 341 ASN A O 1
ATOM 2814 N N . PHE A 1 342 ? -1.602 -6.472 -3.026 1.00 28.09 342 PHE A N 1
ATOM 2815 C CA . PHE A 1 342 ? -2.492 -7.429 -3.674 1.00 28.09 342 PHE A CA 1
ATOM 2816 C C . PHE A 1 342 ? -3.860 -7.577 -2.995 1.00 28.09 342 PHE A C 1
ATOM 2818 O O . PHE A 1 342 ? -4.683 -8.375 -3.451 1.00 28.09 342 PHE A O 1
ATOM 2825 N N . SER A 1 343 ? -4.156 -6.833 -1.924 1.00 30.17 343 SER A N 1
ATOM 2826 C CA . SER A 1 343 ? -5.423 -6.990 -1.209 1.00 30.17 343 SER A CA 1
ATOM 2827 C C . SER A 1 343 ? -6.421 -5.880 -1.551 1.00 30.17 343 SER A C 1
ATOM 2829 O O . SER A 1 343 ? -6.172 -4.706 -1.332 1.00 30.17 343 SER A O 1
ATOM 2831 N N . LYS A 1 344 ? -7.623 -6.241 -2.021 1.00 36.19 344 LYS A N 1
ATOM 2832 C CA . LYS A 1 344 ? -8.777 -5.323 -2.177 1.00 36.19 344 LYS A CA 1
ATOM 2833 C C . LYS A 1 344 ? -9.331 -4.820 -0.821 1.00 36.19 344 LYS A C 1
ATOM 2835 O O . LYS A 1 344 ? -10.538 -4.599 -0.696 1.00 36.19 344 LYS A O 1
ATOM 2840 N N . THR A 1 345 ? -8.502 -4.753 0.222 1.00 47.91 345 THR A N 1
ATOM 2841 C CA . THR A 1 345 ? -8.880 -4.328 1.577 1.00 47.91 345 THR A CA 1
ATOM 2842 C C . THR A 1 345 ? -8.393 -2.913 1.839 1.00 47.91 345 THR A C 1
ATOM 2844 O O . THR A 1 345 ? -7.478 -2.452 1.175 1.00 47.91 345 THR A O 1
ATOM 2847 N N . ILE A 1 346 ? -9.043 -2.198 2.758 1.00 58.28 346 ILE A N 1
ATOM 2848 C CA . ILE A 1 346 ? -8.626 -0.838 3.087 1.00 58.28 346 ILE A CA 1
ATOM 2849 C C . ILE A 1 346 ? -7.278 -0.912 3.812 1.00 58.28 346 ILE A C 1
ATOM 2851 O O . ILE A 1 346 ? -7.187 -1.495 4.890 1.00 58.28 346 ILE A O 1
ATOM 2855 N N . GLU A 1 347 ? -6.243 -0.358 3.191 1.00 69.75 347 GLU A N 1
ATOM 2856 C CA . GLU A 1 347 ? -4.871 -0.317 3.702 1.00 69.75 347 GLU A CA 1
ATOM 2857 C C . GLU A 1 347 ? -4.666 0.973 4.493 1.00 69.75 347 GLU A C 1
ATOM 2859 O O . GLU A 1 347 ? -3.975 1.885 4.066 1.00 69.75 347 GLU A O 1
ATOM 2864 N N . HIS A 1 348 ? -5.377 1.085 5.612 1.00 79.94 348 HIS A N 1
ATOM 2865 C CA . HIS A 1 348 ? -5.217 2.145 6.605 1.00 79.94 348 HIS A CA 1
ATOM 2866 C C . HIS A 1 348 ? -5.754 1.594 7.920 1.00 79.94 348 HIS A C 1
ATOM 2868 O O . HIS A 1 348 ? -6.847 1.017 7.947 1.00 79.94 348 HIS A O 1
ATOM 2874 N N . ALA A 1 349 ? -4.975 1.744 8.983 1.00 87.06 349 ALA A N 1
ATOM 2875 C CA . ALA A 1 349 ? -5.329 1.378 10.340 1.00 87.06 349 ALA A CA 1
ATOM 2876 C C . ALA A 1 349 ? -6.722 1.891 10.706 1.00 87.06 349 ALA A C 1
ATOM 2878 O O . ALA A 1 349 ? -7.072 3.043 10.470 1.00 87.06 349 ALA A O 1
ATOM 2879 N N . HIS A 1 350 ? -7.538 1.032 11.291 1.00 90.19 350 HIS A N 1
ATOM 2880 C CA . HIS A 1 350 ? -8.817 1.442 11.839 1.00 90.19 350 HIS A CA 1
ATOM 2881 C C . HIS A 1 350 ? -9.169 0.513 12.986 1.00 90.19 350 HIS A C 1
ATOM 2883 O O . HIS A 1 350 ? -9.181 -0.709 12.830 1.00 90.19 350 HIS A O 1
ATOM 2889 N N . LEU A 1 351 ? -9.472 1.105 14.134 1.00 92.50 351 LEU A N 1
ATOM 2890 C CA . LEU A 1 351 ? -10.044 0.385 15.254 1.00 92.50 351 LEU A CA 1
ATOM 2891 C C . LEU A 1 351 ? -11.550 0.334 15.071 1.00 92.50 351 LEU A C 1
ATOM 2893 O O . LEU A 1 351 ? -12.223 1.355 14.909 1.00 92.50 351 LEU A O 1
ATOM 2897 N N . HIS A 1 352 ? -12.079 -0.874 15.134 1.00 92.00 352 HIS A N 1
ATOM 2898 C CA . HIS A 1 352 ? -13.498 -1.091 15.311 1.00 92.00 352 HIS A CA 1
ATOM 2899 C C . HIS A 1 352 ? -13.831 -0.872 16.783 1.00 92.00 352 HIS A C 1
ATOM 2901 O O . HIS A 1 352 ? -13.266 -1.545 17.644 1.00 92.00 352 HIS A O 1
ATOM 2907 N N . VAL A 1 353 ? -14.749 0.045 17.064 1.00 93.25 353 VAL A N 1
ATOM 2908 C CA . VAL A 1 353 ? -15.252 0.303 18.415 1.00 93.25 353 VAL A CA 1
ATOM 2909 C C . VAL A 1 353 ? -16.639 -0.313 18.529 1.00 93.25 353 VAL A C 1
ATOM 2911 O O . VAL A 1 353 ? -17.540 -0.008 17.742 1.00 93.25 353 VAL A O 1
ATOM 2914 N N . ILE A 1 354 ? -16.801 -1.195 19.505 1.00 90.50 354 ILE A N 1
ATOM 2915 C CA . ILE A 1 354 ? -17.995 -2.010 19.703 1.00 90.5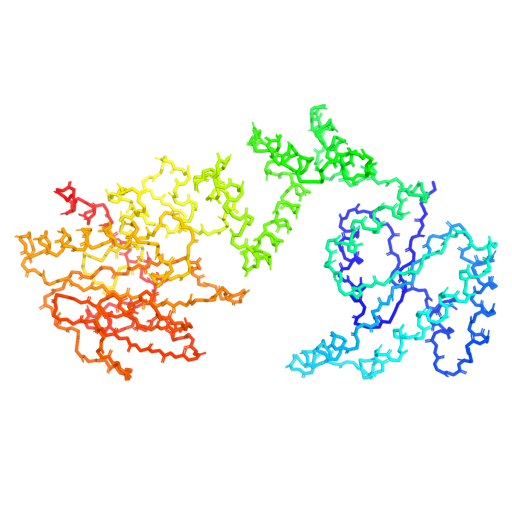0 354 ILE A CA 1
ATOM 2916 C C . ILE A 1 354 ? -18.584 -1.631 21.054 1.00 90.50 354 ILE A C 1
ATOM 2918 O O . ILE A 1 354 ? -17.954 -1.847 22.087 1.00 90.50 354 ILE A O 1
ATOM 2922 N N . SER A 1 355 ? -19.801 -1.091 21.049 1.00 88.12 355 SER A N 1
ATOM 2923 C CA . SER A 1 355 ? -20.593 -0.906 22.264 1.00 88.12 355 SER A CA 1
ATOM 2924 C C . SER A 1 355 ? -21.564 -2.073 22.400 1.00 88.12 355 SER A C 1
ATOM 2926 O O . SER A 1 355 ? -22.454 -2.252 21.569 1.00 88.12 355 SER A O 1
ATOM 2928 N N . THR A 1 356 ? -21.381 -2.889 23.432 1.00 77.88 356 THR A N 1
ATOM 2929 C CA . THR A 1 356 ? -22.074 -4.172 23.575 1.00 77.88 356 THR A CA 1
ATOM 2930 C C . THR A 1 356 ? -22.508 -4.428 25.020 1.00 77.88 356 THR A C 1
ATOM 2932 O O . THR A 1 356 ? -21.890 -3.952 25.969 1.00 77.88 356 THR A O 1
ATOM 2935 N N . THR A 1 357 ? -23.599 -5.178 25.183 1.00 73.88 357 THR A N 1
ATOM 2936 C CA . THR A 1 357 ? -24.055 -5.730 26.471 1.00 73.88 357 THR A CA 1
ATOM 2937 C C . THR A 1 357 ? -23.701 -7.211 26.641 1.00 73.88 357 THR A C 1
ATOM 2939 O O . THR A 1 357 ? -24.029 -7.797 27.668 1.00 73.88 357 THR A O 1
ATOM 2942 N N . PHE A 1 358 ? -23.090 -7.833 25.632 1.00 70.50 358 PHE A N 1
ATOM 2943 C CA . PHE A 1 358 ? -22.615 -9.215 25.645 1.00 70.50 358 PHE A CA 1
ATOM 2944 C C . PHE A 1 358 ? -21.083 -9.264 25.738 1.00 70.50 358 PHE A C 1
ATOM 2946 O O . PHE A 1 358 ? -20.390 -8.359 25.263 1.00 70.50 358 PHE A O 1
ATOM 2953 N N . GLU A 1 359 ? -20.570 -10.345 26.319 1.00 73.31 359 GLU A N 1
ATOM 2954 C CA . GLU A 1 359 ? -19.138 -10.639 26.364 1.00 73.31 359 GLU A CA 1
ATOM 2955 C C . GLU A 1 359 ? -18.650 -11.184 25.020 1.00 73.31 359 GLU A C 1
ATOM 2957 O O . GLU A 1 359 ? -19.325 -11.976 24.362 1.00 73.31 359 GLU A O 1
ATOM 2962 N N . LEU A 1 360 ? -17.456 -10.756 24.616 1.00 74.12 360 LEU A N 1
ATOM 2963 C CA . LEU A 1 360 ? -16.704 -11.385 23.535 1.00 74.12 360 LEU A CA 1
ATOM 2964 C C . LEU A 1 360 ? -15.686 -12.329 24.184 1.00 74.12 360 LEU A C 1
ATOM 2966 O O . LEU A 1 360 ? -14.635 -11.894 24.661 1.00 74.12 360 LEU A O 1
ATOM 2970 N N . ASP A 1 361 ? -16.025 -13.611 24.259 1.00 70.81 361 ASP A N 1
ATOM 2971 C CA . ASP A 1 361 ? -15.216 -14.644 24.916 1.00 70.81 361 ASP A CA 1
ATOM 2972 C C . ASP A 1 361 ? -15.010 -15.915 24.071 1.00 70.81 361 ASP A C 1
ATOM 2974 O O . ASP A 1 361 ? -13.996 -16.591 24.250 1.00 70.81 361 ASP A O 1
ATOM 2978 N N . ASP A 1 362 ? -15.880 -16.197 23.097 1.00 77.62 362 ASP A N 1
ATOM 2979 C CA . ASP A 1 362 ? -15.758 -17.344 22.180 1.00 77.62 362 ASP A CA 1
ATOM 2980 C C . ASP A 1 362 ? -14.755 -17.095 21.033 1.00 77.62 362 ASP A C 1
ATOM 2982 O O . ASP A 1 362 ? -15.079 -17.058 19.841 1.00 77.62 362 ASP A O 1
ATOM 2986 N N . PHE A 1 363 ? -13.496 -16.842 21.395 1.00 84.50 363 PHE A N 1
ATOM 2987 C CA . PHE A 1 363 ? -12.426 -16.650 20.423 1.00 84.50 363 PHE A CA 1
ATOM 2988 C C . PHE A 1 363 ? -11.956 -17.992 19.851 1.00 84.50 363 PHE A C 1
ATOM 2990 O O . PHE A 1 363 ? -11.397 -18.824 20.561 1.00 84.50 363 PHE A O 1
ATOM 2997 N N . THR A 1 364 ? -12.072 -18.178 18.535 1.00 85.69 364 THR A N 1
ATOM 2998 C CA . THR A 1 364 ? -11.599 -19.413 17.880 1.00 85.69 364 THR A CA 1
ATOM 2999 C C . THR A 1 364 ? -10.098 -19.406 17.580 1.00 85.69 364 THR A C 1
ATOM 3001 O O . THR A 1 364 ? -9.549 -20.419 17.148 1.00 85.69 364 THR A O 1
ATOM 3004 N N . LEU A 1 365 ? -9.431 -18.257 17.726 1.00 87.94 365 LEU A N 1
ATOM 3005 C CA . LEU A 1 365 ? -7.988 -18.117 17.521 1.00 87.94 365 LEU A CA 1
ATOM 3006 C C . LEU A 1 365 ? -7.246 -18.167 18.865 1.00 87.94 365 LEU A C 1
ATOM 3008 O O . LEU A 1 365 ? -7.782 -17.709 19.873 1.00 87.94 365 LEU A O 1
ATOM 3012 N N . PRO A 1 366 ? -6.000 -18.673 18.903 1.00 90.81 366 PRO A N 1
ATOM 3013 C CA . PRO A 1 366 ? -5.215 -18.718 20.130 1.00 90.81 366 PRO A CA 1
ATOM 3014 C C . PRO A 1 366 ? -4.667 -17.323 20.464 1.00 90.81 366 PRO A C 1
ATOM 3016 O O . PRO A 1 366 ? -3.609 -16.922 19.972 1.00 90.81 366 PRO A O 1
ATOM 3019 N N . PHE A 1 367 ? -5.404 -16.575 21.284 1.00 92.19 367 PHE A N 1
ATOM 3020 C CA . PHE A 1 367 ? -4.990 -15.266 21.788 1.00 92.19 367 PHE A CA 1
ATOM 3021 C C . PHE A 1 367 ? -4.094 -15.391 23.023 1.00 92.19 367 PHE A C 1
ATOM 3023 O O . PHE A 1 367 ? -4.368 -16.184 23.925 1.00 92.19 367 PHE A O 1
ATOM 3030 N N . ARG A 1 368 ? -3.060 -14.548 23.100 1.00 94.31 368 ARG A N 1
ATOM 3031 C CA . ARG A 1 368 ? -2.270 -14.325 24.320 1.00 94.31 368 ARG A CA 1
ATOM 3032 C C . ARG A 1 368 ? -2.644 -12.987 24.953 1.00 94.31 368 ARG A C 1
ATOM 3034 O O . ARG A 1 368 ? -2.896 -12.018 24.238 1.00 94.31 368 ARG A O 1
ATOM 3041 N N . LYS A 1 369 ? -2.655 -12.930 26.286 1.00 95.81 369 LYS A N 1
ATOM 3042 C CA . LYS A 1 369 ? -2.812 -11.676 27.034 1.00 95.81 369 LYS A CA 1
ATOM 3043 C C . LYS A 1 369 ? -1.507 -10.881 27.006 1.00 95.81 369 LYS A C 1
ATOM 3045 O O . LYS A 1 369 ? -0.439 -11.475 27.136 1.00 95.81 369 LYS A O 1
ATOM 3050 N N . ILE A 1 370 ? -1.621 -9.569 26.828 1.00 95.62 370 ILE A N 1
ATOM 3051 C CA . ILE A 1 370 ? -0.507 -8.610 26.810 1.00 95.62 370 ILE A CA 1
ATOM 3052 C C . ILE A 1 370 ? -0.868 -7.364 27.611 1.00 95.62 370 ILE A C 1
ATOM 3054 O O . ILE A 1 370 ? -2.051 -7.112 27.855 1.00 95.62 370 ILE A O 1
ATOM 3058 N N . GLU A 1 371 ? 0.128 -6.565 27.977 1.00 95.44 371 GLU A N 1
ATOM 3059 C CA . GLU A 1 371 ? -0.114 -5.200 28.443 1.00 95.44 371 GLU A CA 1
ATOM 3060 C C . GLU A 1 371 ? -0.464 -4.274 27.269 1.00 95.44 371 GLU A C 1
ATOM 3062 O O . GLU A 1 371 ? 0.034 -4.441 26.156 1.00 95.44 371 GLU A O 1
ATOM 3067 N N . PHE A 1 372 ? -1.286 -3.247 27.505 1.00 90.88 372 PHE A N 1
ATOM 3068 C CA . PHE A 1 372 ? -1.736 -2.336 26.440 1.00 90.88 372 PHE A CA 1
ATOM 3069 C C . PHE A 1 372 ? -0.569 -1.690 25.673 1.00 90.88 372 PHE A C 1
ATOM 3071 O O . PHE A 1 372 ? -0.592 -1.594 24.451 1.00 90.88 372 PHE A O 1
ATOM 3078 N N . ASN A 1 373 ? 0.494 -1.284 26.375 1.00 91.75 373 ASN A N 1
ATOM 3079 C CA . ASN A 1 373 ? 1.656 -0.666 25.731 1.00 91.75 373 ASN A CA 1
ATOM 3080 C C . ASN A 1 373 ? 2.444 -1.644 24.838 1.00 91.75 373 ASN A C 1
ATOM 3082 O O . ASN A 1 373 ? 3.205 -1.196 23.985 1.00 91.75 373 ASN A O 1
ATOM 3086 N N . GLU A 1 374 ? 2.276 -2.962 24.999 1.00 93.25 374 GLU A N 1
ATOM 3087 C CA . GLU A 1 374 ? 2.921 -3.950 24.127 1.00 93.25 374 GLU A CA 1
ATOM 3088 C C . GLU A 1 374 ? 2.325 -3.968 22.717 1.00 93.25 374 GLU A C 1
ATOM 3090 O O . GLU A 1 374 ? 2.999 -4.433 21.799 1.00 93.25 374 GLU A O 1
ATOM 3095 N N . ILE A 1 375 ? 1.115 -3.423 22.514 1.00 91.38 375 ILE A N 1
ATOM 3096 C CA . ILE A 1 375 ? 0.490 -3.298 21.186 1.00 91.38 375 ILE A CA 1
ATOM 3097 C C . ILE A 1 375 ? 1.445 -2.608 20.207 1.00 91.38 375 ILE A C 1
ATOM 3099 O O . ILE A 1 375 ? 1.596 -3.038 19.065 1.00 91.38 375 ILE A O 1
ATOM 3103 N N . PHE A 1 376 ? 2.140 -1.572 20.675 1.00 89.50 376 PHE A N 1
ATOM 3104 C CA . PHE A 1 376 ? 3.031 -0.734 19.869 1.00 89.50 376 PHE A CA 1
ATOM 3105 C C . PHE A 1 376 ? 4.367 -1.409 19.527 1.00 89.50 376 PHE A C 1
ATOM 3107 O O . PHE A 1 376 ? 5.142 -0.876 18.740 1.00 89.50 376 PHE A O 1
ATOM 3114 N N . ASN A 1 377 ? 4.622 -2.596 20.086 1.00 86.62 377 ASN A N 1
ATOM 3115 C CA . ASN A 1 377 ? 5.812 -3.404 19.817 1.00 86.62 377 ASN A CA 1
ATOM 3116 C C . ASN A 1 377 ? 5.509 -4.639 18.956 1.00 86.62 377 ASN A C 1
ATOM 3118 O O . ASN A 1 377 ? 6.424 -5.399 18.635 1.00 86.62 377 ASN A O 1
ATOM 3122 N N . ILE A 1 378 ? 4.241 -4.875 18.598 1.00 84.06 378 ILE A N 1
ATOM 3123 C CA . ILE A 1 378 ? 3.872 -6.000 17.737 1.00 84.06 378 ILE A CA 1
ATOM 3124 C C . IL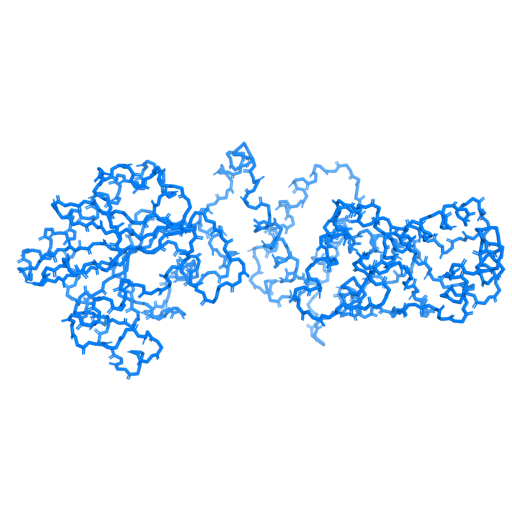E A 1 378 ? 4.504 -5.787 16.361 1.00 84.06 378 ILE A C 1
ATOM 3126 O O . ILE A 1 378 ? 4.453 -4.690 15.810 1.00 84.06 378 ILE A O 1
ATOM 3130 N N . SER A 1 379 ? 5.067 -6.852 15.790 1.00 77.56 379 SER A N 1
ATOM 3131 C CA . SER A 1 379 ? 5.577 -6.877 14.418 1.00 77.56 379 SER A CA 1
ATOM 3132 C C . SER A 1 379 ? 4.773 -7.879 13.579 1.00 77.56 379 SER A C 1
ATOM 3134 O O . SER A 1 379 ? 4.313 -8.894 14.087 1.00 77.56 379 SER A O 1
ATOM 3136 N N . GLY A 1 380 ? 4.567 -7.603 12.289 1.00 80.56 380 GLY A N 1
ATOM 3137 C CA . GLY A 1 380 ? 3.853 -8.521 11.387 1.00 80.56 380 GLY A CA 1
ATOM 3138 C C . GLY A 1 380 ? 2.325 -8.364 11.368 1.00 80.56 380 GLY A C 1
ATOM 3139 O O . GLY A 1 380 ? 1.816 -7.245 11.428 1.00 80.56 380 GLY A O 1
ATOM 3140 N N . VAL A 1 381 ? 1.593 -9.471 11.173 1.00 84.06 381 VAL A N 1
ATOM 3141 C CA . VAL A 1 381 ? 0.116 -9.489 11.106 1.00 84.06 381 VAL A CA 1
ATOM 3142 C C . VAL A 1 381 ? -0.464 -9.939 12.429 1.00 84.06 381 VAL A C 1
ATOM 3144 O O . VAL A 1 381 ? -0.048 -10.961 12.978 1.00 84.06 381 VAL A O 1
ATOM 3147 N N . TYR A 1 382 ? -1.500 -9.249 12.889 1.00 89.62 382 TYR A N 1
ATOM 3148 C CA . TYR A 1 382 ? -2.156 -9.592 14.135 1.00 89.62 382 TYR A CA 1
ATOM 3149 C C . TYR A 1 382 ? -3.667 -9.363 14.108 1.00 89.62 382 TYR A C 1
ATOM 3151 O O . TYR A 1 382 ? -4.217 -8.585 13.325 1.00 89.62 382 TYR A O 1
ATOM 3159 N N . ASN A 1 383 ? -4.346 -10.058 15.012 1.00 92.31 383 ASN A N 1
ATOM 3160 C CA . ASN A 1 383 ? -5.687 -9.715 15.457 1.00 92.31 383 ASN A CA 1
ATOM 3161 C C . ASN A 1 383 ? -5.562 -9.179 16.875 1.00 92.31 383 ASN A C 1
ATOM 3163 O O . ASN A 1 383 ? -4.968 -9.839 17.727 1.00 92.31 383 ASN A O 1
ATOM 3167 N N . LEU A 1 384 ? -6.106 -7.994 17.110 1.00 93.38 384 LEU A N 1
ATOM 3168 C CA . LEU A 1 384 ? -6.054 -7.314 18.394 1.00 93.38 384 LEU A CA 1
ATOM 3169 C C . LEU A 1 384 ? -7.465 -7.156 18.943 1.00 93.38 384 LEU A C 1
ATOM 3171 O O . LEU A 1 384 ? -8.368 -6.770 18.202 1.00 93.38 384 LEU A O 1
ATOM 3175 N N . TYR A 1 385 ? -7.618 -7.450 20.228 1.00 93.81 385 TYR A N 1
ATOM 3176 C CA . TYR A 1 385 ? -8.801 -7.171 21.028 1.00 93.81 385 TYR A CA 1
ATOM 3177 C C . TYR A 1 385 ? -8.369 -6.496 22.319 1.00 93.81 385 TYR A C 1
ATOM 3179 O O . TYR A 1 385 ? -7.427 -6.957 22.963 1.00 93.81 385 TYR A O 1
ATOM 3187 N N . PHE A 1 386 ? -9.070 -5.452 22.734 1.00 92.69 386 PHE A N 1
ATOM 3188 C CA . PHE A 1 386 ? -8.941 -4.942 24.090 1.00 92.69 386 PHE A CA 1
ATOM 3189 C C . PHE A 1 386 ? -10.226 -4.300 24.593 1.00 92.69 386 PHE A C 1
ATOM 3191 O O . PHE A 1 386 ? -11.008 -3.736 23.829 1.00 92.69 386 PHE A O 1
ATOM 3198 N N . ASP A 1 387 ? -10.414 -4.393 25.900 1.00 91.00 387 ASP A N 1
ATOM 3199 C CA . ASP A 1 387 ? -11.473 -3.753 26.673 1.00 91.00 387 ASP A CA 1
ATOM 3200 C C . ASP A 1 387 ? -10.878 -3.181 27.977 1.00 91.00 387 ASP A C 1
ATOM 3202 O O . ASP A 1 387 ? -9.664 -2.993 28.093 1.00 91.00 387 ASP A O 1
ATOM 3206 N N . GLU A 1 388 ? -11.731 -2.878 28.954 1.00 86.06 388 GLU A N 1
ATOM 3207 C CA . GLU A 1 388 ? -11.333 -2.362 30.271 1.00 86.06 388 GLU A CA 1
ATOM 3208 C C . GLU A 1 388 ? -10.520 -3.359 31.120 1.00 86.06 388 GLU A C 1
ATOM 3210 O O . GLU A 1 388 ? -9.803 -2.947 32.031 1.00 86.06 388 GLU A O 1
ATOM 3215 N N . GLU A 1 389 ? -10.618 -4.661 30.849 1.00 88.12 389 GLU A N 1
ATOM 3216 C CA . GLU A 1 389 ? -10.090 -5.734 31.699 1.00 88.12 389 GLU A CA 1
ATOM 3217 C C . GLU A 1 389 ? -8.863 -6.428 31.091 1.00 88.12 389 GLU A C 1
ATOM 3219 O O . GLU A 1 389 ? -7.977 -6.922 31.808 1.00 88.12 389 GLU A O 1
ATOM 3224 N N . LYS A 1 390 ? -8.809 -6.531 29.761 1.00 91.00 390 LYS A N 1
ATOM 3225 C CA . LYS A 1 390 ? -7.802 -7.333 29.062 1.00 91.00 390 LYS A CA 1
ATOM 3226 C C . LYS A 1 390 ? -7.430 -6.743 27.709 1.00 91.00 390 LYS A C 1
ATOM 3228 O O . LYS A 1 390 ? -8.261 -6.236 26.968 1.00 91.00 390 LYS A O 1
ATOM 3233 N N . THR A 1 391 ? -6.157 -6.910 27.359 1.00 94.88 391 THR A N 1
ATOM 3234 C CA . THR A 1 391 ? -5.648 -6.762 25.993 1.00 94.88 391 THR A CA 1
ATOM 3235 C C . THR A 1 391 ? -5.169 -8.127 25.517 1.00 94.88 391 THR A C 1
ATOM 3237 O O . THR A 1 391 ? -4.418 -8.814 26.213 1.00 94.88 391 THR A O 1
ATOM 3240 N N . LEU A 1 392 ? -5.641 -8.542 24.348 1.00 94.75 392 LEU A N 1
ATOM 3241 C CA . LEU A 1 392 ? -5.414 -9.847 23.752 1.00 94.75 392 LEU A CA 1
ATOM 3242 C C . LEU A 1 392 ? -4.887 -9.677 22.329 1.00 94.75 392 LEU A C 1
ATOM 3244 O O . LEU A 1 392 ? -5.456 -8.931 21.530 1.00 94.75 392 LEU A O 1
ATOM 3248 N N . VAL A 1 393 ? -3.845 -10.427 21.985 1.00 94.38 393 VAL A N 1
ATOM 3249 C CA . VAL A 1 393 ? -3.289 -10.449 20.630 1.00 94.38 393 VAL A CA 1
ATOM 3250 C C . VAL A 1 393 ? -3.167 -11.876 20.111 1.00 94.38 393 VAL A C 1
ATOM 3252 O O . VAL A 1 393 ? -2.796 -12.797 20.839 1.00 94.38 393 VAL A O 1
ATOM 3255 N N . HIS A 1 394 ? -3.481 -12.057 18.835 1.00 92.56 394 HIS A N 1
ATOM 3256 C CA . HIS A 1 394 ? -3.140 -13.249 18.076 1.00 92.56 394 HIS A CA 1
ATOM 3257 C C . HIS A 1 394 ? -2.270 -12.839 16.887 1.00 92.56 394 HIS A C 1
ATOM 3259 O O . HIS A 1 394 ? -2.767 -12.258 15.919 1.00 92.56 394 HIS A O 1
ATOM 3265 N N . GLU A 1 395 ? -0.975 -13.128 16.976 1.00 89.50 395 GLU A N 1
ATOM 3266 C CA . GLU A 1 395 ? -0.006 -12.904 15.903 1.00 89.50 395 GLU A CA 1
ATOM 3267 C C . GLU A 1 395 ? -0.035 -14.079 14.924 1.00 89.50 395 GLU A C 1
ATOM 3269 O O . GLU A 1 395 ? -0.139 -15.243 15.316 1.00 89.50 395 GLU A O 1
ATOM 3274 N N . SER A 1 396 ? 0.034 -13.779 13.631 1.00 79.62 396 SER A N 1
ATOM 3275 C CA . SER A 1 396 ? -0.048 -14.785 12.575 1.00 79.62 396 SER A CA 1
ATOM 3276 C C . SER A 1 396 ? 0.828 -14.404 11.388 1.00 79.62 396 SER A C 1
ATOM 3278 O O . SER A 1 396 ? 1.091 -13.233 11.133 1.00 79.62 396 SER A O 1
ATOM 3280 N N . ASN A 1 397 ? 1.232 -15.400 10.601 1.00 70.50 397 ASN A N 1
ATOM 3281 C CA . ASN A 1 397 ? 1.969 -15.163 9.356 1.00 70.50 397 ASN A CA 1
ATOM 3282 C C . ASN A 1 397 ? 1.037 -14.880 8.163 1.00 70.50 397 ASN A C 1
ATOM 3284 O O . ASN A 1 397 ? 1.500 -14.590 7.063 1.00 70.50 397 ASN A O 1
ATOM 3288 N N . THR A 1 398 ? -0.281 -14.987 8.356 1.00 66.06 398 THR A N 1
ATOM 3289 C CA . THR A 1 398 ? -1.282 -14.889 7.288 1.00 66.06 398 THR A CA 1
ATOM 3290 C C . THR A 1 398 ? -2.480 -14.068 7.735 1.00 66.06 398 THR A C 1
ATOM 3292 O O . THR A 1 398 ? -3.080 -14.350 8.767 1.00 66.06 398 THR A O 1
ATOM 3295 N N . LYS A 1 399 ? -2.897 -13.100 6.913 1.00 66.94 399 LYS A N 1
ATOM 3296 C CA . LYS A 1 399 ? -4.059 -12.249 7.196 1.00 66.94 399 LYS A CA 1
ATOM 3297 C C . LYS A 1 399 ? -5.358 -13.056 7.210 1.00 66.94 399 LYS A C 1
ATOM 3299 O O . LYS A 1 399 ? -5.867 -13.448 6.160 1.00 66.94 399 LYS A O 1
ATOM 3304 N N . ILE A 1 400 ? -5.943 -13.224 8.394 1.00 72.38 400 ILE A N 1
ATOM 3305 C CA . ILE A 1 400 ? -7.294 -13.771 8.560 1.00 72.38 400 ILE A CA 1
ATOM 3306 C C . ILE A 1 400 ? -8.296 -12.634 8.353 1.00 72.38 400 ILE A C 1
ATOM 3308 O O . ILE A 1 400 ? -8.704 -11.937 9.279 1.00 72.38 400 ILE A O 1
ATOM 3312 N N . SER A 1 401 ? -8.650 -12.399 7.091 1.00 70.19 401 SER A N 1
ATOM 3313 C CA . SER A 1 401 ? -9.540 -11.300 6.716 1.00 70.19 401 SER A CA 1
ATOM 3314 C C . SER A 1 401 ? -10.908 -11.417 7.405 1.00 70.19 401 SER A C 1
ATOM 3316 O O . SER A 1 401 ? -11.539 -12.475 7.358 1.00 70.19 401 SER A O 1
ATOM 3318 N N . GLN A 1 402 ? -11.392 -10.303 7.970 1.00 80.81 402 GLN A N 1
ATOM 3319 C CA . GLN A 1 402 ? -12.753 -10.144 8.510 1.00 80.81 402 GLN A CA 1
ATOM 3320 C C . GLN A 1 402 ? -13.074 -11.017 9.741 1.00 80.81 402 GLN A C 1
ATOM 3322 O O . GLN A 1 402 ? -14.252 -11.220 10.029 1.00 80.81 402 GLN A O 1
ATOM 3327 N N . TYR A 1 403 ? -12.075 -11.538 10.465 1.00 88.56 403 TYR A N 1
ATOM 3328 C CA . TYR A 1 403 ? -12.309 -12.398 11.635 1.00 88.56 403 TYR A CA 1
ATOM 3329 C C . TYR A 1 403 ? -13.219 -11.737 12.686 1.00 88.56 403 TYR A C 1
ATOM 3331 O O . TYR A 1 403 ? -14.239 -12.319 13.054 1.00 88.56 403 TYR A O 1
ATOM 3339 N N . TRP A 1 404 ? -12.939 -10.489 13.074 1.00 88.94 404 TRP A N 1
ATOM 3340 C CA . TRP A 1 404 ? -13.742 -9.763 14.058 1.00 88.94 404 TRP A CA 1
ATOM 3341 C C . TRP A 1 404 ? -15.160 -9.541 13.559 1.00 88.94 404 TRP A C 1
ATOM 3343 O O . TRP A 1 404 ? -16.122 -9.759 14.287 1.00 88.94 404 TRP A O 1
ATOM 3353 N N . ARG A 1 405 ? -15.300 -9.178 12.280 1.00 87.56 405 ARG A N 1
ATOM 3354 C CA . ARG A 1 405 ? -16.609 -8.949 11.669 1.00 87.56 405 ARG A CA 1
ATOM 3355 C C . ARG A 1 405 ? -17.476 -10.200 11.687 1.00 87.56 405 ARG A C 1
ATOM 3357 O O . ARG A 1 405 ? -18.652 -10.090 12.007 1.00 87.56 405 ARG A O 1
ATOM 3364 N N . LYS A 1 406 ? -16.900 -11.368 11.391 1.00 88.25 406 LYS A N 1
ATOM 3365 C CA . LYS A 1 406 ? -17.605 -12.654 11.469 1.00 88.25 406 LYS A CA 1
ATOM 3366 C C . LYS A 1 406 ? -18.043 -12.963 12.896 1.00 88.25 406 LYS A C 1
ATOM 3368 O O . LYS A 1 406 ? -19.219 -13.239 13.090 1.00 88.25 406 LYS A O 1
ATOM 3373 N N . LEU A 1 407 ? -17.125 -12.853 13.858 1.00 87.94 407 LEU A N 1
ATOM 3374 C CA . LEU A 1 407 ? -17.392 -13.159 15.265 1.00 87.94 407 LEU A CA 1
ATOM 3375 C C . LEU A 1 407 ? -18.500 -12.266 15.846 1.00 87.94 407 LEU A C 1
ATOM 3377 O O . LEU A 1 407 ? -19.485 -12.751 16.389 1.00 87.94 407 LEU A O 1
ATOM 3381 N N . ILE A 1 408 ? -18.384 -10.949 15.674 1.00 87.44 408 ILE A N 1
ATOM 3382 C CA . ILE A 1 408 ? -19.348 -9.992 16.234 1.00 87.44 408 ILE A CA 1
ATOM 3383 C C . ILE A 1 408 ? -20.711 -10.140 15.557 1.00 87.44 408 ILE A C 1
ATOM 3385 O O . ILE A 1 408 ? -21.743 -10.131 16.228 1.00 87.44 408 ILE A O 1
ATOM 3389 N N . ALA A 1 409 ? -20.735 -10.288 14.231 1.00 86.94 409 ALA A N 1
ATOM 3390 C CA . ALA A 1 409 ? -21.983 -10.420 13.497 1.00 86.94 409 ALA A CA 1
ATOM 3391 C C . ALA A 1 409 ? -22.719 -11.721 13.851 1.00 86.94 409 ALA A C 1
ATOM 3393 O O . ALA A 1 409 ? -23.938 -11.677 14.004 1.00 86.94 409 ALA A O 1
ATOM 3394 N N . SER A 1 410 ? -22.011 -12.842 14.061 1.00 85.12 410 SER A N 1
ATOM 3395 C CA . SER A 1 410 ? -22.646 -14.083 14.527 1.00 85.12 410 SER A CA 1
ATOM 3396 C C . SER A 1 410 ? -23.295 -13.916 15.897 1.00 85.12 410 SER A C 1
ATOM 3398 O O . SER A 1 410 ? -24.425 -14.362 16.081 1.00 85.12 410 SER A O 1
ATOM 3400 N N . THR A 1 411 ? -22.650 -13.199 16.821 1.00 83.25 411 THR A N 1
ATOM 3401 C CA . THR A 1 411 ? -23.214 -12.932 18.154 1.00 83.25 411 THR A CA 1
ATOM 3402 C C . THR A 1 411 ? -24.436 -12.010 18.101 1.00 83.25 411 THR A C 1
ATOM 3404 O O . THR A 1 411 ? -25.337 -12.125 18.924 1.00 83.25 411 THR A O 1
ATOM 3407 N N . ASN A 1 412 ? -24.504 -11.116 17.110 1.00 79.81 412 ASN A N 1
ATOM 3408 C CA . ASN A 1 412 ? -25.604 -10.157 16.945 1.00 79.81 412 ASN A CA 1
ATOM 3409 C C . ASN A 1 412 ? -26.688 -10.616 15.955 1.00 79.81 412 ASN A C 1
ATOM 3411 O O . ASN A 1 412 ? -27.622 -9.857 15.690 1.00 79.81 412 ASN A O 1
ATOM 3415 N N . GLY A 1 413 ? -26.556 -11.805 15.359 1.00 81.50 413 GLY A N 1
ATOM 3416 C CA . GLY A 1 413 ? -27.452 -12.272 14.297 1.00 81.50 413 GLY A CA 1
ATOM 3417 C C . GLY A 1 413 ? -27.467 -11.361 13.061 1.00 81.50 413 GLY A C 1
ATOM 3418 O O . GLY A 1 413 ? -28.512 -11.200 12.431 1.00 81.50 413 GLY A O 1
ATOM 3419 N N . ARG A 1 414 ? -26.336 -10.723 12.729 1.00 81.25 414 ARG A N 1
ATOM 3420 C CA . ARG A 1 414 ? -26.196 -9.796 11.591 1.00 81.25 414 ARG A CA 1
ATOM 3421 C C . ARG A 1 414 ? -25.367 -10.391 10.456 1.00 81.25 414 ARG A C 1
ATOM 3423 O O . ARG A 1 414 ? -24.633 -11.358 10.626 1.00 81.25 414 ARG A O 1
ATOM 3430 N N . GLU A 1 415 ? -25.468 -9.773 9.282 1.00 84.94 415 GLU A N 1
ATOM 3431 C CA . GLU A 1 415 ? -24.619 -10.092 8.134 1.00 84.94 415 GLU A CA 1
ATOM 3432 C C . GLU A 1 415 ? -23.225 -9.468 8.317 1.00 84.94 415 GLU A C 1
ATOM 3434 O O . GLU A 1 415 ? -23.078 -8.262 8.529 1.00 84.94 415 GLU A O 1
ATOM 3439 N N . TRP A 1 416 ? -22.188 -10.303 8.247 1.00 83.06 416 TRP A N 1
ATOM 3440 C CA . TRP A 1 416 ? -20.801 -9.888 8.458 1.00 83.06 416 TRP A CA 1
ATOM 3441 C C . TRP A 1 416 ? -20.204 -9.243 7.204 1.00 83.06 416 TRP A C 1
ATOM 3443 O O . TRP A 1 416 ? -19.337 -8.363 7.317 1.00 83.06 416 TRP A O 1
ATOM 3453 N N . ASP A 1 417 ? -20.651 -9.655 6.011 1.00 81.19 417 ASP A N 1
ATOM 3454 C CA . ASP A 1 417 ? -20.174 -9.097 4.750 1.00 81.19 417 ASP A CA 1
ATOM 3455 C C . ASP A 1 417 ? -20.726 -7.680 4.579 1.00 81.19 417 ASP A C 1
ATOM 3457 O O . ASP A 1 417 ? -21.903 -7.462 4.287 1.00 81.19 417 ASP A O 1
ATOM 3461 N N . TRP A 1 418 ? -19.845 -6.691 4.730 1.00 71.44 418 TRP A N 1
ATOM 3462 C CA . TRP A 1 418 ? -20.200 -5.279 4.607 1.00 71.44 418 TRP A CA 1
ATOM 3463 C C . TRP A 1 418 ? -20.820 -4.939 3.246 1.00 71.44 418 TRP A C 1
ATOM 3465 O O . TRP A 1 418 ? -21.570 -3.969 3.157 1.00 71.44 418 TRP A O 1
ATOM 3475 N N . ARG A 1 419 ? -20.535 -5.712 2.187 1.00 71.00 419 ARG A N 1
ATOM 3476 C CA . ARG A 1 419 ? -21.133 -5.497 0.860 1.00 71.00 419 ARG A CA 1
ATOM 3477 C C . ARG A 1 419 ? -22.613 -5.849 0.838 1.00 71.00 419 ARG A C 1
ATOM 3479 O O . ARG A 1 419 ? -23.367 -5.152 0.174 1.00 71.00 419 ARG A O 1
ATOM 3486 N N . LYS A 1 420 ? -23.012 -6.877 1.586 1.00 72.81 420 LYS A N 1
ATOM 3487 C CA . LYS A 1 420 ? -24.413 -7.280 1.746 1.00 72.81 420 LYS A CA 1
ATOM 3488 C C . LYS A 1 420 ? -25.118 -6.419 2.794 1.00 72.81 420 LYS A C 1
ATOM 3490 O O . LYS A 1 420 ? -26.223 -5.948 2.569 1.00 72.81 420 LYS A O 1
ATOM 3495 N N . ALA A 1 421 ? -24.434 -6.091 3.892 1.00 63.78 421 ALA A N 1
ATOM 3496 C CA . ALA A 1 421 ? -24.963 -5.205 4.934 1.00 63.78 421 ALA A CA 1
ATOM 3497 C C . ALA A 1 421 ? -25.185 -3.747 4.464 1.00 63.78 421 ALA A C 1
ATOM 3499 O O . ALA A 1 421 ? -25.892 -2.978 5.117 1.00 63.78 421 ALA A O 1
ATOM 3500 N N . LYS A 1 422 ? -24.606 -3.342 3.322 1.00 59.69 422 LYS A N 1
ATOM 3501 C CA . LYS A 1 422 ? -24.916 -2.064 2.653 1.00 59.69 422 LYS A CA 1
ATOM 3502 C C . LYS A 1 422 ? -26.378 -1.961 2.214 1.00 59.69 422 LYS A C 1
ATOM 3504 O O . LYS A 1 422 ? -26.913 -0.855 2.179 1.00 59.69 422 LYS A O 1
ATOM 3509 N N . GLU A 1 423 ? -27.017 -3.083 1.895 1.00 52.44 423 GLU A N 1
ATOM 3510 C CA . GLU A 1 423 ? -28.402 -3.120 1.413 1.00 52.44 423 GLU A CA 1
ATOM 3511 C C . GLU A 1 423 ? -29.404 -2.798 2.531 1.00 52.44 423 GLU A C 1
ATOM 3513 O O . GLU A 1 423 ? -30.476 -2.263 2.267 1.00 52.44 423 GLU A O 1
ATOM 3518 N N . THR A 1 424 ? -29.016 -3.004 3.793 1.00 52.19 424 THR A N 1
ATOM 3519 C CA . THR A 1 424 ? -29.845 -2.720 4.972 1.00 52.19 424 THR A CA 1
ATOM 3520 C C . THR A 1 424 ? -29.726 -1.287 5.507 1.00 52.19 424 THR A C 1
ATOM 3522 O O . THR A 1 424 ? -30.203 -1.054 6.611 1.00 52.19 424 THR A O 1
ATOM 3525 N N . LYS A 1 425 ? -29.088 -0.353 4.764 1.00 53.69 425 LYS A N 1
ATOM 3526 C CA . LYS A 1 425 ? -28.843 1.076 5.104 1.00 53.69 425 LYS A CA 1
ATOM 3527 C C . LYS A 1 425 ? -29.148 1.421 6.576 1.00 53.69 425 LYS A C 1
ATOM 3529 O O . LYS A 1 425 ? -30.207 1.986 6.854 1.00 53.69 425 LYS A O 1
ATOM 3534 N N . PRO A 1 426 ? -28.262 1.061 7.524 1.00 61.53 426 PRO A N 1
ATOM 3535 C CA . PRO A 1 426 ? -28.436 1.492 8.904 1.00 61.53 426 PRO A CA 1
ATOM 3536 C C . PRO A 1 426 ? -28.548 3.019 8.944 1.00 61.53 426 PRO A C 1
ATOM 3538 O O . PRO A 1 426 ? -27.903 3.708 8.153 1.00 61.53 426 PRO A O 1
ATOM 3541 N N . ASP A 1 427 ? -29.380 3.540 9.843 1.00 70.75 427 ASP A N 1
ATOM 3542 C CA . ASP A 1 427 ? -29.554 4.980 10.035 1.00 70.75 427 ASP A CA 1
ATOM 3543 C C . ASP A 1 427 ? -28.288 5.560 10.691 1.00 70.75 427 ASP A C 1
ATOM 3545 O O . ASP A 1 427 ? -28.161 5.642 11.916 1.00 70.75 427 ASP A O 1
ATOM 3549 N N . LEU A 1 428 ? -27.290 5.859 9.854 1.00 76.44 428 LEU A N 1
ATOM 3550 C CA . LEU A 1 428 ? -25.980 6.357 10.276 1.00 76.44 428 LEU A CA 1
ATOM 3551 C C . LEU A 1 428 ? -26.109 7.690 11.023 1.00 76.44 428 LEU A C 1
ATOM 3553 O O . LEU A 1 428 ? -25.375 7.920 11.983 1.00 76.44 428 LEU A O 1
ATOM 3557 N N . GLU A 1 429 ? -27.075 8.526 10.633 1.00 76.19 429 GLU A N 1
ATOM 3558 C CA . GLU A 1 429 ? -27.365 9.803 11.289 1.00 76.19 429 GLU A CA 1
ATOM 3559 C C . GLU A 1 429 ? 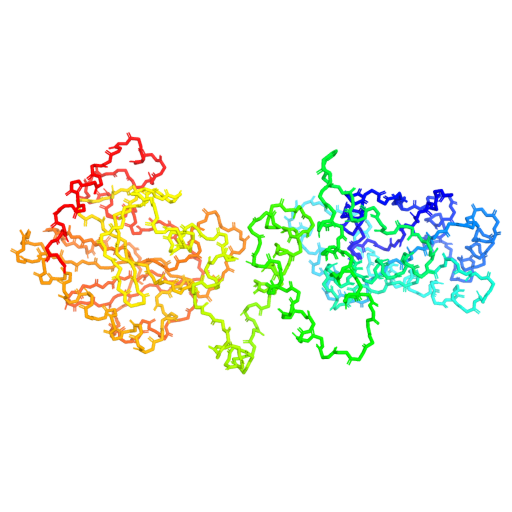-27.980 9.597 12.673 1.00 76.19 429 GLU A C 1
ATOM 3561 O O . GLU A 1 429 ? -27.570 10.258 13.626 1.00 76.19 429 GLU A O 1
ATOM 3566 N N . LYS A 1 430 ? -28.874 8.617 12.854 1.00 82.00 430 LYS A N 1
ATOM 3567 C CA . LYS A 1 430 ? -29.345 8.245 14.197 1.00 82.00 430 LYS A CA 1
ATOM 3568 C C . LYS A 1 430 ? -28.186 7.882 15.118 1.00 82.00 430 LYS A C 1
ATOM 3570 O O . LYS A 1 430 ? -28.169 8.322 16.263 1.00 82.00 430 LYS A O 1
ATOM 3575 N N . ILE A 1 431 ? -27.214 7.109 14.640 1.00 81.44 431 ILE A N 1
ATOM 3576 C CA . ILE A 1 431 ? -26.070 6.694 15.466 1.00 81.44 431 ILE A CA 1
ATOM 3577 C C . ILE A 1 431 ? -25.143 7.871 15.734 1.00 81.44 431 ILE A C 1
ATOM 3579 O O . ILE A 1 431 ? -24.757 8.076 16.878 1.00 81.44 431 ILE A O 1
ATOM 3583 N N . LYS A 1 432 ? -24.844 8.695 14.732 1.00 83.94 432 LYS A N 1
ATOM 3584 C CA . LYS A 1 432 ? -24.102 9.946 14.927 1.00 83.94 432 LYS A CA 1
ATOM 3585 C C . LYS A 1 432 ? -24.760 10.823 16.000 1.00 83.94 432 LYS A C 1
ATOM 3587 O O . LYS A 1 432 ? -24.084 11.261 16.925 1.00 83.94 432 LYS A O 1
ATOM 3592 N N . ASN A 1 433 ? -26.084 10.979 15.950 1.00 84.75 433 ASN A N 1
ATOM 3593 C CA . ASN A 1 433 ? -26.857 11.729 16.943 1.00 84.75 433 ASN A CA 1
ATOM 3594 C C . ASN A 1 433 ? -26.796 11.107 18.345 1.00 84.75 433 ASN A C 1
ATOM 3596 O O . ASN A 1 433 ? -26.848 11.832 19.334 1.00 84.75 433 ASN A O 1
ATOM 3600 N N . MET A 1 434 ? -26.634 9.787 18.476 1.00 86.75 434 MET A N 1
ATOM 3601 C CA . MET A 1 434 ? -26.416 9.155 19.785 1.00 86.75 434 MET A CA 1
ATOM 3602 C C . MET A 1 434 ? -25.084 9.566 20.426 1.00 86.75 434 MET A C 1
ATOM 3604 O O . MET A 1 434 ? -24.976 9.519 21.648 1.00 86.75 434 MET A O 1
ATOM 3608 N N . TYR A 1 435 ? -24.103 9.984 19.622 1.00 88.25 435 TYR A N 1
ATOM 3609 C CA . TYR A 1 435 ? -22.757 10.369 20.052 1.00 88.25 435 TYR A CA 1
ATOM 3610 C C . TYR A 1 435 ? -22.484 11.879 19.946 1.00 88.25 435 TYR A C 1
ATOM 3612 O O . TYR A 1 435 ? -21.344 12.295 20.100 1.00 88.25 435 TYR A O 1
ATOM 3620 N N . HIS A 1 436 ? -23.500 12.718 19.715 1.00 83.12 436 HIS A N 1
ATOM 3621 C CA . HIS A 1 436 ? -23.301 14.171 19.588 1.00 83.12 436 HIS A CA 1
ATOM 3622 C C . HIS A 1 436 ? -22.838 14.854 20.892 1.00 83.12 436 HIS A C 1
ATOM 3624 O O . HIS A 1 436 ? -22.275 15.943 20.847 1.00 83.12 436 HIS A O 1
ATOM 3630 N N . GLU A 1 437 ? -23.095 14.222 22.043 1.00 81.62 437 GLU A N 1
ATOM 3631 C CA . GLU A 1 437 ? -22.691 14.682 23.383 1.00 81.62 437 GLU A CA 1
ATOM 3632 C C . GLU A 1 437 ? -21.263 14.242 23.768 1.00 81.62 437 GLU A C 1
ATOM 3634 O O . GLU A 1 437 ? -20.794 14.607 24.847 1.00 81.62 437 GLU A O 1
ATOM 3639 N N . LEU A 1 438 ? -20.593 13.437 22.927 1.00 82.81 438 LEU A N 1
ATOM 3640 C CA . LEU A 1 438 ? -19.218 12.966 23.134 1.00 82.81 438 LEU A CA 1
ATOM 3641 C C . LEU A 1 438 ? -18.198 14.057 22.796 1.00 82.81 438 LEU A C 1
ATOM 3643 O O . LEU A 1 438 ? -17.208 14.208 23.546 1.00 82.81 438 LEU A O 1
#

Organism: NCBI:txid37658